Protein AF-0000000067797892 (afdb_homodimer)

Radius of gyration: 30.94 Å; Cα contacts (8 Å, |Δi|>4): 1062; chains: 2; bounding box: 102×95×84 Å

Organism: Yarrowia lipolytica (strain CLIB 122 / E 150) (NCBI:txid284591)

pLDDT: mean 72.85, std 21.04, range [20.36, 97.62]

Solvent-accessible surface area (backbone atoms only — not comparable to full-atom values): 35764 Å² total; per-residue (Å²): 133,80,79,76,77,76,75,74,77,75,68,73,86,68,79,70,79,41,56,22,64,35,58,84,46,66,37,51,70,67,53,47,56,53,53,53,55,90,32,42,40,21,43,31,62,40,91,98,62,40,52,28,34,39,37,41,35,79,54,67,80,80,74,66,60,92,65,61,35,13,25,35,27,39,34,36,62,71,71,55,36,20,41,37,13,65,10,36,40,66,62,88,71,67,87,61,39,60,48,39,44,55,65,52,97,39,34,34,39,41,71,48,31,40,39,28,36,43,99,69,53,19,52,73,43,76,44,76,42,53,70,66,45,48,51,49,50,25,31,64,63,63,68,48,51,71,60,50,76,42,31,50,40,30,24,67,71,58,21,78,62,68,24,35,42,26,27,58,87,64,49,78,46,78,37,45,55,45,56,41,32,24,67,31,58,45,54,33,48,47,54,68,68,46,73,38,62,58,38,64,67,63,36,46,48,80,41,93,37,57,60,72,40,49,49,43,53,50,31,49,72,26,63,43,82,75,86,73,48,73,66,34,31,33,49,37,38,28,50,25,53,73,43,66,31,62,68,56,24,50,50,27,51,52,52,52,62,69,51,53,88,70,62,51,67,70,54,24,51,49,35,26,53,35,19,59,74,47,66,34,62,69,55,27,52,51,21,26,43,52,39,52,68,42,50,83,76,42,90,62,50,67,72,71,52,62,84,52,50,70,72,53,48,52,51,48,52,52,45,26,48,49,43,52,47,55,52,51,56,68,71,98,136,82,82,76,80,78,77,76,75,82,70,78,91,71,83,73,81,61,60,28,65,38,56,82,54,63,33,52,68,68,52,48,55,53,52,53,55,89,31,42,46,18,45,29,63,40,89,98,60,40,52,28,34,40,36,40,36,79,52,66,80,85,72,64,61,92,67,61,33,14,21,36,27,38,31,37,58,56,88,62,35,19,45,38,15,72,14,54,40,66,56,88,69,64,87,65,37,58,47,40,42,55,66,50,98,36,32,35,39,41,74,48,31,40,40,28,35,43,97,78,59,20,50,72,42,78,44,75,41,53,70,66,45,48,50,49,50,24,32,65,63,62,68,49,50,72,62,50,75,42,31,51,41,31,22,67,73,58,22,78,62,70,25,36,41,26,27,57,86,63,51,75,44,78,36,45,54,47,56,40,30,24,66,31,60,48,54,33,49,49,56,68,67,48,74,38,65,57,37,64,69,63,35,46,50,81,41,92,36,56,59,72,42,48,50,44,53,50,31,48,73,27,64,42,84,75,86,72,50,73,67,34,29,36,50,38,37,28,50,26,52,74,41,67,31,63,68,56,24,50,50,30,51,53,52,51,62,70,50,53,88,71,64,51,68,68,54,24,52,50,36,25,53,35,18,58,75,47,67,35,62,68,53,26,51,52,20,26,42,52,38,52,67,42,50,82,75,42,91,62,51,68,71,72,53,64,84,52,50,71,72,54,50,54,52,48,52,53,46,27,48,49,43,51,47,55,52,49,57,67,71,98

Structure (mmCIF, N/CA/C/O backbone):
data_AF-0000000067797892-model_v1
#
loop_
_entity.id
_entity.type
_entity.pdbx_description
1 polymer YALI0C01925p
#
loop_
_atom_site.group_PDB
_atom_site.id
_atom_site.type_symbol
_atom_site.label_atom_id
_atom_site.label_alt_id
_atom_site.label_comp_id
_atom_site.label_asym_id
_atom_site.label_entity_id
_atom_site.label_seq_id
_atom_site.pdbx_PDB_ins_code
_atom_site.Cartn_x
_atom_site.Cartn_y
_atom_site.Cartn_z
_atom_site.occupancy
_atom_site.B_iso_or_equiv
_atom_site.auth_seq_id
_atom_site.auth_comp_id
_atom_site.auth_asym_id
_atom_site.auth_atom_id
_atom_site.pdbx_PDB_model_num
ATOM 1 N N . MET A 1 1 ? 67.125 1.651 -11.297 1 20.36 1 MET A N 1
ATOM 2 C CA . MET A 1 1 ? 66.562 1.267 -9.992 1 20.36 1 MET A CA 1
ATOM 3 C C . MET A 1 1 ? 65.125 1.683 -9.844 1 20.36 1 MET A C 1
ATOM 5 O O . MET A 1 1 ? 64.812 2.83 -9.5 1 20.36 1 MET A O 1
ATOM 9 N N . ALA A 1 2 ? 64.312 1.294 -10.586 1 23.67 2 ALA A N 1
ATOM 10 C CA . ALA A 1 2 ? 63.062 1.932 -11.016 1 23.67 2 ALA A CA 1
ATOM 11 C C . ALA A 1 2 ? 61.969 1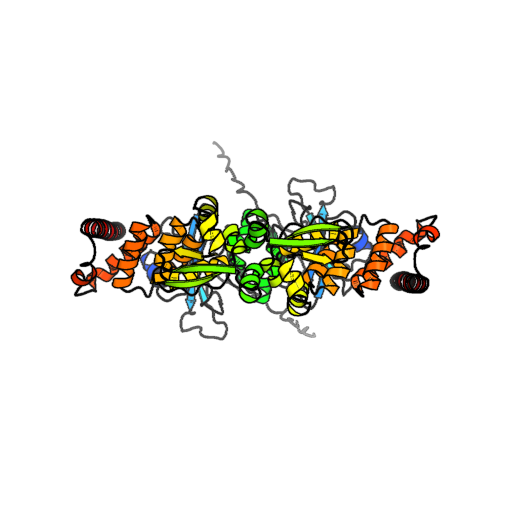.738 -9.977 1 23.67 2 ALA A C 1
ATOM 13 O O . ALA A 1 2 ? 61.625 0.607 -9.609 1 23.67 2 ALA A O 1
ATOM 14 N N . ARG A 1 3 ? 61.656 2.73 -9.086 1 23.3 3 ARG A N 1
ATOM 15 C CA . ARG A 1 3 ? 60.781 2.734 -7.898 1 23.3 3 ARG A CA 1
ATOM 16 C C . ARG A 1 3 ? 59.344 2.496 -8.266 1 23.3 3 ARG A C 1
ATOM 18 O O . ARG A 1 3 ? 58.75 3.289 -9 1 23.3 3 ARG A O 1
ATOM 25 N N . ARG A 1 4 ? 59 1.315 -8.492 1 23.55 4 ARG A N 1
ATOM 26 C CA . ARG A 1 4 ? 57.625 0.991 -8.93 1 23.55 4 ARG A CA 1
ATOM 27 C C . ARG A 1 4 ? 56.594 1.597 -7.992 1 23.55 4 ARG A C 1
ATOM 29 O O . ARG A 1 4 ? 56.625 1.335 -6.789 1 23.55 4 ARG A O 1
ATOM 36 N N . LYS A 1 5 ? 55.906 2.689 -8.453 1 25.81 5 LYS A N 1
ATOM 37 C CA . LYS A 1 5 ? 54.906 3.537 -7.82 1 25.81 5 LYS A CA 1
ATOM 38 C C . LYS A 1 5 ? 53.719 2.721 -7.371 1 25.81 5 LYS A C 1
ATOM 40 O O . LYS A 1 5 ? 53.094 2.035 -8.18 1 25.81 5 LYS A O 1
ATOM 45 N N . SER A 1 6 ? 53.688 2.238 -6.191 1 21.45 6 SER A N 1
ATOM 46 C CA . SER A 1 6 ? 52.719 1.38 -5.516 1 21.45 6 SER A CA 1
ATOM 47 C C . SER A 1 6 ? 51.312 1.971 -5.586 1 21.45 6 SER A C 1
ATOM 49 O O . SER A 1 6 ? 51.062 3.096 -5.137 1 21.45 6 SER A O 1
ATOM 51 N N . THR A 1 7 ? 50.719 1.875 -6.672 1 26.34 7 THR A N 1
ATOM 52 C CA . THR A 1 7 ? 49.469 2.553 -7.004 1 26.34 7 THR A CA 1
ATOM 53 C C . THR A 1 7 ? 48.375 2.182 -6.012 1 26.34 7 THR A C 1
ATOM 55 O O . THR A 1 7 ? 47.938 1.031 -5.965 1 26.34 7 THR A O 1
ATOM 58 N N . ARG A 1 8 ? 48.344 2.783 -4.887 1 24.31 8 ARG A N 1
ATOM 59 C CA . ARG A 1 8 ? 47.406 2.73 -3.762 1 24.31 8 ARG A CA 1
ATOM 60 C C . ARG A 1 8 ? 45.969 2.859 -4.238 1 24.31 8 ARG A C 1
ATOM 62 O O . ARG A 1 8 ? 45.531 3.947 -4.621 1 24.31 8 ARG A O 1
ATOM 69 N N . LYS A 1 9 ? 45.5 1.931 -4.988 1 26.3 9 LYS A N 1
ATOM 70 C CA . LYS A 1 9 ? 44.125 2.096 -5.496 1 26.3 9 LYS A CA 1
ATOM 71 C C . LYS A 1 9 ? 43.156 2.336 -4.355 1 26.3 9 LYS A C 1
ATOM 73 O O . LYS A 1 9 ? 42.969 1.484 -3.479 1 26.3 9 LYS A O 1
ATOM 78 N N . THR A 1 10 ? 42.906 3.574 -3.955 1 23.89 10 THR A N 1
ATOM 79 C CA . THR A 1 10 ? 42 4.176 -2.969 1 23.89 10 THR A CA 1
ATOM 80 C C . THR A 1 10 ? 40.562 3.682 -3.164 1 23.89 10 THR A C 1
ATOM 82 O O . THR A 1 10 ? 39.938 3.967 -4.188 1 23.89 10 THR A O 1
ATOM 85 N N . SER A 1 11 ? 40.375 2.51 -3.043 1 23.23 11 SER A N 1
ATOM 86 C CA . SER A 1 11 ? 39.125 1.837 -3.334 1 23.23 11 SER A CA 1
ATOM 87 C C . SER A 1 11 ? 37.938 2.619 -2.777 1 23.23 11 SER A C 1
ATOM 89 O O . SER A 1 11 ? 38 3.117 -1.649 1 23.23 11 SER A O 1
ATOM 91 N N . PRO A 1 12 ? 36.938 2.998 -3.555 1 22.11 12 PRO A N 1
ATOM 92 C CA . PRO A 1 12 ? 36.125 4.207 -3.377 1 22.11 12 PRO A CA 1
ATOM 93 C C . PRO A 1 12 ? 35.562 4.332 -1.964 1 22.11 12 PRO A C 1
ATOM 95 O O . PRO A 1 12 ? 35.781 3.465 -1.12 1 22.11 12 PRO A O 1
ATOM 98 N N . ASN A 1 13 ? 34.125 4.383 -1.905 1 23.42 13 ASN A N 1
ATOM 99 C CA . ASN A 1 13 ? 33.469 5.477 -1.221 1 23.42 13 ASN A CA 1
ATOM 100 C C . ASN A 1 13 ? 33.312 5.207 0.274 1 23.42 13 ASN A C 1
ATOM 102 O O . ASN A 1 13 ? 32.594 4.309 0.682 1 23.42 13 ASN A O 1
ATOM 106 N N . SER A 1 14 ? 34.25 5.176 0.921 1 20.83 14 SER A N 1
ATOM 107 C CA . SER A 1 14 ? 34.5 5.094 2.359 1 20.83 14 SER A CA 1
ATOM 108 C C . SER A 1 14 ? 33.531 5.988 3.127 1 20.83 14 SER A C 1
ATOM 110 O O . SER A 1 14 ? 33.469 7.195 2.887 1 20.83 14 SER A O 1
ATOM 112 N N . LEU A 1 15 ? 32.406 5.43 3.303 1 23.77 15 LEU A N 1
ATOM 113 C CA . LEU A 1 15 ? 31.422 6.152 4.105 1 23.77 15 LEU A CA 1
ATOM 114 C C . LEU A 1 15 ? 32.062 6.738 5.355 1 23.77 15 LEU A C 1
ATOM 116 O O . LEU A 1 15 ? 32.656 6.012 6.152 1 23.77 15 LEU A O 1
ATOM 120 N N . LYS A 1 16 ? 32.688 7.852 5.262 1 23.72 16 LYS A N 1
ATOM 121 C CA . LYS A 1 16 ? 33.344 8.602 6.332 1 23.72 16 LYS A CA 1
ATOM 122 C C . LYS A 1 16 ? 32.5 8.594 7.598 1 23.72 16 LYS A C 1
ATOM 124 O O . LYS A 1 16 ? 31.266 8.406 7.535 1 23.72 16 LYS A O 1
ATOM 129 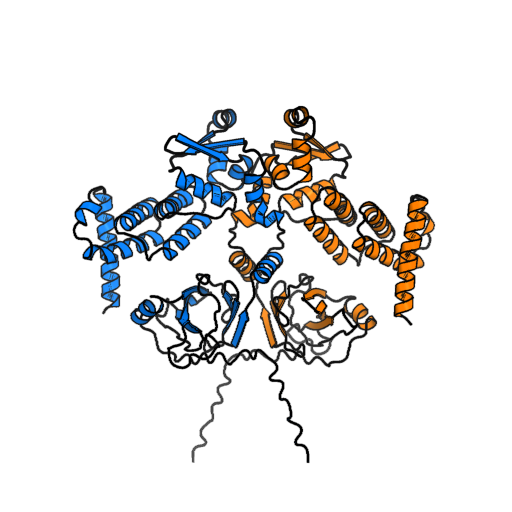N N . SER A 1 17 ? 33.062 8.727 8.734 1 22.33 17 SER A N 1
ATOM 130 C CA . SER A 1 17 ? 32.844 8.688 10.172 1 22.33 17 SER A CA 1
ATOM 131 C C . SER A 1 17 ? 31.766 9.695 10.586 1 22.33 17 SER A C 1
ATOM 133 O O . SER A 1 17 ? 31.859 10.875 10.258 1 22.33 17 SER A O 1
ATOM 135 N N . LEU A 1 18 ? 30.594 9.297 10.516 1 25.92 18 LEU A N 1
ATOM 136 C CA . LEU A 1 18 ? 29.594 10.242 11.008 1 25.92 18 LEU A CA 1
ATOM 137 C C . LEU A 1 18 ? 29.922 10.688 12.43 1 25.92 18 LEU A C 1
ATOM 139 O O . LEU A 1 18 ? 30.047 9.852 13.328 1 25.92 18 LEU A O 1
ATOM 143 N N . SER A 1 19 ? 30.812 11.453 12.75 1 26.66 19 SER A N 1
ATOM 144 C CA . SER A 1 19 ? 31.172 11.961 14.07 1 26.66 19 SER A CA 1
ATOM 145 C C . SER A 1 19 ? 29.984 12.633 14.75 1 26.66 19 SER A C 1
ATOM 147 O O . SER A 1 19 ? 29.594 13.742 14.383 1 26.66 19 SER A O 1
ATOM 149 N N . LEU A 1 20 ? 28.953 11.922 15.008 1 30.58 20 LEU A N 1
ATOM 150 C CA . LEU A 1 20 ? 27.828 12.531 15.727 1 30.58 20 LEU A CA 1
ATOM 151 C C . LEU A 1 20 ? 28.25 12.914 17.141 1 30.58 20 LEU A C 1
ATOM 153 O O . LEU A 1 20 ? 28.531 12.047 17.969 1 30.58 20 LEU A O 1
ATOM 157 N N . GLY A 1 21 ? 29.172 13.555 17.594 1 31.16 21 GLY A N 1
ATOM 158 C CA . GLY A 1 21 ? 29.703 14.016 18.859 1 31.16 21 GLY A CA 1
ATOM 159 C C . GLY A 1 21 ? 28.688 14.75 19.703 1 31.16 21 GLY A C 1
ATOM 160 O O . GLY A 1 21 ? 28.594 15.977 19.656 1 31.16 21 GLY A O 1
ATOM 161 N N . GLY A 1 22 ? 27.406 14.203 19.938 1 34.59 22 GLY A N 1
ATOM 162 C CA . GLY A 1 22 ? 26.406 15.086 20.531 1 34.59 22 GLY A CA 1
ATOM 163 C C . GLY A 1 22 ? 26.719 15.453 21.969 1 34.59 22 GLY A C 1
ATOM 164 O O . GLY A 1 22 ? 27.266 14.641 22.719 1 34.59 22 GLY A O 1
ATOM 165 N N . ASP A 1 23 ? 27.203 16.484 22.297 1 37.5 23 ASP A N 1
ATOM 166 C CA . ASP A 1 23 ? 27.203 17.078 23.641 1 37.5 23 ASP A CA 1
ATOM 167 C C . ASP A 1 23 ? 25.766 17.281 24.141 1 37.5 23 ASP A C 1
ATOM 169 O O . ASP A 1 23 ? 24.891 17.672 23.375 1 37.5 23 ASP A O 1
ATOM 173 N N . GLU A 1 24 ? 25.297 16.5 25.125 1 43.59 24 GLU A N 1
ATOM 174 C CA . GLU A 1 24 ? 24.047 16.656 25.859 1 43.59 24 GLU A CA 1
ATOM 175 C C . GLU A 1 24 ? 23.766 18.109 26.188 1 43.59 24 GLU A C 1
ATOM 177 O O . GLU A 1 24 ? 24.344 18.656 27.141 1 43.59 24 GLU A O 1
ATOM 182 N N . THR A 1 25 ? 23.938 18.969 25.391 1 44.66 25 THR A N 1
ATOM 183 C CA . THR A 1 25 ? 23.531 20.297 25.875 1 44.66 25 THR A CA 1
ATOM 184 C C . THR A 1 25 ? 22.047 20.531 25.641 1 44.66 25 THR A C 1
ATOM 186 O O . THR A 1 25 ? 21.547 20.344 24.531 1 44.66 25 THR A O 1
ATOM 189 N N . PRO A 1 26 ? 21.25 20.578 26.672 1 47.97 26 PRO A N 1
ATOM 190 C CA . PRO A 1 26 ? 19.844 20.953 26.594 1 47.97 26 PRO A CA 1
ATOM 191 C C . PRO A 1 26 ? 19.594 22.109 25.609 1 47.97 26 PRO A C 1
ATOM 193 O O . PRO A 1 26 ? 20.344 23.078 25.594 1 47.97 26 PRO A O 1
ATOM 196 N N . ALA A 1 27 ? 19.062 21.812 24.531 1 53.19 27 ALA A N 1
ATOM 197 C CA . ALA A 1 27 ? 18.781 22.953 23.656 1 53.19 27 ALA A CA 1
ATOM 198 C C . ALA A 1 27 ? 17.5 23.672 24.094 1 53.19 27 ALA A C 1
ATOM 200 O O . ALA A 1 27 ? 16.609 23.062 24.672 1 53.19 27 ALA A O 1
ATOM 201 N N . THR A 1 28 ? 17.672 25.016 24.281 1 56.75 28 THR A N 1
ATOM 202 C CA . THR A 1 28 ? 16.516 25.859 24.562 1 56.75 28 THR A CA 1
ATOM 203 C C . THR A 1 28 ? 15.539 25.828 23.391 1 56.75 28 THR A C 1
ATOM 205 O O . THR A 1 28 ? 15.898 25.453 22.266 1 56.75 28 THR A O 1
ATOM 208 N N . ARG A 1 29 ? 14.273 25.953 23.719 1 57.12 29 ARG A N 1
ATOM 209 C CA . ARG A 1 29 ? 13.234 26.078 22.703 1 57.12 29 ARG A CA 1
ATOM 210 C C . ARG A 1 29 ? 13.625 27.109 21.641 1 57.12 29 ARG A C 1
ATOM 212 O O . ARG A 1 29 ? 13.328 26.922 20.453 1 57.12 29 ARG A O 1
ATOM 219 N N . GLU A 1 30 ? 14.25 28.156 22.141 1 61.59 30 GLU A N 1
ATOM 220 C CA . GLU A 1 30 ? 14.688 29.203 21.203 1 61.59 30 GLU A CA 1
ATOM 221 C C . GLU A 1 30 ? 15.672 28.641 20.188 1 61.59 30 GLU A C 1
ATOM 223 O O . GLU A 1 30 ? 15.594 28.969 19 1 61.59 30 GLU A O 1
ATOM 228 N N . GLN A 1 31 ? 16.484 27.781 20.703 1 64.12 31 GLN A N 1
ATOM 229 C CA . GLN A 1 31 ? 17.469 27.188 19.812 1 64.12 31 GLN A CA 1
ATOM 230 C C . GLN A 1 31 ? 16.797 26.281 18.781 1 64.12 31 GLN A C 1
ATOM 232 O O . GLN A 1 31 ? 17.172 26.266 17.609 1 64.12 31 GLN A O 1
ATOM 237 N N . PHE A 1 32 ? 15.836 25.594 19.219 1 64.06 32 PHE A N 1
ATOM 238 C CA . PHE A 1 32 ? 15.086 24.719 18.328 1 64.06 32 PHE A CA 1
ATOM 239 C C . PHE A 1 32 ? 14.406 25.531 17.219 1 64.06 32 PHE A C 1
ATOM 241 O O . PHE A 1 32 ? 14.516 25.203 16.047 1 64.06 32 PHE A O 1
ATOM 248 N N . ASP A 1 33 ? 13.742 26.547 17.703 1 64.38 33 ASP A N 1
ATOM 249 C CA . ASP A 1 33 ? 13.023 27.391 16.766 1 64.38 33 ASP A CA 1
ATOM 250 C C . ASP A 1 33 ? 13.969 28 15.727 1 64.38 33 ASP A C 1
ATOM 252 O O . ASP A 1 33 ? 13.625 28.094 14.547 1 64.38 33 ASP A O 1
ATOM 256 N N . GLN A 1 34 ? 15.062 28.266 16.172 1 68.06 34 GLN A N 1
ATOM 257 C CA . GLN A 1 34 ? 16.062 28.828 15.273 1 68.06 34 GLN A CA 1
ATOM 258 C C . GLN A 1 34 ? 16.562 27.781 14.281 1 68.06 34 GLN A C 1
ATOM 260 O O . GLN A 1 34 ? 16.766 28.078 13.102 1 68.06 34 GLN A O 1
ATOM 265 N N . ASP A 1 35 ? 16.703 26.578 14.758 1 68.31 35 ASP A N 1
ATOM 266 C CA . ASP A 1 35 ? 17.266 25.516 13.922 1 68.31 35 ASP A CA 1
ATOM 267 C C . ASP A 1 35 ? 16.266 25.094 12.852 1 68.31 35 ASP A C 1
ATOM 269 O O . ASP A 1 35 ? 16.656 24.75 11.727 1 68.31 35 ASP A O 1
ATOM 273 N N . ILE A 1 36 ? 15.039 25.094 13.289 1 68.44 36 ILE A N 1
ATOM 274 C CA . ILE A 1 36 ? 14.055 24.609 12.328 1 68.44 36 ILE A CA 1
ATOM 275 C C . ILE A 1 36 ? 13.781 25.688 11.281 1 68.44 36 ILE A C 1
ATOM 277 O O . ILE A 1 36 ? 13.305 25.391 10.188 1 68.44 36 ILE A O 1
ATOM 281 N N . GLU A 1 37 ? 14.172 26.891 11.836 1 63.97 37 GLU A N 1
ATOM 282 C CA . GLU A 1 37 ? 13.984 27.984 10.883 1 63.97 37 GLU A CA 1
ATOM 283 C C . GLU A 1 37 ? 15.039 27.938 9.773 1 63.97 37 GLU A C 1
ATOM 285 O O . GLU A 1 37 ? 16.234 28.031 10.047 1 63.97 37 GLU A O 1
ATOM 290 N N . GLY A 1 38 ? 14.734 27.406 8.719 1 61.66 38 GLY A N 1
ATOM 291 C CA . GLY A 1 38 ? 15.625 27.438 7.57 1 61.66 38 GLY A CA 1
ATOM 292 C C . GLY A 1 38 ? 16.219 26.094 7.242 1 61.66 38 GLY A C 1
ATOM 293 O O . GLY A 1 38 ? 17 25.969 6.285 1 61.66 38 GLY A O 1
ATOM 294 N N . ASN A 1 39 ? 16.109 25.172 8.219 1 67 39 ASN A N 1
ATOM 295 C CA . ASN A 1 39 ? 16.656 23.844 7.965 1 67 39 ASN A CA 1
ATOM 296 C C . ASN A 1 39 ? 15.555 22.812 7.711 1 67 39 ASN A C 1
ATOM 298 O O . ASN A 1 39 ? 14.391 23.078 8.016 1 67 39 ASN A O 1
ATOM 302 N N . VAL A 1 40 ? 16.047 21.703 7.121 1 68.31 40 VAL A N 1
ATOM 303 C CA . VAL A 1 40 ? 15.117 20.594 6.918 1 68.31 40 VAL A CA 1
ATOM 304 C C . VAL A 1 40 ? 14.977 19.797 8.203 1 68.31 40 VAL A C 1
ATOM 306 O O . VAL A 1 40 ? 15.961 19.547 8.898 1 68.31 40 VAL A O 1
ATOM 309 N N . TYR A 1 41 ? 13.766 19.547 8.57 1 70.19 41 TYR A N 1
ATOM 310 C CA . TYR A 1 41 ? 13.594 18.734 9.766 1 70.19 41 TYR A CA 1
ATOM 311 C C . TYR A 1 41 ? 12.508 17.688 9.547 1 70.19 41 TYR A C 1
ATOM 313 O O . TYR A 1 41 ? 11.711 17.781 8.617 1 70.19 41 TYR A O 1
ATOM 321 N N . ALA A 1 42 ? 12.633 16.578 10.242 1 74.38 42 ALA A N 1
ATOM 322 C CA . ALA A 1 42 ? 11.656 15.484 10.234 1 74.38 42 ALA A CA 1
ATOM 323 C C . ALA A 1 42 ? 11.141 15.195 11.648 1 74.38 42 ALA A C 1
ATOM 325 O O . ALA A 1 42 ? 11.898 15.273 12.617 1 74.38 42 ALA A O 1
ATOM 326 N N . GLN A 1 43 ? 9.922 14.977 11.625 1 71 43 GLN A N 1
ATOM 327 C CA . GLN A 1 43 ? 9.297 14.625 12.898 1 71 43 GLN A CA 1
ATOM 328 C C . GLN A 1 43 ? 9.047 13.117 12.992 1 71 43 GLN A C 1
ATOM 330 O O . GLN A 1 43 ? 8.711 12.477 11.992 1 71 43 GLN A O 1
ATOM 335 N N . CYS A 1 44 ? 9.32 12.539 14.227 1 72.81 44 CYS A N 1
ATOM 336 C CA . CYS A 1 44 ? 9.133 11.117 14.469 1 72.81 44 CYS A CA 1
ATOM 337 C C . CYS A 1 44 ? 8.508 10.867 15.836 1 72.81 44 CYS A C 1
ATOM 339 O O . CYS A 1 44 ? 8.695 11.664 16.766 1 72.81 44 CYS A O 1
ATOM 341 N N . GLU A 1 45 ? 7.719 9.914 15.859 1 67.62 45 GLU A N 1
ATOM 342 C CA . GLU A 1 45 ? 7.148 9.508 17.141 1 67.62 45 GLU A CA 1
ATOM 343 C C . GLU A 1 45 ? 7.734 8.18 17.609 1 67.62 45 GLU A C 1
ATOM 345 O O . GLU A 1 45 ? 7.828 7.227 16.828 1 67.62 45 GLU A O 1
ATOM 350 N N . LEU A 1 46 ? 8.289 8.18 18.719 1 63.66 46 LEU A N 1
ATOM 351 C CA . LEU A 1 46 ? 8.836 6.969 19.312 1 63.66 46 LEU A CA 1
ATOM 352 C C . LEU A 1 46 ? 8.047 6.574 20.562 1 63.66 46 LEU A C 1
ATOM 354 O O . LEU A 1 46 ? 7.684 7.434 21.375 1 63.66 46 LEU A O 1
ATOM 358 N N . GLN A 1 47 ? 7.867 5.316 20.594 1 62.53 47 GLN A N 1
ATOM 359 C CA . GLN A 1 47 ? 7.164 4.82 21.766 1 62.53 47 GLN A CA 1
ATOM 360 C C . GLN A 1 47 ? 7.918 5.168 23.047 1 62.53 47 GLN A C 1
ATOM 362 O O . GLN A 1 47 ? 9.141 5.016 23.125 1 62.53 47 GLN A O 1
ATOM 367 N N . ASN A 1 48 ? 7.242 5.754 24.047 1 54 48 ASN A N 1
ATOM 368 C CA . ASN A 1 48 ? 7.738 6.094 25.375 1 54 48 ASN A CA 1
ATOM 369 C C . ASN A 1 48 ? 8.594 7.355 25.344 1 54 48 ASN A C 1
ATOM 371 O O . ASN A 1 48 ? 9.102 7.785 26.391 1 54 48 ASN A O 1
ATOM 375 N N . VAL A 1 49 ? 8.938 7.859 24.219 1 59.28 49 VAL A N 1
ATOM 376 C CA . VAL A 1 49 ? 9.711 9.094 24.125 1 59.28 49 VAL A CA 1
ATOM 377 C C . VAL A 1 49 ? 8.797 10.242 23.688 1 59.28 49 VAL A C 1
ATOM 379 O O . VAL A 1 49 ? 8.883 11.352 24.219 1 59.28 49 VAL A O 1
ATOM 382 N N . GLY A 1 50 ? 7.902 9.898 22.844 1 60.06 50 GLY A N 1
ATOM 383 C CA . GLY A 1 50 ? 7.023 10.922 22.297 1 60.06 50 GLY A CA 1
ATOM 384 C C . GLY A 1 50 ? 7.469 11.43 20.953 1 60.06 50 GLY A C 1
ATOM 385 O O . GLY A 1 50 ? 8.062 10.688 20.156 1 60.06 50 GLY A O 1
ATOM 386 N N . ILE A 1 51 ? 7.082 12.703 20.641 1 65.94 51 ILE A N 1
ATOM 387 C CA . ILE A 1 51 ? 7.383 13.297 19.344 1 65.94 51 ILE A CA 1
ATOM 388 C C . ILE A 1 51 ? 8.758 13.953 19.375 1 65.94 51 ILE A C 1
ATOM 390 O O . ILE A 1 51 ? 9.094 14.656 20.344 1 65.94 51 ILE A O 1
ATOM 394 N N . PHE A 1 52 ? 9.609 13.602 18.469 1 68.88 52 PHE A N 1
ATOM 395 C CA . PHE A 1 52 ? 10.93 14.211 18.391 1 68.88 52 PHE A CA 1
ATOM 396 C C . PHE A 1 52 ? 11.242 14.672 16.969 1 68.88 52 PHE A C 1
ATOM 398 O O . PHE A 1 52 ? 10.555 14.281 16.016 1 68.88 52 PHE A O 1
ATOM 405 N N . TYR A 1 53 ? 12.266 15.562 16.922 1 71.25 53 TYR A N 1
ATOM 406 C CA . TYR A 1 53 ? 12.578 16.203 15.648 1 71.25 53 TYR A CA 1
ATOM 407 C C . TYR A 1 53 ? 14.023 15.938 15.25 1 71.25 53 TYR A C 1
ATOM 409 O O . TYR A 1 53 ? 14.922 15.977 16.094 1 71.25 53 TYR A O 1
ATOM 417 N N . PHE A 1 54 ? 14.125 15.539 14.031 1 76.94 54 PHE A N 1
ATOM 418 C CA . PHE A 1 54 ? 15.438 15.492 13.406 1 76.94 54 PHE A CA 1
ATOM 419 C C . PHE A 1 54 ? 15.68 16.75 12.562 1 76.94 54 PHE A C 1
ATOM 421 O O . PHE A 1 54 ? 14.891 17.062 11.672 1 76.94 54 PHE A O 1
ATOM 428 N N . VAL A 1 55 ? 16.688 17.484 12.945 1 73.44 55 VAL A N 1
ATOM 429 C CA . VAL A 1 55 ? 17 18.688 12.172 1 73.44 55 VAL A CA 1
ATOM 430 C C . VAL A 1 55 ? 18.297 18.469 11.391 1 73.44 55 VAL A C 1
ATOM 432 O O . VAL A 1 55 ? 19.312 18.062 11.961 1 73.44 55 VAL A O 1
ATOM 435 N N . PHE A 1 56 ? 18.094 18.641 10.047 1 70.5 56 PHE A N 1
ATOM 436 C CA . PHE A 1 56 ? 19.234 18.484 9.148 1 70.5 56 PHE A CA 1
ATOM 437 C C . PHE A 1 56 ? 19.734 19.828 8.664 1 70.5 56 PHE A C 1
ATOM 439 O O . PHE A 1 56 ? 18.969 20.641 8.156 1 70.5 56 PHE A O 1
ATOM 446 N N . GLY A 1 57 ? 21.016 20.172 8.914 1 63.28 57 GLY A N 1
ATOM 447 C CA . GLY A 1 57 ? 21.547 21.453 8.469 1 63.28 57 GLY A CA 1
ATOM 448 C C . GLY A 1 57 ? 22.859 21.328 7.711 1 63.28 57 GLY A C 1
ATOM 449 O O . GLY A 1 57 ? 23.5 20.266 7.75 1 63.28 57 GLY A O 1
ATOM 450 N N . ASP A 1 58 ? 23.062 22.328 6.664 1 60.16 58 ASP A N 1
ATOM 451 C CA . ASP A 1 58 ? 24.297 22.406 5.891 1 60.16 58 ASP A CA 1
ATOM 452 C C . ASP A 1 58 ? 25.516 22.531 6.809 1 60.16 58 ASP A C 1
ATOM 454 O O . ASP A 1 58 ? 25.422 23.109 7.902 1 60.16 58 ASP A O 1
ATOM 458 N N . PRO A 1 59 ? 26.641 21.703 6.336 1 52.66 59 PRO A N 1
ATOM 459 C CA . PRO A 1 59 ? 27.859 21.859 7.145 1 52.66 59 PRO A CA 1
ATOM 460 C C . PRO A 1 59 ? 28.234 23.328 7.359 1 52.66 59 PRO A C 1
ATOM 462 O O . PRO A 1 59 ? 27.969 24.172 6.508 1 52.66 59 PRO A O 1
ATOM 465 N N . VAL A 1 60 ? 28.562 23.766 8.469 1 46.28 60 VAL A N 1
ATOM 466 C CA . VAL A 1 60 ? 29.125 25.094 8.703 1 46.28 60 VAL A CA 1
ATOM 467 C C . VAL A 1 60 ? 30.219 25.375 7.676 1 46.28 60 VAL A C 1
ATOM 469 O O . VAL A 1 60 ? 30.859 24.453 7.164 1 46.28 60 VAL A O 1
ATOM 472 N N . GLU A 1 61 ? 30.422 26.672 7.078 1 46 61 GLU A N 1
ATOM 473 C CA . GLU A 1 61 ? 31.281 27.266 6.055 1 46 61 GLU A CA 1
ATOM 474 C C . GLU A 1 61 ? 32.594 26.516 5.957 1 46 61 GLU A C 1
ATOM 476 O O . GLU A 1 61 ? 33.188 26.422 4.879 1 46 61 GLU A O 1
ATOM 481 N N . GLY A 1 62 ? 33.438 26.328 7.078 1 40.09 62 GLY A N 1
ATOM 482 C CA . GLY A 1 62 ? 34.844 26.078 6.855 1 40.09 62 GLY A CA 1
ATOM 483 C C . GLY A 1 62 ? 35.125 24.766 6.117 1 40.09 62 GLY A C 1
ATOM 484 O O . GLY A 1 62 ? 36.219 24.562 5.598 1 40.09 62 GLY A O 1
ATOM 485 N N . ASP A 1 63 ? 34.75 23.703 6.539 1 39.88 63 ASP A N 1
ATOM 486 C CA . ASP A 1 63 ? 35.25 22.469 5.938 1 39.88 63 ASP A CA 1
ATOM 487 C C . ASP A 1 63 ? 34.406 22.078 4.723 1 39.88 63 ASP A C 1
ATOM 489 O O . ASP A 1 63 ? 33.406 21.375 4.855 1 39.88 63 ASP A O 1
ATOM 493 N N . ARG A 1 64 ? 34.312 22.922 3.713 1 36.94 64 ARG A N 1
ATOM 494 C CA . ARG A 1 64 ? 33.656 22.844 2.416 1 36.94 64 ARG A CA 1
ATOM 495 C C . ARG A 1 64 ? 33.969 21.531 1.715 1 36.94 64 ARG A C 1
ATOM 497 O O . ARG A 1 64 ? 33.656 21.344 0.539 1 36.94 64 ARG A O 1
ATOM 504 N N . GLU A 1 65 ? 34.875 20.75 2.068 1 36.72 65 GLU A N 1
ATOM 505 C CA . GLU A 1 65 ? 35.188 19.703 1.102 1 36.72 65 GLU A CA 1
ATOM 506 C C . GLU A 1 65 ? 33.938 18.938 0.687 1 36.72 65 GLU A C 1
ATOM 508 O O . GLU A 1 65 ? 32.938 18.938 1.405 1 36.72 65 GLU A O 1
ATOM 513 N N . GLU A 1 66 ? 33.938 18.094 -0.496 1 38.31 66 GLU A N 1
ATOM 514 C CA . GLU A 1 66 ? 33.031 17.438 -1.42 1 38.31 66 GLU A CA 1
ATOM 515 C C . GLU A 1 66 ? 31.891 16.75 -0.671 1 38.31 66 GLU A C 1
ATOM 517 O O . GLU A 1 66 ? 30.938 16.266 -1.287 1 38.31 66 GLU A O 1
ATOM 522 N N . ARG A 1 67 ? 32.25 16.234 0.442 1 41.25 67 ARG A N 1
ATOM 523 C CA . ARG A 1 67 ? 31.266 15.406 1.118 1 41.25 67 ARG A CA 1
ATOM 524 C C . ARG A 1 67 ? 30.25 16.25 1.873 1 41.25 67 ARG A C 1
ATOM 526 O O . ARG A 1 67 ? 30.625 17.109 2.682 1 41.25 67 ARG A O 1
ATOM 533 N N . SER A 1 68 ? 29.203 16.797 1.291 1 43.62 68 SER A N 1
ATOM 534 C CA . SER A 1 68 ? 28.172 17.656 1.853 1 43.62 68 SER A CA 1
ATOM 535 C C . SER A 1 68 ? 27.688 17.125 3.193 1 43.62 68 SER A C 1
ATOM 537 O O . SER A 1 68 ? 26.875 16.203 3.24 1 43.62 68 SER A O 1
ATOM 539 N N . ASP A 1 69 ? 28.516 17.234 4.156 1 51.19 69 ASP A N 1
ATOM 540 C CA . ASP A 1 69 ? 28.25 16.828 5.535 1 51.19 69 ASP A CA 1
ATOM 541 C C . ASP A 1 69 ? 27.078 17.625 6.121 1 51.19 69 ASP A C 1
ATOM 543 O O . ASP A 1 69 ? 26.984 18.828 5.93 1 51.19 69 ASP A O 1
ATOM 547 N N . ILE A 1 70 ? 25.938 16.938 6.32 1 59.66 70 ILE A N 1
ATOM 548 C CA . ILE A 1 70 ? 24.812 17.547 7.008 1 59.66 70 ILE A CA 1
ATOM 549 C C . ILE A 1 70 ? 24.875 17.219 8.5 1 59.66 70 ILE A C 1
ATOM 551 O O . ILE A 1 70 ? 25.406 16.172 8.891 1 59.66 70 ILE A O 1
ATOM 555 N N . TRP A 1 71 ? 24.906 18.297 9.242 1 64 71 TRP A N 1
ATOM 556 C CA . TRP A 1 71 ? 24.75 17.984 10.664 1 64 71 TRP A CA 1
ATOM 557 C C . TRP A 1 71 ? 23.328 17.578 10.984 1 64 71 TRP A C 1
ATOM 559 O O . TRP A 1 71 ? 22.391 17.984 10.297 1 64 71 TRP A O 1
ATOM 569 N N . LEU A 1 72 ? 23.203 16.609 11.93 1 69.19 72 LEU A N 1
ATOM 570 C CA . LEU A 1 72 ? 21.922 16.125 12.398 1 69.19 72 LEU A CA 1
ATOM 571 C C . LEU A 1 72 ? 21.719 16.438 13.883 1 69.19 72 LEU A C 1
ATOM 573 O O . LEU A 1 72 ? 22.609 16.172 14.695 1 69.19 72 LEU A O 1
ATOM 577 N N . LYS A 1 73 ? 20.703 17.156 14.18 1 69.5 73 LYS A N 1
ATOM 578 C CA . LYS A 1 73 ? 20.312 17.406 15.562 1 69.5 73 LYS A CA 1
ATOM 579 C C . LYS A 1 73 ? 18.984 16.703 15.891 1 69.5 73 LYS A C 1
ATOM 581 O O . LYS A 1 73 ? 18.094 16.641 15.055 1 69.5 73 LYS A O 1
ATOM 586 N N . PHE A 1 74 ? 18.938 16.172 17.141 1 69 74 PHE A N 1
ATOM 587 C CA . PHE A 1 74 ? 17.766 15.477 17.641 1 69 74 PHE A CA 1
ATOM 588 C C . PHE A 1 74 ? 17.125 16.266 18.781 1 69 74 PHE A C 1
ATOM 590 O O . PHE A 1 74 ? 17.797 16.656 19.734 1 69 74 PHE A O 1
ATOM 597 N N . TYR A 1 75 ? 15.836 16.641 18.484 1 63.25 75 TYR A N 1
ATOM 598 C CA . TYR A 1 75 ? 15.086 17.359 19.5 1 63.25 75 TYR A CA 1
ATOM 599 C C . TYR A 1 75 ? 13.906 16.547 20 1 63.25 75 TYR A C 1
ATOM 601 O O . TYR A 1 75 ? 13.203 15.914 19.203 1 63.25 75 TYR A O 1
ATOM 609 N N . ASN A 1 76 ? 13.844 16.234 21.328 1 58.5 76 ASN A N 1
ATOM 610 C CA . ASN A 1 76 ? 12.672 15.609 21.922 1 58.5 76 ASN A CA 1
ATOM 611 C C . ASN A 1 76 ? 11.805 16.625 22.656 1 58.5 76 ASN A C 1
ATOM 613 O O . ASN A 1 76 ? 12.312 17.469 23.391 1 58.5 76 ASN A O 1
ATOM 617 N N . ASN A 1 77 ? 10.523 16.766 22.203 1 50.5 77 ASN A N 1
ATOM 618 C CA . ASN A 1 77 ? 9.602 17.75 22.781 1 50.5 77 ASN A CA 1
ATOM 619 C C . ASN A 1 77 ? 9.32 17.469 24.25 1 50.5 77 ASN A C 1
ATOM 621 O O . ASN A 1 77 ? 8.992 18.391 25 1 50.5 77 ASN A O 1
ATOM 625 N N . LYS A 1 78 ? 9.18 16.25 24.625 1 46.81 78 LYS A N 1
ATOM 626 C CA . LYS A 1 78 ? 8.734 16.094 26 1 46.81 78 LYS A CA 1
ATOM 627 C C . LYS A 1 78 ? 9.711 16.75 26.984 1 46.81 78 LYS A C 1
ATOM 629 O O . LYS A 1 78 ? 9.289 17.406 27.938 1 46.81 78 LYS A O 1
ATOM 634 N N . GLU A 1 79 ? 10.992 16.266 26.875 1 44.06 79 GLU A N 1
ATOM 635 C CA . GLU A 1 79 ? 11.828 16.734 27.969 1 44.06 79 GLU A CA 1
ATOM 636 C C . GLU A 1 79 ? 12.641 17.953 27.562 1 44.06 79 GLU A C 1
ATOM 638 O O . GLU A 1 79 ? 13.625 18.297 28.234 1 44.06 79 GLU A O 1
ATOM 643 N N . ASN A 1 80 ? 12.133 18.766 26.797 1 40.41 80 ASN A N 1
ATOM 644 C CA . ASN A 1 80 ? 12.859 19.984 26.453 1 40.41 80 ASN A CA 1
ATOM 645 C C . ASN A 1 80 ? 14.328 19.688 26.141 1 40.41 80 ASN A C 1
ATOM 647 O O . ASN A 1 80 ? 15.203 20.484 26.469 1 40.41 80 ASN A O 1
ATOM 651 N N . VAL A 1 81 ? 14.594 18.484 26.172 1 42.81 81 VAL A N 1
ATOM 652 C CA . VAL A 1 81 ? 16 18.141 26.016 1 42.81 81 VAL A CA 1
ATOM 653 C C . VAL A 1 81 ? 16.328 17.922 24.531 1 42.81 81 VAL A C 1
ATOM 655 O O . VAL A 1 81 ? 15.562 17.266 23.828 1 42.81 81 VAL A O 1
ATOM 658 N N . VAL A 1 82 ? 17.078 18.875 23.938 1 46.66 82 VAL A N 1
ATOM 659 C CA . VAL A 1 82 ? 17.547 18.859 22.547 1 46.66 82 VAL A CA 1
ATOM 660 C C . VAL A 1 82 ? 18.859 18.094 22.469 1 46.66 82 VAL A C 1
ATOM 662 O O . VAL A 1 82 ? 19.797 18.359 23.234 1 46.66 82 VAL A O 1
ATOM 665 N N . HIS A 1 83 ? 18.797 16.859 22.016 1 46.62 83 HIS A N 1
ATOM 666 C CA . HIS A 1 83 ? 20.094 16.234 21.75 1 46.62 83 HIS A CA 1
ATOM 667 C C . HIS A 1 83 ? 20.625 16.625 20.391 1 46.62 83 HIS A C 1
ATOM 669 O O . HIS A 1 83 ? 19.891 16.672 19.406 1 46.62 83 HIS A O 1
ATOM 675 N N . SER A 1 84 ? 21.531 17.625 20.281 1 43.88 84 SER A N 1
ATOM 676 C CA . SER A 1 84 ? 22.125 18.031 19.016 1 43.88 84 SER A CA 1
ATOM 677 C C . SER A 1 84 ? 23.344 17.172 18.688 1 43.88 84 SER A C 1
ATOM 679 O O . SER A 1 84 ? 24.172 16.906 19.562 1 43.88 84 SER A O 1
ATOM 681 N N . SER A 1 85 ? 23.172 16.203 17.922 1 41.09 85 SER A N 1
ATOM 682 C CA . SER A 1 85 ? 24.422 15.555 17.484 1 41.09 85 SER A CA 1
ATOM 683 C C . SER A 1 85 ? 25.094 16.344 16.375 1 41.09 85 SER A C 1
ATOM 685 O O . SER A 1 85 ? 24.422 16.891 15.5 1 41.09 85 SER A O 1
ATOM 687 N N . ALA A 1 86 ? 26.094 16.984 16.719 1 39.59 86 ALA A N 1
ATOM 688 C CA . ALA A 1 86 ? 26.906 17.75 15.766 1 39.59 86 ALA A CA 1
ATOM 689 C C . ALA A 1 86 ? 27.328 16.875 14.578 1 39.59 86 ALA A C 1
ATOM 691 O O . ALA A 1 86 ? 28.094 17.312 13.719 1 39.59 86 ALA A O 1
ATOM 692 N N . HIS A 1 87 ? 26.891 15.75 14.57 1 37.91 87 HIS A N 1
ATOM 693 C CA . HIS A 1 87 ? 27.5 14.992 13.484 1 37.91 87 HIS A CA 1
ATOM 694 C C . HIS A 1 87 ? 26.75 15.188 12.18 1 37.91 87 HIS A C 1
ATOM 696 O O . HIS A 1 87 ? 25.516 15.281 12.172 1 37.91 87 HIS A O 1
ATOM 702 N N . SER A 1 88 ? 27.562 15.523 11.117 1 38.66 88 SER A N 1
ATOM 703 C CA . SER A 1 88 ? 27.156 15.781 9.742 1 38.66 88 SER A CA 1
ATOM 704 C C . SER A 1 88 ? 26.625 14.523 9.07 1 38.66 88 SER A C 1
ATOM 706 O O . SER A 1 88 ? 27.219 13.445 9.211 1 38.66 88 SER A O 1
ATOM 708 N N . ILE A 1 89 ? 25.328 14.484 8.938 1 43.22 89 ILE A N 1
ATOM 709 C CA . ILE A 1 89 ? 24.797 13.422 8.086 1 43.22 89 ILE A CA 1
ATOM 710 C C . ILE A 1 89 ? 24.719 13.914 6.645 1 43.22 89 ILE A C 1
ATOM 712 O O . ILE A 1 89 ? 24.391 15.078 6.395 1 43.22 89 ILE A O 1
ATOM 716 N N . MET A 1 90 ? 25.344 13.242 5.805 1 37.19 90 MET A N 1
ATOM 717 C CA . MET A 1 90 ? 25.25 13.594 4.391 1 37.19 90 MET A CA 1
ATOM 718 C C . MET A 1 90 ? 23.875 13.234 3.842 1 37.19 90 MET A C 1
ATOM 720 O O . MET A 1 90 ? 23.438 12.078 3.922 1 37.19 90 MET A O 1
ATOM 724 N N . MET A 1 91 ? 23.016 14.203 3.926 1 43.22 91 MET A N 1
ATOM 725 C CA . MET A 1 91 ? 21.75 13.961 3.25 1 43.22 91 MET A CA 1
ATOM 726 C C . MET A 1 91 ? 21.75 14.578 1.855 1 43.22 91 MET A C 1
ATOM 728 O O . MET A 1 91 ? 22.266 15.68 1.659 1 43.22 91 MET A O 1
ATOM 732 N N . ALA A 1 92 ? 21.688 13.781 0.89 1 35.66 92 ALA A N 1
ATOM 733 C CA . ALA A 1 92 ? 21.703 14.312 -0.469 1 35.66 92 ALA A CA 1
ATOM 734 C C . ALA A 1 92 ? 20.562 15.312 -0.683 1 35.66 92 ALA A C 1
ATOM 736 O O . ALA A 1 92 ? 20.734 16.312 -1.393 1 35.66 92 ALA A O 1
ATOM 737 N N . SER A 1 93 ? 19.297 14.93 -0.652 1 37.78 93 SER A N 1
ATOM 738 C CA . SER A 1 93 ? 18.266 15.906 -0.99 1 37.78 93 SER A CA 1
ATOM 739 C C . SER A 1 93 ? 17.359 16.188 0.204 1 37.78 93 SER A C 1
ATOM 741 O O . SER A 1 93 ? 16.953 15.273 0.922 1 37.78 93 SER A O 1
ATOM 743 N N . ARG A 1 94 ? 17.328 17.469 0.586 1 43.12 94 ARG A N 1
ATOM 744 C CA . ARG A 1 94 ? 16.594 18.062 1.698 1 43.12 94 ARG A CA 1
ATOM 745 C C . ARG A 1 94 ? 15.094 18.016 1.444 1 43.12 94 ARG A C 1
ATOM 747 O O . ARG A 1 94 ? 14.297 18.141 2.377 1 43.12 94 ARG A O 1
ATOM 754 N N . ASP A 1 95 ? 14.734 17.922 0.217 1 41.97 95 ASP A N 1
ATOM 755 C CA . ASP A 1 95 ? 13.383 18.328 -0.147 1 41.97 95 ASP A CA 1
ATOM 756 C C . ASP A 1 95 ? 12.352 17.344 0.387 1 41.97 95 ASP A C 1
ATOM 758 O O . ASP A 1 95 ? 11.156 17.641 0.416 1 41.97 95 ASP A O 1
ATOM 762 N N . SER A 1 96 ? 12.805 16.141 0.853 1 45.59 96 SER A N 1
ATOM 763 C CA . SER A 1 96 ? 11.703 15.188 0.987 1 45.59 96 SER A CA 1
ATOM 764 C C . SER A 1 96 ? 11.586 14.68 2.418 1 45.59 96 SER A C 1
ATOM 766 O O . SER A 1 96 ? 11 13.625 2.66 1 45.59 96 SER A O 1
ATOM 768 N N . THR A 1 97 ? 12.203 15.438 3.492 1 50.88 97 THR A N 1
ATOM 769 C CA . THR A 1 97 ? 12.352 14.742 4.77 1 50.88 97 THR A CA 1
ATOM 770 C C . THR A 1 97 ? 11.391 15.312 5.805 1 50.88 97 THR A C 1
ATOM 772 O O . THR A 1 97 ? 11.805 16.062 6.699 1 50.88 97 THR A O 1
ATOM 775 N N . ASP A 1 98 ? 10.117 15.297 5.57 1 60.19 98 ASP A N 1
ATOM 776 C CA . ASP A 1 98 ? 9.266 15.891 6.598 1 60.19 98 ASP A CA 1
ATOM 777 C C . ASP A 1 98 ? 8.805 14.836 7.602 1 60.19 98 ASP A C 1
ATOM 779 O O . ASP A 1 98 ? 8.375 15.172 8.711 1 60.19 98 ASP A O 1
ATOM 783 N N . THR A 1 99 ? 9.016 13.609 7.203 1 69.06 99 THR A N 1
ATOM 784 C CA . THR A 1 99 ? 8.547 12.602 8.148 1 69.06 99 THR A CA 1
ATOM 785 C C . THR A 1 99 ? 9.523 11.43 8.219 1 69.06 99 THR A C 1
ATOM 787 O O . THR A 1 99 ? 10.352 11.25 7.32 1 69.06 99 THR A O 1
ATOM 790 N N . CYS A 1 100 ? 9.656 10.969 9.367 1 80.56 100 CYS A N 1
ATOM 791 C CA . CYS A 1 100 ? 10.469 9.773 9.586 1 80.56 100 CYS A CA 1
ATOM 792 C C . CYS A 1 100 ? 9.703 8.727 10.375 1 80.56 100 CYS A C 1
ATOM 794 O O . CYS A 1 100 ? 8.719 9.047 11.047 1 80.56 100 CYS A O 1
ATOM 796 N N . PHE A 1 101 ? 10.102 7.492 10.156 1 85.25 101 PHE A N 1
ATOM 797 C CA . PHE A 1 101 ? 9.492 6.367 10.867 1 85.25 101 PHE A CA 1
ATOM 798 C C . PHE A 1 101 ? 10.523 5.641 11.719 1 85.25 101 PHE A C 1
ATOM 800 O O . PHE A 1 101 ? 11.562 5.215 11.203 1 85.25 101 PHE A O 1
ATOM 807 N N . ALA A 1 102 ? 10.188 5.578 12.984 1 82.69 102 ALA A N 1
ATOM 808 C CA . ALA A 1 102 ? 11.102 4.891 13.891 1 82.69 102 ALA A CA 1
ATOM 809 C C . ALA A 1 102 ? 10.891 3.381 13.844 1 82.69 102 ALA A C 1
ATOM 811 O O . ALA A 1 102 ? 9.844 2.883 14.25 1 82.69 102 ALA A O 1
ATOM 812 N N . ILE A 1 103 ? 11.852 2.66 13.359 1 84.69 103 ILE A N 1
ATOM 813 C CA . ILE A 1 103 ? 11.789 1.202 13.336 1 84.69 103 ILE A CA 1
ATOM 814 C C . ILE A 1 103 ? 12.008 0.657 14.75 1 84.69 103 ILE A C 1
ATOM 816 O O . ILE A 1 103 ? 11.328 -0.282 15.172 1 84.69 103 ILE A O 1
ATOM 820 N N . ASP A 1 104 ? 13 1.193 15.359 1 79.31 104 ASP A N 1
ATOM 821 C CA . ASP A 1 104 ? 13.234 0.954 16.781 1 79.31 104 ASP A CA 1
ATOM 822 C C . ASP A 1 104 ? 13.852 2.182 17.453 1 79.31 104 ASP A C 1
ATOM 824 O O . ASP A 1 104 ? 13.703 3.301 16.953 1 79.31 104 ASP A O 1
ATOM 828 N N . GLN A 1 105 ? 14.43 2.006 18.625 1 72.81 105 GLN A N 1
ATOM 829 C CA . GLN A 1 105 ? 14.906 3.145 19.406 1 72.81 105 GLN A CA 1
ATOM 830 C C . GLN A 1 105 ? 16.125 3.793 18.734 1 72.81 105 GLN A C 1
ATOM 832 O O . GLN A 1 105 ? 16.438 4.957 19 1 72.81 105 GLN A O 1
ATOM 837 N N . ASP A 1 106 ? 16.75 3.006 17.859 1 78.25 106 ASP A N 1
ATOM 838 C CA . ASP A 1 106 ? 18 3.551 17.328 1 78.25 106 ASP A CA 1
ATOM 839 C C . ASP A 1 106 ? 18 3.562 15.797 1 78.25 106 ASP A C 1
ATOM 841 O O . ASP A 1 106 ? 18.969 4 15.172 1 78.25 106 ASP A O 1
ATOM 845 N N . THR A 1 107 ? 17.016 3.068 15.219 1 83.38 107 THR A N 1
ATOM 846 C CA . THR A 1 107 ? 16.969 2.963 13.766 1 83.38 107 THR A CA 1
ATOM 847 C C . THR A 1 107 ? 15.75 3.703 13.211 1 83.38 107 THR A C 1
ATOM 849 O O . THR A 1 107 ? 14.617 3.426 13.602 1 83.38 107 THR A O 1
ATOM 852 N N . PHE A 1 108 ? 16.062 4.629 12.234 1 83.56 108 PHE A N 1
ATOM 853 C CA . PHE A 1 108 ? 15.023 5.508 11.703 1 83.56 108 PHE A CA 1
ATOM 854 C C . PHE A 1 108 ? 14.984 5.441 10.188 1 83.56 108 PHE A C 1
ATOM 856 O O . PHE A 1 108 ? 16.031 5.496 9.531 1 83.56 108 PHE A O 1
ATOM 863 N N . LEU A 1 109 ? 13.789 5.277 9.703 1 87.75 109 LEU A N 1
ATOM 864 C CA . LEU A 1 109 ? 13.547 5.254 8.258 1 87.75 109 LEU A CA 1
ATOM 865 C C . LEU A 1 109 ? 13.055 6.609 7.77 1 87.75 109 LEU A C 1
ATOM 867 O O . LEU A 1 109 ? 12.062 7.133 8.281 1 87.75 109 LEU A O 1
ATOM 871 N N . PHE A 1 110 ? 13.82 7.188 6.852 1 82.25 110 PHE A N 1
ATOM 872 C CA . PHE A 1 110 ? 13.438 8.414 6.164 1 82.25 110 PHE A CA 1
ATOM 873 C C . PHE A 1 110 ? 13.133 8.141 4.695 1 82.25 110 PHE A C 1
ATOM 875 O O . PHE A 1 110 ? 13.352 7.031 4.207 1 82.25 110 PHE A O 1
ATOM 882 N N . SER A 1 111 ? 12.477 9.148 4.086 1 78.94 111 SER A N 1
ATOM 883 C CA . SER A 1 111 ? 12.352 9.031 2.637 1 78.94 111 SER A CA 1
ATOM 884 C C . SER A 1 111 ? 13.719 9.016 1.963 1 78.94 111 SER A C 1
ATOM 886 O O . SER A 1 111 ? 14.43 10.023 1.983 1 78.94 111 SER A O 1
ATOM 888 N N . GLY A 1 112 ? 14.102 7.793 1.599 1 76.94 112 GLY A N 1
ATOM 889 C CA . GLY A 1 112 ? 15.32 7.691 0.818 1 76.94 112 GLY A CA 1
ATOM 890 C C . GLY A 1 112 ? 16.5 7.188 1.624 1 76.94 112 GLY A C 1
ATOM 891 O O . GLY A 1 112 ? 17.594 6.996 1.081 1 76.94 112 GLY A O 1
ATOM 892 N N . PHE A 1 113 ? 16.328 7.133 2.914 1 80.81 113 PHE A N 1
ATOM 893 C CA . PHE A 1 113 ? 17.5 6.621 3.611 1 80.81 113 PHE A CA 1
ATOM 894 C C . PHE A 1 113 ? 17.109 6.02 4.957 1 80.81 113 PHE A C 1
ATOM 896 O O . PHE A 1 113 ? 16.031 6.305 5.48 1 80.81 113 PHE A O 1
ATOM 903 N N . LEU A 1 114 ? 18.016 5.148 5.445 1 84.12 114 LEU A N 1
ATOM 904 C CA . LEU A 1 114 ? 17.969 4.547 6.773 1 84.12 114 LEU A CA 1
ATOM 905 C C . LEU A 1 114 ? 19.094 5.102 7.66 1 84.12 114 LEU A C 1
ATOM 907 O O . LEU A 1 114 ? 20.234 5.203 7.227 1 84.12 114 LEU A O 1
ATOM 911 N N . LEU A 1 115 ? 18.625 5.484 8.891 1 80.81 115 LEU A N 1
ATOM 912 C CA . LEU A 1 115 ? 19.562 6.055 9.844 1 80.81 115 LEU A CA 1
ATOM 913 C C . LEU A 1 115 ? 19.609 5.238 11.125 1 80.81 115 LEU A C 1
ATOM 915 O O . LEU A 1 115 ? 18.562 4.926 11.703 1 80.81 115 LEU A O 1
ATOM 919 N N . THR A 1 116 ? 20.75 4.777 11.492 1 80.38 116 THR A N 1
ATOM 920 C CA . THR A 1 116 ? 20.938 4.094 12.766 1 80.38 116 THR A CA 1
ATOM 921 C C . THR A 1 116 ? 21.828 4.906 13.688 1 80.38 116 THR A C 1
ATOM 923 O O . THR A 1 116 ? 22.906 5.344 13.281 1 80.38 116 THR A O 1
ATOM 926 N N . LEU A 1 117 ? 21.266 5.051 14.875 1 75 117 LEU A N 1
ATOM 927 C CA . LEU A 1 117 ? 22 5.809 15.883 1 75 117 LEU A CA 1
ATOM 928 C C . LEU A 1 117 ? 22.422 4.91 17.047 1 75 117 LEU A C 1
ATOM 930 O O . LEU A 1 117 ? 21.875 3.814 17.219 1 75 117 LEU A O 1
ATOM 934 N N . ASP A 1 118 ? 23.438 5.332 17.734 1 71.62 118 ASP A N 1
ATOM 935 C CA . ASP A 1 118 ? 23.812 4.629 18.953 1 71.62 118 ASP A CA 1
ATOM 936 C C . ASP A 1 118 ? 23.156 5.27 20.172 1 71.62 118 ASP A C 1
ATOM 938 O O . ASP A 1 118 ? 22.312 6.156 20.031 1 71.62 118 ASP A O 1
ATOM 942 N N . ASN A 1 119 ? 23.531 4.73 21.375 1 63.91 119 ASN A N 1
ATOM 943 C CA . ASN A 1 119 ? 22.906 5.195 22.609 1 63.91 119 ASN A CA 1
ATOM 944 C C . ASN A 1 119 ? 23.219 6.664 22.875 1 63.91 119 ASN A C 1
ATOM 946 O O . ASN A 1 119 ? 22.516 7.324 23.641 1 63.91 119 ASN A O 1
ATOM 950 N N . ALA A 1 120 ? 24.281 7.117 22.266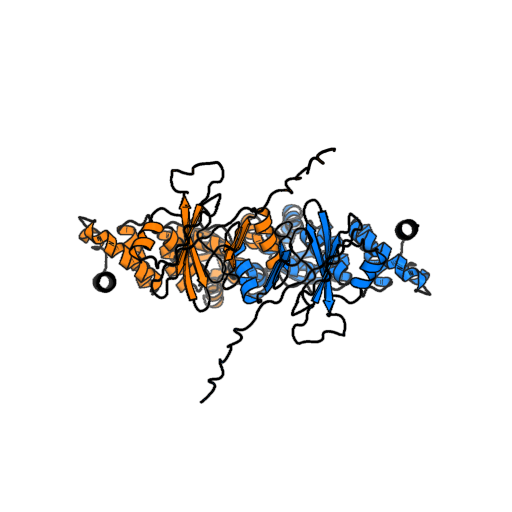 1 59.31 120 ALA A N 1
ATOM 951 C CA . ALA A 1 120 ? 24.672 8.516 22.438 1 59.31 120 ALA A CA 1
ATOM 952 C C . ALA A 1 120 ? 24.141 9.383 21.297 1 59.31 120 ALA A C 1
ATOM 954 O O . ALA A 1 120 ? 24.547 10.539 21.156 1 59.31 120 ALA A O 1
ATOM 955 N N . TRP A 1 121 ? 23.312 8.719 20.5 1 62 121 TRP A N 1
ATOM 956 C CA . TRP A 1 121 ? 22.641 9.391 19.391 1 62 121 TRP A CA 1
ATOM 957 C C . TRP A 1 121 ? 23.641 9.805 18.328 1 62 121 TRP A C 1
ATOM 959 O O . TRP A 1 121 ? 23.469 10.836 17.672 1 62 121 TRP A O 1
ATOM 969 N N . SER A 1 122 ? 24.641 9.016 18.281 1 65.44 122 SER A N 1
ATOM 970 C CA . SER A 1 122 ? 25.594 9.164 17.188 1 65.44 122 SER A CA 1
ATOM 971 C C . SER A 1 122 ? 25.25 8.234 16.031 1 65.44 122 SER A C 1
ATOM 973 O O . SER A 1 122 ? 24.781 7.113 16.234 1 65.44 122 SER A O 1
ATOM 975 N N . THR A 1 123 ? 25.578 8.797 14.828 1 69.25 123 THR A N 1
ATOM 976 C CA . THR A 1 123 ? 25.266 7.992 13.648 1 69.25 123 THR A CA 1
ATOM 977 C C . THR A 1 123 ? 26.156 6.75 13.594 1 69.25 123 THR A C 1
ATOM 979 O O . THR A 1 123 ? 27.375 6.852 13.641 1 69.25 123 THR A O 1
ATOM 982 N N . VAL A 1 124 ? 25.562 5.605 13.625 1 69.75 124 VAL A N 1
ATOM 983 C CA . VAL A 1 124 ? 26.25 4.324 13.508 1 69.75 124 VAL A CA 1
ATOM 984 C C . VAL A 1 124 ? 26.234 3.861 12.055 1 69.75 124 VAL A C 1
ATOM 986 O O . VAL A 1 124 ? 27.25 3.352 11.555 1 69.75 124 VAL A O 1
ATOM 989 N N . ASP A 1 125 ? 25.125 4.102 11.438 1 74.19 125 ASP A N 1
ATOM 990 C CA . ASP A 1 125 ? 24.969 3.641 10.062 1 74.19 125 ASP A CA 1
ATOM 991 C C . ASP A 1 125 ? 23.984 4.531 9.297 1 74.19 125 ASP A C 1
ATOM 993 O O . ASP A 1 125 ? 23.016 5.027 9.875 1 74.19 125 ASP A O 1
ATOM 997 N N . PHE A 1 126 ? 24.406 4.789 8.078 1 75.69 126 PHE A N 1
ATOM 998 C CA . PHE A 1 126 ? 23.594 5.59 7.164 1 75.69 126 PHE A CA 1
ATOM 999 C C . PHE A 1 126 ? 23.531 4.938 5.789 1 75.69 126 PHE A C 1
ATOM 1001 O O . PHE A 1 126 ? 24.547 4.781 5.117 1 75.69 126 PHE A O 1
ATOM 1008 N N . ARG A 1 127 ? 22.297 4.586 5.43 1 76.62 127 ARG A N 1
ATOM 1009 C CA . ARG A 1 127 ? 22.125 3.906 4.152 1 76.62 127 ARG A CA 1
ATOM 1010 C C . ARG A 1 127 ? 21.156 4.668 3.25 1 76.62 127 ARG A C 1
ATOM 1012 O O . ARG A 1 127 ? 20 4.871 3.607 1 76.62 127 ARG A O 1
ATOM 1019 N N . LYS A 1 128 ? 21.688 4.98 2.15 1 75.88 128 LYS A N 1
ATOM 1020 C CA . LYS A 1 128 ? 20.859 5.688 1.178 1 75.88 128 LYS A CA 1
ATOM 1021 C C . LYS A 1 128 ? 20.266 4.719 0.157 1 75.88 128 LYS A C 1
ATOM 1023 O O . LYS A 1 128 ? 20.906 3.73 -0.213 1 75.88 128 LYS A O 1
ATOM 1028 N N . PHE A 1 129 ? 19.094 4.98 -0.251 1 79.81 129 PHE A N 1
ATOM 1029 C CA . PHE A 1 129 ? 18.5 4.195 -1.326 1 79.81 129 PHE A CA 1
ATOM 1030 C C . PHE A 1 129 ? 17.625 5.074 -2.219 1 79.81 129 PHE A C 1
ATOM 1032 O O . PHE A 1 129 ? 17.156 6.129 -1.792 1 79.81 129 PHE A O 1
ATOM 1039 N N . ASP A 1 130 ? 17.531 4.656 -3.494 1 80.44 130 ASP A N 1
ATOM 1040 C CA . ASP A 1 130 ? 16.766 5.449 -4.461 1 80.44 130 ASP A CA 1
ATOM 1041 C C . ASP A 1 130 ? 15.281 5.105 -4.406 1 80.44 130 ASP A C 1
ATOM 1043 O O . ASP A 1 130 ? 14.859 4.293 -3.584 1 80.44 130 ASP A O 1
ATOM 1047 N N . SER A 1 131 ? 14.625 5.77 -5.273 1 83.88 131 SER A N 1
ATOM 1048 C CA . SER A 1 131 ? 13.172 5.645 -5.289 1 83.88 131 SER A CA 1
ATOM 1049 C C . SER A 1 131 ? 12.75 4.234 -5.676 1 83.88 131 SER A C 1
ATOM 1051 O O . SER A 1 131 ? 11.703 3.752 -5.23 1 83.88 131 SER A O 1
ATOM 1053 N N . HIS A 1 132 ? 13.57 3.596 -6.453 1 84 132 HIS A N 1
ATOM 1054 C CA . HIS A 1 132 ? 13.266 2.232 -6.871 1 84 132 HIS A CA 1
ATOM 1055 C C . HIS A 1 132 ? 13.328 1.269 -5.691 1 84 132 HIS A C 1
ATOM 1057 O O . HIS A 1 132 ? 12.445 0.421 -5.527 1 84 132 HIS A O 1
ATOM 1063 N N . ILE A 1 133 ? 14.305 1.517 -4.91 1 85.62 133 ILE A N 1
ATOM 1064 C CA . ILE A 1 133 ? 14.469 0.669 -3.732 1 85.62 133 ILE A CA 1
ATOM 1065 C C . ILE A 1 133 ? 13.352 0.958 -2.729 1 85.62 133 ILE A C 1
ATOM 1067 O O . ILE A 1 133 ? 12.812 0.039 -2.107 1 85.62 133 ILE A O 1
ATOM 1071 N N . GLU A 1 134 ? 13.117 2.193 -2.654 1 87.19 134 GLU A N 1
ATOM 1072 C CA . GLU A 1 134 ? 12.039 2.582 -1.748 1 87.19 134 GLU A CA 1
ATOM 1073 C C . GLU A 1 134 ? 10.727 1.916 -2.139 1 87.19 134 GLU A C 1
ATOM 1075 O O . GLU A 1 134 ? 10.031 1.358 -1.288 1 87.19 134 GLU A O 1
ATOM 1080 N N . SER A 1 135 ? 10.461 1.965 -3.348 1 86.19 135 SER A N 1
ATOM 1081 C CA . SER A 1 135 ? 9.242 1.348 -3.852 1 86.19 135 SER A CA 1
ATOM 1082 C C . SER A 1 135 ? 9.273 -0.168 -3.682 1 86.19 135 SER A C 1
ATOM 1084 O O . SER A 1 135 ? 8.266 -0.784 -3.348 1 86.19 135 SER A O 1
ATOM 1086 N N . GLY A 1 136 ? 10.406 -0.697 -3.943 1 85.12 136 GLY A N 1
ATOM 1087 C CA . GLY A 1 136 ? 10.57 -2.131 -3.76 1 85.12 136 GLY A CA 1
ATOM 1088 C C . GLY A 1 136 ? 10.352 -2.578 -2.326 1 85.12 136 GLY A C 1
ATOM 1089 O O . GLY A 1 136 ? 9.734 -3.613 -2.08 1 85.12 136 GLY A O 1
ATOM 1090 N N . MET A 1 137 ? 10.859 -1.786 -1.456 1 87.5 137 MET A N 1
ATOM 1091 C CA . MET A 1 137 ? 10.656 -2.066 -0.036 1 87.5 137 MET A CA 1
ATOM 1092 C C . MET A 1 137 ? 9.18 -2.047 0.322 1 87.5 137 MET A C 1
ATOM 1094 O O . MET A 1 137 ? 8.695 -2.93 1.034 1 87.5 137 MET A O 1
ATOM 1098 N N . ALA A 1 138 ? 8.578 -1.07 -0.181 1 87.81 138 ALA A N 1
ATOM 1099 C CA . ALA A 1 138 ? 7.148 -0.936 0.077 1 87.81 138 ALA A CA 1
ATOM 1100 C C . ALA A 1 138 ? 6.379 -2.139 -0.462 1 87.81 138 ALA A C 1
ATOM 1102 O O . ALA A 1 138 ? 5.52 -2.693 0.227 1 87.81 138 ALA A O 1
ATOM 1103 N N . ASP A 1 139 ? 6.719 -2.486 -1.627 1 84.19 139 ASP A N 1
ATOM 1104 C CA . ASP A 1 139 ? 6.047 -3.627 -2.246 1 84.19 139 ASP A CA 1
ATOM 1105 C C . ASP A 1 139 ? 6.277 -4.902 -1.438 1 84.19 139 ASP A C 1
ATOM 1107 O O . ASP A 1 139 ? 5.359 -5.703 -1.255 1 84.19 139 ASP A O 1
ATOM 1111 N N . PHE A 1 140 ? 7.426 -5.051 -1.061 1 84.81 140 PHE A N 1
ATOM 1112 C CA . PHE A 1 140 ? 7.797 -6.234 -0.292 1 84.81 140 PHE A CA 1
ATOM 1113 C C . PHE A 1 140 ? 7.027 -6.285 1.022 1 84.81 140 PHE A C 1
ATOM 1115 O O . PHE A 1 140 ? 6.512 -7.34 1.404 1 84.81 140 PHE A O 1
ATOM 1122 N N . LEU A 1 141 ? 6.969 -5.215 1.64 1 85.81 141 LEU A N 1
ATOM 1123 C CA . LEU A 1 141 ? 6.359 -5.16 2.965 1 85.81 141 LEU A CA 1
ATOM 1124 C C . LEU A 1 141 ? 4.848 -5.309 2.875 1 85.81 141 LEU A C 1
ATOM 1126 O O . LEU A 1 141 ? 4.223 -5.91 3.756 1 85.81 141 LEU A O 1
ATOM 1130 N N . THR A 1 142 ? 4.281 -4.758 1.839 1 84.88 142 THR A N 1
ATOM 1131 C CA . THR A 1 142 ? 2.828 -4.777 1.734 1 84.88 142 THR A CA 1
ATOM 1132 C C . THR A 1 142 ? 2.354 -6.035 1.012 1 84.88 142 THR A C 1
ATOM 1134 O O . THR A 1 142 ? 1.207 -6.457 1.178 1 84.88 142 THR A O 1
ATOM 1137 N N . GLY A 1 143 ? 3.215 -6.574 0.206 1 81 143 GLY A N 1
ATOM 1138 C CA . GLY A 1 143 ? 2.801 -7.664 -0.66 1 81 143 GLY A CA 1
ATOM 1139 C C . GLY A 1 143 ? 1.866 -7.223 -1.771 1 81 143 GLY A C 1
ATOM 1140 O O . GLY A 1 143 ? 1.261 -8.055 -2.449 1 81 143 GLY A O 1
ATOM 1141 N N . GLN A 1 144 ? 1.714 -5.906 -1.976 1 85.31 144 GLN A N 1
ATOM 1142 C CA . GLN A 1 144 ? 0.799 -5.371 -2.98 1 85.31 144 GLN A CA 1
ATOM 1143 C C . GLN A 1 144 ? 1.473 -5.281 -4.344 1 85.31 144 GLN A C 1
ATOM 1145 O O . GLN A 1 144 ? 2.666 -4.988 -4.438 1 85.31 144 GLN A O 1
ATOM 1150 N N . THR A 1 145 ? 0.686 -5.594 -5.344 1 88.25 145 THR A N 1
ATOM 1151 C CA . THR A 1 145 ? 1.127 -5.402 -6.719 1 88.25 145 THR A CA 1
ATOM 1152 C C . THR A 1 145 ? 0.72 -4.02 -7.227 1 88.25 145 THR A C 1
ATOM 1154 O O . THR A 1 145 ? 0.111 -3.238 -6.496 1 88.25 145 THR A O 1
ATOM 1157 N N . SER A 1 146 ? 1.107 -3.764 -8.453 1 86.38 146 SER A N 1
ATOM 1158 C CA . SER A 1 146 ? 0.776 -2.471 -9.039 1 86.38 146 SER A CA 1
ATOM 1159 C C . SER A 1 146 ? -0.733 -2.268 -9.117 1 86.38 146 SER A C 1
ATOM 1161 O O . SER A 1 146 ? -1.225 -1.154 -8.914 1 86.38 146 SER A O 1
ATOM 1163 N N . ILE A 1 147 ? -1.417 -3.336 -9.305 1 90.19 147 ILE A N 1
ATOM 1164 C CA . ILE A 1 147 ? -2.871 -3.279 -9.414 1 90.19 147 ILE A CA 1
ATOM 1165 C C . ILE A 1 147 ? -3.473 -2.869 -8.07 1 90.19 147 ILE A C 1
ATOM 1167 O O . ILE A 1 147 ? -4.422 -2.082 -8.023 1 90.19 147 ILE A O 1
ATOM 1171 N N . HIS A 1 148 ? -2.906 -3.346 -7.043 1 90.81 148 HIS A N 1
ATOM 1172 C CA . HIS A 1 148 ? -3.445 -3.047 -5.723 1 90.81 148 HIS A CA 1
ATOM 1173 C C . HIS A 1 148 ? -3.1 -1.624 -5.297 1 90.81 148 HIS A C 1
ATOM 1175 O O . HIS A 1 148 ? -3.938 -0.924 -4.719 1 90.81 148 HIS A O 1
ATOM 1181 N N . LYS A 1 149 ? -1.947 -1.221 -5.648 1 88.44 149 LYS A N 1
ATOM 1182 C CA . LYS A 1 149 ? -1.462 0.091 -5.23 1 88.44 149 LYS A CA 1
ATOM 1183 C C . LYS A 1 149 ? -2.193 1.208 -5.969 1 88.44 149 LYS A C 1
ATOM 1185 O O . LYS A 1 149 ? -2.459 2.268 -5.398 1 88.44 149 LYS A O 1
ATOM 1190 N N . THR A 1 150 ? -2.512 0.932 -7.18 1 92.25 150 THR A N 1
ATOM 1191 C CA . THR A 1 150 ? -3.098 1.984 -8.008 1 92.25 150 THR A CA 1
ATOM 1192 C C . THR A 1 150 ? -4.527 1.624 -8.406 1 92.25 150 THR A C 1
ATOM 1194 O O . THR A 1 150 ? -5.109 2.268 -9.281 1 92.25 150 THR A O 1
ATOM 1197 N N . GLY A 1 151 ? -5.043 0.653 -7.789 1 95.38 151 GLY A N 1
ATOM 1198 C CA . GLY A 1 151 ? -6.32 0.109 -8.227 1 95.38 151 GLY A CA 1
ATOM 1199 C C . GLY A 1 151 ? -7.449 1.12 -8.172 1 95.38 151 GLY A C 1
ATOM 1200 O O . GLY A 1 151 ? -8.211 1.257 -9.133 1 95.38 151 GLY A O 1
ATOM 1201 N N . LEU A 1 152 ? -7.539 1.818 -7.137 1 96.88 152 LEU A N 1
ATOM 1202 C CA . LEU A 1 152 ? -8.625 2.775 -6.961 1 96.88 152 LEU A CA 1
ATOM 1203 C C . LEU A 1 152 ? -8.531 3.9 -7.988 1 96.88 152 LEU A C 1
ATOM 1205 O O . LEU A 1 152 ? -9.539 4.301 -8.57 1 96.88 152 LEU A O 1
ATOM 1209 N N . SER A 1 153 ? -7.34 4.367 -8.18 1 96.31 153 SER A N 1
ATOM 1210 C CA . SER A 1 153 ? -7.148 5.422 -9.164 1 96.31 153 SER A CA 1
ATOM 1211 C C . SER A 1 153 ? -7.43 4.918 -10.578 1 96.31 153 SER A C 1
ATOM 1213 O O . SER A 1 153 ? -7.93 5.664 -11.422 1 96.31 153 SER A O 1
ATOM 1215 N N . ARG A 1 154 ? -7.121 3.68 -10.844 1 96 154 ARG A N 1
ATOM 1216 C CA . ARG A 1 154 ? -7.406 3.086 -12.148 1 96 154 ARG A CA 1
ATOM 1217 C C . ARG A 1 154 ? -8.906 3.012 -12.398 1 96 154 ARG A C 1
ATOM 1219 O O . ARG A 1 154 ? -9.367 3.234 -13.516 1 96 154 ARG A O 1
ATOM 1226 N N . ILE A 1 155 ? -9.609 2.66 -11.367 1 97.31 155 ILE A N 1
ATOM 1227 C CA . ILE A 1 155 ? -11.062 2.627 -11.5 1 97.31 155 ILE A CA 1
ATOM 1228 C C . ILE A 1 155 ? -11.57 4 -11.914 1 97.31 155 ILE A C 1
ATOM 1230 O O . ILE A 1 155 ? -12.406 4.113 -12.82 1 97.31 155 ILE A O 1
ATOM 1234 N N . ARG A 1 156 ? -11.062 5.02 -11.281 1 97.31 156 ARG A N 1
ATOM 1235 C CA . ARG A 1 156 ? -11.492 6.383 -11.555 1 97.31 156 ARG A CA 1
ATOM 1236 C C . ARG A 1 156 ? -11.164 6.781 -12.992 1 97.31 156 ARG A C 1
ATOM 1238 O O . ARG A 1 156 ? -11.953 7.457 -13.648 1 97.31 156 ARG A O 1
ATOM 1245 N N . GLN A 1 157 ? -10.086 6.344 -13.5 1 95.06 157 GLN A N 1
ATOM 1246 C CA . GLN A 1 157 ? -9.578 6.781 -14.797 1 95.06 157 GLN A CA 1
ATOM 1247 C C . GLN A 1 157 ? -10.125 5.918 -15.93 1 95.06 157 GLN A C 1
ATOM 1249 O O . GLN A 1 157 ? -10.398 6.418 -17.016 1 95.06 157 GLN A O 1
ATOM 1254 N N . ASP A 1 158 ? -10.352 4.633 -15.633 1 93.44 158 ASP A N 1
ATOM 1255 C CA . ASP A 1 158 ? -10.523 3.697 -16.75 1 93.44 158 ASP A CA 1
ATOM 1256 C C . ASP A 1 158 ? -11.953 3.164 -16.797 1 93.44 158 ASP A C 1
ATOM 1258 O O . ASP A 1 158 ? -12.32 2.461 -17.75 1 93.44 158 ASP A O 1
ATOM 1262 N N . SER A 1 159 ? -12.711 3.447 -15.82 1 94.19 159 SER A N 1
ATOM 1263 C CA . SER A 1 159 ? -14.086 2.967 -15.82 1 94.19 159 SER A CA 1
ATOM 1264 C C . SER A 1 159 ? -15.078 4.125 -15.875 1 94.19 159 SER A C 1
ATOM 1266 O O . SER A 1 159 ? -14.797 5.211 -15.359 1 94.19 159 SER A O 1
ATOM 1268 N N . GLU A 1 160 ? -16.234 3.879 -16.422 1 91.62 160 GLU A N 1
ATOM 1269 C CA . GLU A 1 160 ? -17.266 4.906 -16.531 1 91.62 160 GLU A CA 1
ATOM 1270 C C . GLU A 1 160 ? -17.984 5.125 -15.203 1 91.62 160 GLU A C 1
ATOM 1272 O O . GLU A 1 160 ? -18.484 4.176 -14.594 1 91.62 160 GLU A O 1
ATOM 1277 N N . PRO A 1 161 ? -18 6.336 -14.773 1 95.38 161 PRO A N 1
ATOM 1278 C CA . PRO A 1 161 ? -18.734 6.621 -13.531 1 95.38 161 PRO A CA 1
ATOM 1279 C C . PRO A 1 161 ? -20.234 6.336 -13.656 1 95.38 161 PRO A C 1
ATOM 1281 O O . PRO A 1 161 ? -20.781 6.387 -14.758 1 95.38 161 PRO A O 1
ATOM 1284 N N . ASP A 1 162 ? -20.891 6.039 -12.531 1 93.31 162 ASP A N 1
ATOM 1285 C CA . ASP A 1 162 ? -22.297 5.699 -12.562 1 93.31 162 ASP A CA 1
ATOM 1286 C C . ASP A 1 162 ? -23.078 6.449 -11.477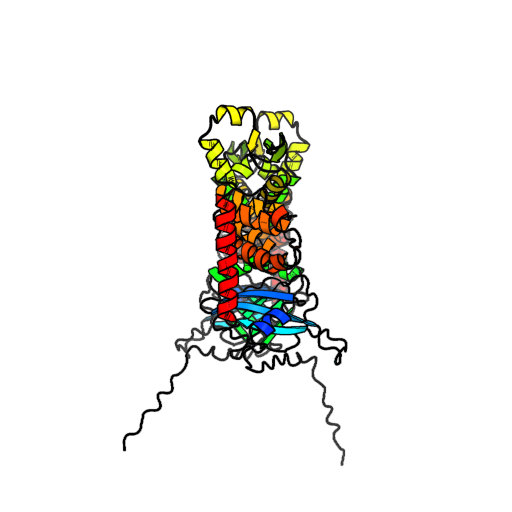 1 93.31 162 ASP A C 1
ATOM 1288 O O . ASP A 1 162 ? -24.219 6.102 -11.172 1 93.31 162 ASP A O 1
ATOM 1292 N N . PHE A 1 163 ? -22.438 7.414 -10.844 1 94.5 163 PHE A N 1
ATOM 1293 C CA . PHE A 1 163 ? -23.078 8.188 -9.781 1 94.5 163 PHE A CA 1
ATOM 1294 C C . PHE A 1 163 ? -22.562 9.625 -9.781 1 94.5 163 PHE A C 1
ATOM 1296 O O . PHE A 1 163 ? -21.438 9.891 -10.234 1 94.5 163 PHE A O 1
ATOM 1303 N N . THR A 1 164 ? -23.422 10.539 -9.273 1 96.06 164 THR A N 1
ATOM 1304 C CA . THR A 1 164 ? -23.062 11.953 -9.297 1 96.06 164 THR A CA 1
ATOM 1305 C C . THR A 1 164 ? -23.203 12.578 -7.914 1 96.06 164 THR A C 1
ATOM 1307 O O . THR A 1 164 ? -24.25 12.43 -7.27 1 96.06 164 THR A O 1
ATOM 1310 N N . LEU A 1 165 ? -22.156 13.188 -7.434 1 95.31 165 LEU A N 1
ATOM 1311 C CA . LEU A 1 165 ? -22.203 14.023 -6.242 1 95.31 165 LEU A CA 1
ATOM 1312 C C . LEU A 1 165 ? -22.422 15.492 -6.613 1 95.31 165 LEU A C 1
ATOM 1314 O O . LEU A 1 165 ? -21.719 16.031 -7.469 1 95.31 165 LEU A O 1
ATOM 1318 N N . ILE A 1 166 ? -23.391 16.141 -5.977 1 94.94 166 ILE A N 1
ATOM 1319 C CA . ILE A 1 166 ? -23.688 17.531 -6.262 1 94.94 166 ILE A CA 1
ATOM 1320 C C . ILE A 1 166 ? -23.172 18.406 -5.125 1 94.94 166 ILE A C 1
ATOM 1322 O O . ILE A 1 166 ? -23.531 18.203 -3.963 1 94.94 166 ILE A O 1
ATOM 1326 N N . CYS A 1 167 ? -22.359 19.359 -5.426 1 94.56 167 CYS A N 1
ATOM 1327 C CA . CYS A 1 167 ? -21.75 20.25 -4.453 1 94.56 167 CYS A CA 1
ATOM 1328 C C . CYS A 1 167 ? -22.719 21.344 -4.016 1 94.56 167 CYS A C 1
ATOM 1330 O O . CYS A 1 167 ? -23.844 21.406 -4.512 1 94.56 167 CYS A O 1
ATOM 1332 N N . GLU A 1 168 ? -22.234 22.172 -3.076 1 90.81 168 GLU A N 1
ATOM 1333 C CA . GLU A 1 168 ? -23.047 23.25 -2.523 1 90.81 168 GLU A CA 1
ATOM 1334 C C . GLU A 1 168 ? -23.469 24.234 -3.611 1 90.81 168 GLU A C 1
ATOM 1336 O O . GLU A 1 168 ? -24.594 24.734 -3.607 1 90.81 168 GLU A O 1
ATOM 1341 N N . ASP A 1 169 ? -22.672 24.531 -4.59 1 91.44 169 ASP A N 1
ATOM 1342 C CA . ASP A 1 169 ? -22.938 25.531 -5.629 1 91.44 169 ASP A CA 1
ATOM 1343 C C . ASP A 1 169 ? -23.641 24.891 -6.82 1 91.44 169 ASP A C 1
ATOM 1345 O O . ASP A 1 169 ? -23.953 25.578 -7.805 1 91.44 169 ASP A O 1
ATOM 1349 N N . GLY A 1 170 ? -23.859 23.641 -6.82 1 92 170 GLY A N 1
ATOM 1350 C CA . GLY A 1 170 ? -24.562 22.969 -7.898 1 92 170 GLY A CA 1
ATOM 1351 C C . GLY A 1 170 ? -23.656 22.234 -8.859 1 92 170 GLY A C 1
ATOM 1352 O O . GLY A 1 170 ? -24.109 21.516 -9.742 1 92 170 GLY A O 1
ATOM 1353 N N . ASP A 1 171 ? -22.391 22.406 -8.656 1 95.31 171 ASP A N 1
ATOM 1354 C CA . ASP A 1 171 ? -21.422 21.688 -9.5 1 95.31 171 ASP A CA 1
ATOM 1355 C C . ASP A 1 171 ? -21.516 20.188 -9.273 1 95.31 171 ASP A C 1
ATOM 1357 O O . ASP A 1 171 ? -21.938 19.734 -8.211 1 95.31 171 ASP A O 1
ATOM 1361 N N . LYS A 1 172 ? -21.109 19.516 -10.32 1 96.31 172 LYS A N 1
ATOM 1362 C CA . LYS A 1 172 ? -21.25 18.062 -10.273 1 96.31 172 LYS A CA 1
ATOM 1363 C C . LYS A 1 172 ? -19.891 17.375 -10.312 1 96.31 172 LYS A C 1
ATOM 1365 O O . LYS A 1 172 ? -18.984 17.812 -11.008 1 96.31 172 LYS A O 1
ATOM 1370 N N . ILE A 1 173 ? -19.75 16.25 -9.508 1 97.31 173 ILE A N 1
ATOM 1371 C CA . ILE A 1 173 ? -18.578 15.367 -9.523 1 97.31 173 ILE A CA 1
ATOM 1372 C C . ILE A 1 173 ? -19.031 13.93 -9.781 1 97.31 173 ILE A C 1
ATOM 1374 O O . ILE A 1 173 ? -19.812 13.367 -9.016 1 97.31 173 ILE A O 1
ATOM 1378 N N . GLU A 1 174 ? -18.516 13.406 -10.875 1 97.44 174 GLU A N 1
ATOM 1379 C CA . GLU A 1 174 ? -18.875 12.039 -11.227 1 97.44 174 GLU A CA 1
ATOM 1380 C C . GLU A 1 174 ? -18.016 11.023 -10.484 1 97.44 174 GLU A C 1
ATOM 1382 O O . GLU A 1 174 ? -16.781 11.172 -10.422 1 97.44 174 GLU A O 1
ATOM 1387 N N . VAL A 1 175 ? -18.656 10 -9.883 1 97.62 175 VAL A N 1
ATOM 1388 C CA . VAL A 1 175 ? -17.969 8.992 -9.094 1 97.62 175 VAL A CA 1
ATOM 1389 C C . VAL A 1 175 ? -18.578 7.617 -9.352 1 97.62 175 VAL A C 1
ATOM 1391 O O . VAL A 1 175 ? -19.5 7.488 -10.164 1 97.62 175 VAL A O 1
ATOM 1394 N N . HIS A 1 176 ? -18.062 6.598 -8.844 1 97.06 176 HIS A N 1
ATOM 1395 C CA . HIS A 1 176 ? -18.609 5.25 -8.875 1 97.06 176 HIS A CA 1
ATOM 1396 C C . HIS A 1 176 ? -19.328 4.914 -7.57 1 97.06 176 HIS A C 1
ATOM 1398 O O . HIS A 1 176 ? -18.734 5.051 -6.492 1 97.06 176 HIS A O 1
ATOM 1404 N N . ARG A 1 177 ? -20.5 4.469 -7.707 1 94.69 177 ARG A N 1
ATOM 1405 C CA . ARG A 1 177 ? -21.312 4.168 -6.531 1 94.69 177 ARG A CA 1
ATOM 1406 C C . ARG A 1 177 ? -20.625 3.127 -5.648 1 94.69 177 ARG A C 1
ATOM 1408 O O . ARG A 1 177 ? -20.594 3.27 -4.426 1 94.69 177 ARG A O 1
ATOM 1415 N N . SER A 1 178 ? -20.109 2.078 -6.273 1 95.19 178 SER A N 1
ATOM 1416 C CA . SER A 1 178 ? -19.484 0.987 -5.527 1 95.19 178 SER A CA 1
ATOM 1417 C C . SER A 1 178 ? -18.297 1.481 -4.719 1 95.19 178 SER A C 1
ATOM 1419 O O . SER A 1 178 ? -18.078 1.039 -3.588 1 95.19 178 SER A O 1
ATOM 1421 N N . VAL A 1 179 ? -17.516 2.422 -5.27 1 97.31 179 VAL A N 1
ATOM 1422 C CA . VAL A 1 179 ? -16.359 2.984 -4.582 1 97.31 179 VAL A CA 1
ATOM 1423 C C . VAL A 1 179 ? -16.812 3.816 -3.387 1 97.31 179 VAL A C 1
ATOM 1425 O O . VAL A 1 179 ? -16.281 3.689 -2.285 1 97.31 179 VAL A O 1
ATOM 1428 N N . MET A 1 180 ? -17.891 4.625 -3.578 1 96.12 180 MET A N 1
ATOM 1429 C CA . MET A 1 180 ? -18.406 5.461 -2.498 1 96.12 180 MET A CA 1
ATOM 1430 C C . MET A 1 180 ? -18.984 4.605 -1.373 1 96.12 180 MET A C 1
ATOM 1432 O O . MET A 1 180 ? -18.703 4.852 -0.198 1 96.12 180 MET A O 1
ATOM 1436 N N . GLU A 1 181 ? -19.719 3.627 -1.728 1 94 181 GLU A N 1
ATOM 1437 C CA . GLU A 1 181 ? -20.328 2.752 -0.729 1 94 181 GLU A CA 1
ATOM 1438 C C . GLU A 1 181 ? -19.266 1.956 0.028 1 94 181 GLU A C 1
ATOM 1440 O O . GLU A 1 181 ? -19.422 1.689 1.222 1 94 181 GLU A O 1
ATOM 1445 N N . GLY A 1 182 ? -18.281 1.588 -0.669 1 95.12 182 GLY A N 1
ATOM 1446 C CA . GLY A 1 182 ? -17.266 0.746 -0.076 1 95.12 182 GLY A CA 1
ATOM 1447 C C . GLY A 1 182 ? -16.297 1.516 0.798 1 95.12 182 GLY A C 1
ATOM 1448 O O . GLY A 1 182 ? -15.773 0.98 1.781 1 95.12 182 GLY A O 1
ATOM 1449 N N . LEU A 1 183 ? -16 2.752 0.461 1 96.31 183 LEU A N 1
ATOM 1450 C CA . LEU A 1 183 ? -14.867 3.436 1.078 1 96.31 183 LEU A CA 1
ATOM 1451 C C . LEU A 1 183 ? -15.336 4.605 1.936 1 96.31 183 LEU A C 1
ATOM 1453 O O . LEU A 1 183 ? -14.578 5.121 2.762 1 96.31 183 LEU A O 1
ATOM 1457 N N . TRP A 1 184 ? -16.547 5.035 1.765 1 95.5 184 TRP A N 1
ATOM 1458 C CA . TRP A 1 184 ? -17.062 6.211 2.469 1 95.5 184 TRP A CA 1
ATOM 1459 C C . TRP A 1 184 ? -18.234 5.84 3.375 1 95.5 184 TRP A C 1
ATOM 1461 O O . TRP A 1 184 ? -19.375 5.852 2.943 1 95.5 184 TRP A O 1
ATOM 1471 N N . PRO A 1 185 ? -17.922 5.656 4.648 1 92.69 185 PRO A N 1
ATOM 1472 C CA . PRO A 1 185 ? -18.953 5.191 5.582 1 92.69 185 PRO A CA 1
ATOM 1473 C C . PRO A 1 185 ? -20.188 6.09 5.598 1 92.69 185 PRO A C 1
ATOM 1475 O O . PRO A 1 185 ? -21.312 5.598 5.688 1 92.69 185 PRO A O 1
ATOM 1478 N N . PHE A 1 186 ? -20.016 7.32 5.586 1 91.06 186 PHE A N 1
ATOM 1479 C CA . PHE A 1 186 ? -21.141 8.25 5.574 1 91.06 186 PHE A CA 1
ATOM 1480 C C . PHE A 1 186 ? -22.031 8.008 4.367 1 91.06 186 PHE A C 1
ATOM 1482 O O . PHE A 1 186 ? -23.266 7.992 4.492 1 91.06 186 PHE A O 1
ATOM 1489 N N . PHE A 1 187 ? -21.438 7.879 3.182 1 92 187 PHE A N 1
ATOM 1490 C CA . PHE A 1 187 ? -22.188 7.609 1.958 1 92 187 PHE A CA 1
ATOM 1491 C C . PHE A 1 187 ? -22.953 6.305 2.076 1 92 187 PHE A C 1
ATOM 1493 O O . PHE A 1 187 ? -24.125 6.234 1.696 1 92 187 PHE A O 1
ATOM 1500 N N . LYS A 1 188 ? -22.297 5.301 2.568 1 90.25 188 LYS A N 1
ATOM 1501 C CA . LYS A 1 188 ? -22.953 4.008 2.76 1 90.25 188 LYS A CA 1
ATOM 1502 C C . LYS A 1 188 ? -24.188 4.141 3.648 1 90.25 188 LYS A C 1
ATOM 1504 O O . LYS A 1 188 ? -25.234 3.566 3.352 1 90.25 188 LYS A O 1
ATOM 1509 N N . GLY A 1 189 ? -24 4.859 4.742 1 87.88 189 GLY A N 1
ATOM 1510 C CA . GLY A 1 189 ? -25.109 5.09 5.645 1 87.88 189 GLY A CA 1
ATOM 1511 C C . GLY A 1 189 ? -26.266 5.836 4.992 1 87.88 189 GLY A C 1
ATOM 1512 O O . GLY A 1 189 ? -27.438 5.523 5.23 1 87.88 189 GLY A O 1
ATOM 1513 N N . MET A 1 190 ? -25.922 6.82 4.219 1 83.94 190 MET A N 1
ATOM 1514 C CA . MET A 1 190 ? -26.922 7.609 3.514 1 83.94 190 MET A CA 1
ATOM 1515 C C . MET A 1 190 ? -27.734 6.738 2.551 1 83.94 190 MET A C 1
ATOM 1517 O O . MET A 1 190 ? -28.938 6.926 2.4 1 83.94 190 MET A O 1
ATOM 1521 N N . MET A 1 191 ? -27.031 5.812 1.889 1 82.94 191 MET A N 1
ATOM 1522 C CA . MET A 1 191 ? -27.688 4.938 0.914 1 82.94 191 MET A CA 1
ATOM 1523 C C . MET A 1 191 ? -28.625 3.963 1.603 1 82.94 191 MET A C 1
ATOM 1525 O O . MET A 1 191 ? -29.656 3.582 1.034 1 82.94 191 MET A O 1
ATOM 1529 N N . VAL A 1 192 ? -28.219 3.607 2.768 1 78.62 192 VAL A N 1
ATOM 1530 C CA . VAL A 1 192 ? -29.047 2.666 3.516 1 78.62 192 VAL A CA 1
ATOM 1531 C C . VAL A 1 192 ? -30.266 3.389 4.074 1 78.62 192 VAL A C 1
ATOM 1533 O O . VAL A 1 192 ? -31.375 2.834 4.09 1 78.62 192 VAL A O 1
ATOM 1536 N N . SER A 1 193 ? -30.156 4.535 4.812 1 68.12 193 SER A N 1
ATOM 1537 C CA . SER A 1 193 ? -31.219 5.262 5.48 1 68.12 193 SER A CA 1
ATOM 1538 C C . SER A 1 193 ? -32.219 5.84 4.473 1 68.12 193 SER A C 1
ATOM 1540 O O . SER A 1 193 ? -33.438 5.82 4.699 1 68.12 193 SER A O 1
ATOM 1542 N N . LYS A 1 194 ? -31.766 6.984 3.791 1 57.41 194 LYS A N 1
ATOM 1543 C CA . LYS A 1 194 ? -32.656 7.828 3.002 1 57.41 194 LYS A CA 1
ATOM 1544 C C . LYS A 1 194 ? -33.5 6.992 2.021 1 57.41 194 LYS A C 1
ATOM 1546 O O . LYS A 1 194 ? -33.125 5.848 1.726 1 57.41 194 LYS A O 1
ATOM 1551 N N . ASN A 1 195 ? -34.625 7.641 1.727 1 54.31 195 ASN A N 1
ATOM 1552 C CA . ASN A 1 195 ? -35.531 7.199 0.663 1 54.31 195 ASN A CA 1
ATOM 1553 C C . ASN A 1 195 ? -34.75 6.742 -0.57 1 54.31 195 ASN A C 1
ATOM 1555 O O . ASN A 1 195 ? -34.562 7.516 -1.512 1 54.31 195 ASN A O 1
ATOM 1559 N N . MET A 1 196 ? -33.906 5.641 -0.42 1 56 196 MET A N 1
ATOM 1560 C CA . MET A 1 196 ? -33.094 4.848 -1.309 1 56 196 MET A CA 1
ATOM 1561 C C . MET A 1 196 ? -33.625 4.848 -2.729 1 56 196 MET A C 1
ATOM 1563 O O . MET A 1 196 ? -32.875 4.906 -3.697 1 56 196 MET A O 1
ATOM 1567 N N . ARG A 1 197 ? -34.844 4.941 -2.59 1 57.69 197 ARG A N 1
ATOM 1568 C CA . ARG A 1 197 ? -35.5 4.82 -3.891 1 57.69 197 ARG A CA 1
ATOM 1569 C C . ARG A 1 197 ? -35.188 6.027 -4.77 1 57.69 197 ARG A C 1
ATOM 1571 O O . ARG A 1 197 ? -34.938 5.883 -5.965 1 57.69 197 ARG A O 1
ATOM 1578 N N . GLU A 1 198 ? -35.25 7.199 -4.086 1 60.16 198 GLU A N 1
ATOM 1579 C CA . GLU A 1 198 ? -35 8.391 -4.902 1 60.16 198 GLU A CA 1
ATOM 1580 C C . GLU A 1 198 ? -33.562 8.492 -5.328 1 60.16 198 GLU A C 1
ATOM 1582 O O . GLU A 1 198 ? -33.25 8.844 -6.473 1 60.16 198 GLU A O 1
ATOM 1587 N N . ILE A 1 199 ? -32.625 8.141 -4.418 1 62.03 199 ILE A N 1
ATOM 1588 C CA . ILE A 1 199 ? -31.203 8.195 -4.75 1 62.03 199 ILE A CA 1
ATOM 1589 C C . ILE A 1 199 ? -30.875 7.137 -5.797 1 62.03 199 ILE A C 1
ATOM 1591 O O . ILE A 1 199 ? -30.094 7.387 -6.723 1 62.03 199 ILE A O 1
ATOM 1595 N N . GLU A 1 200 ? -31.562 6.074 -5.562 1 61.75 200 GLU A N 1
ATOM 1596 C CA . GLU A 1 200 ? -31.328 4.965 -6.484 1 61.75 200 GLU A CA 1
ATOM 1597 C C . GLU A 1 200 ? -31.812 5.301 -7.891 1 61.75 200 GLU A C 1
ATOM 1599 O O . GLU A 1 200 ? -31.188 4.914 -8.875 1 61.75 200 GLU A O 1
ATOM 1604 N N . GLN A 1 201 ? -32.844 6.027 -7.797 1 62.91 201 GLN A N 1
ATOM 1605 C CA . GLN A 1 201 ? -33.438 6.355 -9.094 1 62.91 201 GLN A CA 1
ATOM 1606 C C . GLN A 1 201 ? -32.625 7.453 -9.789 1 62.91 201 GLN A C 1
ATOM 1608 O O . GLN A 1 201 ? -32.375 7.383 -11 1 62.91 201 GLN A O 1
ATOM 1613 N N . LYS A 1 202 ? -32.156 8.312 -9.094 1 70.25 202 LYS A N 1
ATOM 1614 C CA . LYS A 1 202 ? -31.516 9.469 -9.719 1 70.25 202 LYS A CA 1
ATOM 1615 C C . LYS A 1 202 ? -30 9.297 -9.805 1 70.25 202 LYS A C 1
ATOM 1617 O O . LYS A 1 202 ? -29.328 9.977 -10.586 1 70.25 202 LYS A O 1
ATOM 1622 N N . ARG A 1 203 ? -29.516 8.445 -9.094 1 85.5 203 ARG A N 1
ATOM 1623 C CA . ARG A 1 203 ? -28.078 8.156 -9.055 1 85.5 203 ARG A CA 1
ATOM 1624 C C . ARG A 1 203 ? -27.281 9.422 -8.75 1 85.5 203 ARG A C 1
ATOM 1626 O O . ARG A 1 203 ? -26.281 9.711 -9.414 1 85.5 203 ARG A O 1
ATOM 1633 N N . ARG A 1 204 ? -27.875 10.297 -7.812 1 90.56 204 ARG A N 1
ATOM 1634 C CA . ARG A 1 204 ? -27.188 11.516 -7.406 1 90.56 204 ARG A CA 1
ATOM 1635 C C . ARG A 1 204 ? -27.5 11.867 -5.957 1 90.56 204 ARG A C 1
ATOM 1637 O O . ARG A 1 204 ? -28.547 11.492 -5.438 1 90.56 204 ARG A O 1
ATOM 1644 N N . VAL A 1 205 ? -26.609 12.547 -5.27 1 90.19 205 VAL A N 1
ATOM 1645 C CA . VAL A 1 205 ? -26.812 13.047 -3.912 1 90.19 205 VAL A CA 1
ATOM 1646 C C . VAL A 1 205 ? -26.203 14.445 -3.779 1 90.19 205 VAL A C 1
ATOM 1648 O O . VAL A 1 205 ? -25.125 14.719 -4.324 1 90.19 205 VAL A O 1
ATOM 1651 N N . LYS A 1 206 ? -26.922 15.305 -3.111 1 89.38 206 LYS A N 1
ATOM 1652 C CA . LYS A 1 206 ? -26.438 16.656 -2.855 1 89.38 206 LYS A CA 1
ATOM 1653 C C . LYS A 1 206 ? -25.703 16.75 -1.521 1 89.38 206 LYS A C 1
ATOM 1655 O O . LYS A 1 206 ? -26.203 16.266 -0.501 1 89.38 206 LYS A O 1
ATOM 1660 N N . LEU A 1 207 ? -24.531 17.344 -1.591 1 90.06 207 LEU A N 1
ATOM 1661 C CA . LEU A 1 207 ? -23.719 17.547 -0.39 1 90.06 207 LEU A CA 1
ATOM 1662 C C . LEU A 1 207 ? -23.438 19.031 -0.171 1 90.06 207 LEU A C 1
ATOM 1664 O O . LEU A 1 207 ? -23.266 19.781 -1.134 1 90.06 207 LEU A O 1
ATOM 1668 N N . SER A 1 208 ? -23.469 19.516 1.041 1 87.44 208 SER A N 1
ATOM 1669 C CA . SER A 1 208 ? -23.219 20.906 1.403 1 87.44 208 SER A CA 1
ATOM 1670 C C . SER A 1 208 ? -21.719 21.172 1.572 1 87.44 208 SER A C 1
ATOM 1672 O O . SER A 1 208 ? -21.281 21.578 2.646 1 87.44 208 SER A O 1
ATOM 1674 N N . MET A 1 209 ? -20.938 20.875 0.572 1 90.81 209 MET A N 1
ATOM 1675 C CA . MET A 1 209 ? -19.484 21.094 0.569 1 90.81 209 MET A CA 1
ATOM 1676 C C . MET A 1 209 ? -19.062 21.875 -0.674 1 90.81 209 MET A C 1
ATOM 1678 O O . MET A 1 209 ? -19.578 21.625 -1.769 1 90.81 209 MET A O 1
ATOM 1682 N N . PRO A 1 210 ? -18.094 22.812 -0.45 1 92.5 210 PRO A N 1
ATOM 1683 C CA . PRO A 1 210 ? -17.531 23.453 -1.647 1 92.5 210 PRO A CA 1
ATOM 1684 C C . PRO A 1 210 ? -16.953 22.438 -2.635 1 92.5 210 PRO A C 1
ATOM 1686 O O . PRO A 1 210 ? -16.438 21.391 -2.225 1 92.5 210 PRO A O 1
ATOM 1689 N N . LYS A 1 211 ? -16.984 22.781 -3.904 1 95.12 211 LYS A N 1
ATOM 1690 C CA . LYS A 1 211 ? -16.578 21.875 -4.977 1 95.12 211 LYS A CA 1
ATOM 1691 C C . LYS A 1 211 ? -15.133 21.406 -4.789 1 95.12 211 LYS A C 1
ATOM 1693 O O . LYS A 1 211 ? -14.844 20.203 -4.891 1 95.12 211 LYS A O 1
ATOM 1698 N N . THR A 1 212 ? -14.227 22.328 -4.523 1 95.25 212 THR A N 1
ATOM 1699 C CA . THR A 1 212 ? -12.812 21.984 -4.434 1 95.25 212 THR A CA 1
ATOM 1700 C C . THR A 1 212 ? -12.555 21.062 -3.244 1 95.25 212 THR A C 1
ATOM 1702 O O . THR A 1 212 ? -11.711 20.172 -3.32 1 95.25 212 THR A O 1
ATOM 1705 N N . THR A 1 213 ? -13.289 21.234 -2.186 1 94.69 213 THR A N 1
ATOM 1706 C CA . THR A 1 213 ? -13.156 20.391 -1.003 1 94.69 213 THR A CA 1
ATOM 1707 C C . THR A 1 213 ? -13.695 18.984 -1.277 1 94.69 213 THR A C 1
ATOM 1709 O O . THR A 1 213 ? -13.07 18 -0.909 1 94.69 213 THR A O 1
ATOM 1712 N N . LEU A 1 214 ? -14.844 18.984 -1.9 1 96.31 214 LEU A N 1
ATOM 1713 C CA . LEU A 1 214 ? -15.43 17.688 -2.232 1 96.31 214 LEU A CA 1
ATOM 1714 C C . LEU A 1 214 ? -14.547 16.922 -3.217 1 96.31 214 LEU A C 1
ATOM 1716 O O . LEU A 1 214 ? -14.391 15.703 -3.105 1 96.31 214 LEU A O 1
ATOM 1720 N N . GLU A 1 215 ? -14.031 17.625 -4.129 1 96.88 215 GLU A N 1
ATOM 1721 C CA . GLU A 1 215 ? -13.109 17.016 -5.078 1 96.88 215 GLU A CA 1
ATOM 1722 C C . GLU A 1 215 ? -11.883 16.438 -4.367 1 96.88 215 GLU A C 1
ATOM 1724 O O . GLU A 1 215 ? -11.406 15.359 -4.715 1 96.88 215 GLU A O 1
ATOM 1729 N N . ALA A 1 216 ? -11.352 17.125 -3.391 1 96.5 216 ALA A N 1
ATOM 1730 C CA . ALA A 1 216 ? -10.219 16.625 -2.615 1 96.5 216 ALA A CA 1
ATOM 1731 C C . ALA A 1 216 ? -10.578 15.352 -1.859 1 96.5 216 ALA A C 1
ATOM 1733 O O . ALA A 1 216 ? -9.781 14.414 -1.805 1 96.5 216 ALA A O 1
ATOM 1734 N N . LEU A 1 217 ? -11.711 15.383 -1.289 1 96.69 217 LEU A N 1
ATOM 1735 C CA . LEU A 1 217 ? -12.195 14.195 -0.581 1 96.69 217 LEU A CA 1
ATOM 1736 C C . LEU A 1 217 ? -12.32 13.008 -1.529 1 96.69 217 LEU A C 1
ATOM 1738 O O . LEU A 1 217 ? -11.883 11.906 -1.205 1 96.69 217 LEU A O 1
ATOM 1742 N N . VAL A 1 218 ? -12.891 13.258 -2.715 1 97.38 218 VAL A N 1
ATOM 1743 C CA . VAL A 1 218 ? -13.07 12.211 -3.721 1 97.38 218 VAL A CA 1
ATOM 1744 C C . VAL A 1 218 ? -11.711 11.711 -4.191 1 97.38 218 VAL A C 1
ATOM 1746 O O . VAL A 1 218 ? -11.492 10.5 -4.309 1 97.38 218 VAL A O 1
ATOM 1749 N N . ARG A 1 219 ? -10.82 12.594 -4.445 1 96.75 219 ARG A N 1
ATOM 1750 C CA . ARG A 1 219 ? -9.469 12.211 -4.836 1 96.75 219 ARG A CA 1
ATOM 1751 C C . ARG A 1 219 ? -8.812 11.336 -3.777 1 96.75 219 ARG A C 1
ATOM 1753 O O . ARG A 1 219 ? -8.141 10.359 -4.105 1 96.75 219 ARG A O 1
ATOM 1760 N N . TYR A 1 220 ? -9.023 11.672 -2.549 1 96.25 220 TYR A N 1
ATOM 1761 C CA . TYR A 1 220 ? -8.5 10.867 -1.45 1 96.25 220 TYR A CA 1
ATOM 1762 C C . TYR A 1 220 ? -9.047 9.445 -1.513 1 96.25 220 TYR A C 1
ATOM 1764 O O . TYR A 1 220 ? -8.289 8.477 -1.387 1 96.25 220 TYR A O 1
ATOM 1772 N N . LEU A 1 221 ? -10.312 9.328 -1.717 1 97.19 221 LEU A N 1
ATOM 1773 C CA . LEU A 1 221 ? -10.945 8.008 -1.727 1 97.19 221 LEU A CA 1
ATOM 1774 C C . LEU A 1 221 ? -10.422 7.164 -2.881 1 97.19 221 LEU A C 1
ATOM 1776 O O . LEU A 1 221 ? -10.281 5.945 -2.748 1 97.19 221 LEU A O 1
ATOM 1780 N N . TYR A 1 222 ? -10.094 7.828 -3.947 1 97.5 222 TYR A N 1
ATOM 1781 C CA . TYR A 1 222 ? -9.602 7.105 -5.117 1 97.5 222 TYR A CA 1
ATOM 1782 C C . TYR A 1 222 ? -8.086 6.938 -5.055 1 97.5 222 TYR A C 1
ATOM 1784 O O . TYR A 1 222 ? -7.469 6.445 -6.008 1 97.5 222 TYR A O 1
ATOM 1792 N N . GLY A 1 223 ? -7.488 7.34 -3.99 1 93.94 223 GLY A N 1
ATOM 1793 C CA . GLY A 1 223 ? -6.055 7.168 -3.818 1 93.94 223 GLY A CA 1
ATOM 1794 C C . GLY A 1 223 ? -5.234 8.102 -4.688 1 93.94 223 GLY A C 1
ATOM 1795 O O . GLY A 1 223 ? -4.102 7.785 -5.051 1 93.94 223 GLY A O 1
ATOM 1796 N N . GLU A 1 224 ? -5.762 9.211 -5.027 1 93.25 224 GLU A N 1
ATOM 1797 C CA . GLU A 1 224 ? -5.059 10.188 -5.855 1 93.25 224 GLU A CA 1
ATOM 1798 C C . GLU A 1 224 ? -4.312 11.211 -5 1 93.25 224 GLU A C 1
ATOM 1800 O O . GLU A 1 224 ? -4.57 11.32 -3.797 1 93.25 224 GLU A O 1
ATOM 1805 N N . VAL A 1 225 ? -3.383 11.859 -5.613 1 87.81 225 VAL A N 1
ATOM 1806 C CA . VAL A 1 225 ? -2.635 12.914 -4.941 1 87.81 225 VAL A CA 1
ATOM 1807 C C . VAL A 1 225 ? -3.566 14.086 -4.617 1 87.81 225 VAL A C 1
ATOM 1809 O O . VAL A 1 225 ? -4.398 14.469 -5.445 1 87.81 225 VAL A O 1
ATOM 1812 N N . LEU A 1 226 ? -3.35 14.516 -3.391 1 88.62 226 LEU A N 1
ATOM 1813 C CA . LEU A 1 226 ? -4.191 15.625 -2.953 1 88.62 226 LEU A CA 1
ATOM 1814 C C . LEU A 1 226 ? -3.537 16.969 -3.277 1 88.62 226 LEU A C 1
ATOM 1816 O O . LEU A 1 226 ? -2.338 17.141 -3.057 1 88.62 226 LEU A O 1
ATOM 1820 N N . ASP A 1 227 ? -4.195 17.766 -4.031 1 87.62 227 ASP A N 1
ATOM 1821 C CA . ASP A 1 227 ? -3.818 19.156 -4.262 1 87.62 227 ASP A CA 1
ATOM 1822 C C . ASP A 1 227 ? -4.684 20.109 -3.436 1 87.62 227 ASP A C 1
ATOM 1824 O O . ASP A 1 227 ? -5.742 20.547 -3.889 1 87.62 227 ASP A O 1
ATOM 1828 N N . LEU A 1 228 ? -4.102 20.438 -2.299 1 90.19 228 LEU A N 1
ATOM 1829 C CA . LEU A 1 228 ? -4.945 21.141 -1.335 1 90.19 228 LEU A CA 1
ATOM 1830 C C . LEU A 1 228 ? -4.555 22.609 -1.242 1 90.19 228 LEU A C 1
ATOM 1832 O O . LEU A 1 228 ? -3.375 22.953 -1.359 1 90.19 228 LEU A O 1
ATOM 1836 N N . THR A 1 229 ? -5.508 23.438 -1.096 1 87 229 THR A N 1
ATOM 1837 C CA . THR A 1 229 ? -5.305 24.781 -0.579 1 87 229 THR A CA 1
ATOM 1838 C C . THR A 1 229 ? -5.492 24.812 0.936 1 87 229 THR A C 1
ATOM 1840 O O . THR A 1 229 ? -5.953 23.844 1.53 1 87 229 THR A O 1
ATOM 1843 N N . LEU A 1 230 ? -5.113 25.906 1.499 1 83.62 230 LEU A N 1
ATOM 1844 C CA . LEU A 1 230 ? -5.316 26.062 2.936 1 83.62 230 LEU A CA 1
ATOM 1845 C C . LEU A 1 230 ? -6.789 25.938 3.297 1 83.62 230 LEU A C 1
ATOM 1847 O O . LEU A 1 230 ? -7.133 25.328 4.312 1 83.62 230 LEU A O 1
ATOM 1851 N N . MET A 1 231 ? -7.582 26.531 2.451 1 84.19 231 MET A N 1
ATOM 1852 C CA . MET A 1 231 ? -9.023 26.484 2.691 1 84.19 231 MET A CA 1
ATOM 1853 C C . MET A 1 231 ? -9.547 25.047 2.592 1 84.19 231 MET A C 1
ATOM 1855 O O . MET A 1 231 ? -10.367 24.625 3.406 1 84.19 231 MET A O 1
ATOM 1859 N N . ASP A 1 232 ? -9.07 24.281 1.626 1 91.31 232 ASP A N 1
ATOM 1860 C CA . ASP A 1 232 ? -9.484 22.891 1.465 1 91.31 232 ASP A CA 1
ATOM 1861 C C . ASP A 1 232 ? -9.086 22.062 2.68 1 91.31 232 ASP A C 1
ATOM 1863 O O . ASP A 1 232 ? -9.875 21.234 3.158 1 91.31 232 ASP A O 1
ATOM 1867 N N . ALA A 1 233 ? -7.867 22.281 3.1 1 89.38 233 ALA A N 1
ATOM 1868 C CA . ALA A 1 233 ? -7.367 21.531 4.246 1 89.38 233 ALA A CA 1
ATOM 1869 C C . ALA A 1 233 ? -8.219 21.797 5.488 1 89.38 233 ALA A C 1
ATOM 1871 O O . ALA A 1 233 ? -8.57 20.859 6.215 1 89.38 233 ALA A O 1
ATOM 1872 N N . ALA A 1 234 ? -8.508 23.031 5.723 1 86 234 ALA A N 1
ATOM 1873 C CA . ALA A 1 234 ? -9.344 23.422 6.863 1 86 234 ALA A CA 1
ATOM 1874 C C . ALA A 1 234 ? -10.727 22.781 6.758 1 86 234 ALA A C 1
ATOM 1876 O O . ALA A 1 234 ? -11.258 22.266 7.746 1 86 234 ALA A O 1
ATOM 1877 N N . ASN A 1 235 ? -11.305 22.906 5.609 1 90 235 ASN A N 1
ATOM 1878 C CA . ASN A 1 235 ? -12.617 22.312 5.375 1 90 235 ASN A CA 1
ATOM 1879 C C . ASN A 1 235 ? -12.602 20.797 5.566 1 90 235 ASN A C 1
ATOM 1881 O O . ASN A 1 235 ? -13.547 20.234 6.113 1 90 235 ASN A O 1
ATOM 1885 N N . LEU A 1 236 ? -11.57 20.156 5.07 1 92.75 236 LEU A N 1
ATOM 1886 C CA . LEU A 1 236 ? -11.469 18.703 5.168 1 92.75 236 LEU A CA 1
ATOM 1887 C C . LEU A 1 236 ? -11.406 18.25 6.625 1 92.75 236 LEU A C 1
ATOM 1889 O O . LEU A 1 236 ? -11.93 17.203 6.98 1 92.75 236 LEU A O 1
ATOM 1893 N N . ILE A 1 237 ? -10.734 18.969 7.398 1 87 237 ILE A N 1
ATOM 1894 C CA . ILE A 1 237 ? -10.68 18.625 8.812 1 87 237 ILE A CA 1
ATOM 1895 C C . ILE A 1 237 ? -12.094 18.578 9.391 1 87 237 ILE A C 1
ATOM 1897 O O . ILE A 1 237 ? -12.445 17.641 10.117 1 87 237 ILE A O 1
ATOM 1901 N N . LEU A 1 238 ? -12.898 19.531 9.047 1 87.12 238 LEU A N 1
ATOM 1902 C CA . LEU A 1 238 ? -14.273 19.609 9.523 1 87.12 238 LEU A CA 1
ATOM 1903 C C . LEU A 1 238 ? -15.117 18.484 8.922 1 87.12 238 LEU A C 1
ATOM 1905 O O . LEU A 1 238 ? -15.727 17.703 9.656 1 87.12 238 LEU A O 1
ATOM 1909 N N . TYR A 1 239 ? -15.133 18.375 7.617 1 90.56 239 TYR A N 1
ATOM 1910 C CA . TYR A 1 239 ? -16.031 17.453 6.922 1 90.56 239 TYR A CA 1
ATOM 1911 C C . TYR A 1 239 ? -15.586 16.016 7.113 1 90.56 239 TYR A C 1
ATOM 1913 O O . TYR A 1 239 ? -16.422 15.109 7.254 1 90.56 239 TYR A O 1
ATOM 1921 N N . ALA A 1 240 ? -14.281 15.781 7.016 1 91.12 240 ALA A N 1
ATOM 1922 C CA . ALA A 1 240 ? -13.773 14.414 7.168 1 91.12 240 ALA A CA 1
ATOM 1923 C C . ALA A 1 240 ? -14.094 13.867 8.555 1 91.12 240 ALA A C 1
ATOM 1925 O O . ALA A 1 240 ? -14.344 12.664 8.711 1 91.12 240 ALA A O 1
ATOM 1926 N N . GLN A 1 241 ? -14.023 14.719 9.5 1 86 241 GLN A N 1
ATOM 1927 C CA . GLN A 1 241 ? -14.414 14.312 10.844 1 86 241 GLN A CA 1
ATOM 1928 C C . GLN A 1 241 ? -15.906 13.992 10.906 1 86 241 GLN A C 1
ATOM 1930 O O . GLN A 1 241 ? -16.297 12.961 11.453 1 86 241 GLN A O 1
ATOM 1935 N N . ARG A 1 242 ? -16.703 14.82 10.344 1 84.69 242 ARG A N 1
ATOM 1936 C CA . ARG A 1 242 ? -18.141 14.648 10.312 1 84.69 242 ARG A CA 1
ATOM 1937 C C . ARG A 1 242 ? -18.531 13.383 9.547 1 84.69 242 ARG A C 1
ATOM 1939 O O . ARG A 1 242 ? -19.469 12.68 9.938 1 84.69 242 ARG A O 1
ATOM 1946 N N . TYR A 1 243 ? -17.797 13.148 8.5 1 87.81 243 TYR A N 1
ATOM 1947 C CA . TYR A 1 243 ? -18.156 12.062 7.598 1 87.81 243 TYR A CA 1
ATOM 1948 C C . TYR A 1 243 ? -17.328 10.812 7.895 1 87.81 243 TYR A C 1
ATOM 1950 O O . TYR A 1 243 ? -17.203 9.922 7.051 1 87.81 243 TYR A O 1
ATOM 1958 N N . GLU A 1 244 ? -16.656 10.719 9 1 89 244 GLU A N 1
ATOM 1959 C CA . GLU A 1 244 ? -16.047 9.516 9.57 1 89 244 GLU A CA 1
ATOM 1960 C C . GLU A 1 244 ? -14.867 9.039 8.727 1 89 244 GLU A C 1
ATOM 1962 O O . GLU A 1 244 ? -14.797 7.863 8.352 1 89 244 GLU A O 1
ATOM 1967 N N . LEU A 1 245 ? -14.023 9.93 8.414 1 93.44 245 LEU A N 1
ATOM 1968 C CA . LEU A 1 245 ? -12.766 9.641 7.734 1 93.44 245 LEU A CA 1
ATOM 1969 C C . LEU A 1 245 ? -11.586 10.156 8.539 1 93.44 245 LEU A C 1
ATOM 1971 O O . LEU A 1 245 ? -10.914 11.109 8.133 1 93.44 245 LEU A O 1
ATOM 1975 N N . PRO A 1 246 ? -11.25 9.43 9.531 1 89.25 246 PRO A N 1
ATOM 1976 C CA . PRO A 1 246 ? -10.25 9.938 10.469 1 89.25 246 PRO A CA 1
ATOM 1977 C C . PRO A 1 246 ? -8.867 10.078 9.844 1 89.25 246 PRO A C 1
ATOM 1979 O O . PRO A 1 246 ? -8.117 11 10.18 1 89.25 246 PRO A O 1
ATOM 1982 N N . GLU A 1 247 ? -8.5 9.172 9.016 1 88.75 247 GLU A N 1
ATOM 1983 C CA . GLU A 1 247 ? -7.168 9.258 8.422 1 88.75 247 GLU A CA 1
ATOM 1984 C C . GLU A 1 247 ? -7.047 10.469 7.508 1 88.75 247 GLU A C 1
ATOM 1986 O O . GLU A 1 247 ? -5.961 11.039 7.363 1 88.75 247 GLU A O 1
ATOM 1991 N N . LEU A 1 248 ? -8.133 10.805 6.91 1 92.44 248 LEU A N 1
ATOM 1992 C CA . LEU A 1 248 ? -8.117 12.008 6.086 1 92.44 248 LEU A CA 1
ATOM 1993 C C . LEU A 1 248 ? -7.957 13.258 6.949 1 92.44 248 LEU A C 1
ATOM 1995 O O . LEU A 1 248 ? -7.301 14.219 6.543 1 92.44 248 LEU A O 1
ATOM 1999 N N . VAL A 1 249 ? -8.562 13.266 8.141 1 87.81 249 VAL A N 1
ATOM 2000 C CA . VAL A 1 249 ? -8.367 14.352 9.102 1 87.81 249 VAL A CA 1
ATOM 2001 C C . VAL A 1 249 ? -6.887 14.492 9.43 1 87.81 249 VAL A C 1
ATOM 2003 O O . VAL A 1 249 ? -6.348 15.602 9.422 1 87.81 249 VAL A O 1
ATOM 2006 N N . GLN A 1 250 ? -6.316 13.398 9.617 1 82.81 250 GLN A N 1
ATOM 2007 C CA . GLN A 1 250 ? -4.902 13.398 9.977 1 82.81 250 GLN A CA 1
ATOM 2008 C C . GLN A 1 250 ? -4.043 13.914 8.828 1 82.81 250 GLN A C 1
ATOM 2010 O O . GLN A 1 250 ? -3.09 14.664 9.047 1 82.81 250 GLN A O 1
ATOM 2015 N N . LEU A 1 251 ? -4.355 13.469 7.688 1 85 251 LEU A N 1
ATOM 2016 C CA . LEU A 1 251 ? -3.605 13.906 6.516 1 85 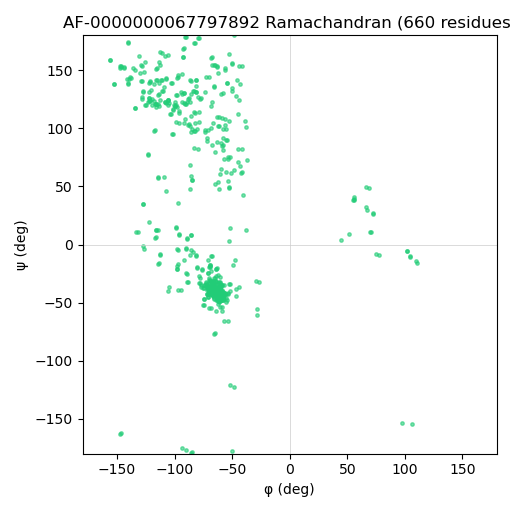251 LEU A CA 1
ATOM 2017 C C . LEU A 1 251 ? -3.734 15.414 6.324 1 85 251 LEU A C 1
ATOM 2019 O O . LEU A 1 251 ? -2.746 16.094 6.039 1 85 251 LEU A O 1
ATOM 2023 N N . ALA A 1 252 ? -4.934 15.914 6.43 1 88 252 ALA A N 1
ATOM 2024 C CA . ALA A 1 252 ? -5.18 17.344 6.277 1 88 252 ALA A CA 1
ATOM 2025 C C . ALA A 1 252 ? -4.461 18.141 7.363 1 88 252 ALA A C 1
ATOM 2027 O O . ALA A 1 252 ? -3.893 19.203 7.09 1 88 252 ALA A O 1
ATOM 2028 N N . THR A 1 253 ? -4.496 17.609 8.555 1 80.56 253 THR A N 1
ATOM 2029 C CA . THR A 1 253 ? -3.83 18.25 9.68 1 80.56 253 THR A CA 1
ATOM 2030 C C . THR A 1 253 ? -2.322 18.312 9.453 1 80.56 253 THR A C 1
ATOM 2032 O O . THR A 1 253 ? -1.694 19.344 9.68 1 80.56 253 THR A O 1
ATOM 2035 N N . THR A 1 254 ? -1.787 17.219 9.023 1 74.5 254 THR A N 1
ATOM 2036 C CA . THR A 1 254 ? -0.357 17.156 8.742 1 74.5 254 THR A CA 1
ATOM 2037 C C . THR A 1 254 ? 0.018 18.125 7.629 1 74.5 254 THR A C 1
ATOM 2039 O O . THR A 1 254 ? 1.059 18.781 7.695 1 74.5 254 THR A O 1
ATOM 2042 N N . TRP A 1 255 ? -0.769 18.141 6.648 1 80.31 255 TRP A N 1
ATOM 2043 C CA . TRP A 1 255 ? -0.545 19.062 5.539 1 80.31 255 TRP A CA 1
ATOM 2044 C C . TRP A 1 255 ? -0.524 20.516 6.027 1 80.31 255 TRP A C 1
ATOM 2046 O O . TRP A 1 255 ? 0.333 21.297 5.617 1 80.31 255 TRP A O 1
ATOM 2056 N N . LEU A 1 256 ? -1.442 20.875 6.852 1 76.81 256 LEU A N 1
ATOM 2057 C CA . LEU A 1 256 ? -1.559 22.234 7.383 1 76.81 256 LEU A CA 1
ATOM 2058 C C . LEU A 1 256 ? -0.317 22.609 8.188 1 76.81 256 LEU A C 1
ATOM 2060 O O . LEU A 1 256 ? 0.149 23.75 8.117 1 76.81 256 LEU A O 1
ATOM 2064 N N . LYS A 1 257 ? 0.123 21.656 8.875 1 67 257 LYS A N 1
ATOM 2065 C CA . LYS A 1 257 ? 1.3 21.891 9.703 1 67 257 LYS A CA 1
ATOM 2066 C C . LYS A 1 257 ? 2.539 22.141 8.844 1 67 257 LYS A C 1
ATOM 2068 O O . LYS A 1 257 ? 3.418 22.922 9.219 1 67 257 LYS A O 1
ATOM 2073 N N . ARG A 1 258 ? 2.533 21.531 7.793 1 66.62 258 ARG A N 1
ATOM 2074 C CA . ARG A 1 258 ? 3.668 21.672 6.887 1 66.62 258 ARG A CA 1
ATOM 2075 C C . ARG A 1 258 ? 3.639 23.031 6.188 1 66.62 258 ARG A C 1
ATOM 2077 O O . ARG A 1 258 ? 4.688 23.641 5.953 1 66.62 258 ARG A O 1
ATOM 2084 N N . GLU A 1 259 ? 2.477 23.5 5.898 1 65.69 259 GLU A N 1
ATOM 2085 C CA . GLU A 1 259 ? 2.311 24.75 5.152 1 65.69 259 GLU A CA 1
ATOM 2086 C C . GLU A 1 259 ? 2.346 25.953 6.082 1 65.69 259 GLU A C 1
ATOM 2088 O O . GLU A 1 259 ? 2.139 27.094 5.645 1 65.69 259 GLU A O 1
ATOM 2093 N N . GLN A 1 260 ? 2.65 25.906 7.305 1 61.03 260 GLN A N 1
ATOM 2094 C CA . GLN A 1 260 ? 2.551 26.891 8.383 1 61.03 260 GLN A CA 1
ATOM 2095 C C . GLN A 1 260 ? 3.221 28.203 7.992 1 61.03 260 GLN A C 1
ATOM 2097 O O . GLN A 1 260 ? 2.758 29.281 8.375 1 61.03 260 GLN A O 1
ATOM 2102 N N . GLY A 1 261 ? 4.23 28.031 7.246 1 58.5 261 GLY A N 1
ATOM 2103 C CA . GLY A 1 261 ? 4.973 29.266 7.02 1 58.5 261 GLY A CA 1
ATOM 2104 C C . GLY A 1 261 ? 4.215 30.281 6.176 1 58.5 261 GLY A C 1
ATOM 2105 O O . GLY A 1 261 ? 4.52 31.469 6.199 1 58.5 261 GLY A O 1
ATOM 2106 N N . HIS A 1 262 ? 3.141 29.812 5.641 1 67.5 262 HIS A N 1
ATOM 2107 C CA . HIS A 1 262 ? 2.586 30.75 4.66 1 67.5 262 HIS A CA 1
ATOM 2108 C C . HIS A 1 262 ? 1.118 31.031 4.945 1 67.5 262 HIS A C 1
ATOM 2110 O O . HIS A 1 262 ? 0.364 31.391 4.039 1 67.5 262 HIS A O 1
ATOM 2116 N N . VAL A 1 263 ? 0.837 31.047 6.203 1 77.69 263 VAL A N 1
ATOM 2117 C CA . VAL A 1 263 ? -0.568 31.266 6.527 1 77.69 263 VAL A CA 1
ATOM 2118 C C . VAL A 1 263 ? -0.787 32.719 6.91 1 77.69 263 VAL A C 1
ATOM 2120 O O . VAL A 1 263 ? -0.087 33.25 7.773 1 77.69 263 VAL A O 1
ATOM 2123 N N . ASP A 1 264 ? -1.641 33.469 6.156 1 81.69 264 ASP A N 1
ATOM 2124 C CA . ASP A 1 264 ? -1.953 34.875 6.527 1 81.69 264 ASP A CA 1
ATOM 2125 C C . ASP A 1 264 ? -3.047 34.906 7.594 1 81.69 264 ASP A C 1
ATOM 2127 O O . ASP A 1 264 ? -3.559 33.875 8.008 1 81.69 264 ASP A O 1
ATOM 2131 N N . ILE A 1 265 ? -3.318 36.094 8.109 1 86.44 265 ILE A N 1
ATOM 2132 C CA . ILE A 1 265 ? -4.191 36.25 9.266 1 86.44 265 ILE A CA 1
ATOM 2133 C C . ILE A 1 265 ? -5.605 35.812 8.914 1 86.44 265 ILE A C 1
ATOM 2135 O O . ILE A 1 265 ? -6.309 35.219 9.742 1 86.44 265 ILE A O 1
ATOM 2139 N N . GLU A 1 266 ? -6.047 36.156 7.703 1 84.5 266 GLU A N 1
ATOM 2140 C CA . GLU A 1 266 ? -7.383 35.75 7.277 1 84.5 266 GLU A CA 1
ATOM 2141 C C . GLU A 1 266 ? -7.516 34.219 7.27 1 84.5 266 GLU A C 1
ATOM 2143 O O . GLU A 1 266 ? -8.531 33.688 7.715 1 84.5 266 GLU A O 1
ATOM 2148 N N . GLN A 1 267 ? -6.488 33.625 6.789 1 85.62 267 GLN A N 1
ATOM 2149 C CA . GLN A 1 267 ? -6.453 32.188 6.719 1 85.62 267 GLN A CA 1
ATOM 2150 C C . GLN A 1 267 ? -6.395 31.547 8.109 1 85.62 267 GLN A C 1
ATOM 2152 O O . GLN A 1 267 ? -7.023 30.531 8.367 1 85.62 267 GLN A O 1
ATOM 2157 N N . ALA A 1 268 ? -5.68 32.188 8.938 1 87.25 268 ALA A N 1
ATOM 2158 C CA . ALA A 1 268 ? -5.559 31.672 10.305 1 87.25 268 ALA A CA 1
ATOM 2159 C C . ALA A 1 268 ? -6.898 31.734 11.031 1 87.25 268 ALA A C 1
ATOM 2161 O O . ALA A 1 268 ? -7.266 30.812 11.75 1 87.25 268 ALA A O 1
ATOM 2162 N N . ILE A 1 269 ? -7.555 32.844 10.805 1 88.38 269 ILE A N 1
ATOM 2163 C CA . ILE A 1 269 ? -8.859 33 11.445 1 88.38 269 ILE A CA 1
ATOM 2164 C C . ILE A 1 269 ? -9.844 31.984 10.875 1 88.38 269 ILE A C 1
ATOM 2166 O O . ILE A 1 269 ? -10.625 31.391 11.609 1 88.38 269 ILE A O 1
ATOM 2170 N N . TYR A 1 270 ? -9.766 31.828 9.609 1 87.25 270 TYR A N 1
ATOM 2171 C CA . TYR A 1 270 ? -10.617 30.844 8.953 1 87.25 270 TYR A CA 1
ATOM 2172 C C . TYR A 1 270 ? -10.359 29.438 9.508 1 87.25 270 TYR A C 1
ATOM 2174 O O . TYR A 1 270 ? -11.297 28.703 9.828 1 87.25 270 TYR A O 1
ATOM 2182 N N . LEU A 1 271 ? -9.172 29.109 9.602 1 87.06 271 LEU A N 1
ATOM 2183 C CA . LEU A 1 271 ? -8.75 27.812 10.141 1 87.06 271 LEU A CA 1
ATOM 2184 C C . LEU A 1 271 ? -9.258 27.641 11.562 1 87.06 271 LEU A C 1
ATOM 2186 O O . LEU A 1 271 ? -9.734 26.562 11.922 1 87.06 271 LEU A O 1
ATOM 2190 N N . TRP A 1 272 ? -9.141 28.656 12.289 1 90.06 272 TRP A N 1
ATOM 2191 C CA . TRP A 1 272 ? -9.609 28.625 13.672 1 90.06 272 TRP A CA 1
ATOM 2192 C C . TRP A 1 272 ? -11.109 28.359 13.734 1 90.06 272 TRP A C 1
ATOM 2194 O O . TRP A 1 272 ? -11.57 27.5 14.492 1 90.06 272 TRP A O 1
ATOM 2204 N N . ARG A 1 273 ? -11.82 29.078 12.969 1 89.56 273 ARG A N 1
ATOM 2205 C CA . ARG A 1 273 ? -13.273 28.938 12.969 1 89.56 273 ARG A CA 1
ATOM 2206 C C . ARG A 1 273 ? -13.688 27.516 12.586 1 89.56 273 ARG A C 1
ATOM 2208 O O . ARG A 1 273 ? -14.578 26.938 13.211 1 89.56 273 ARG A O 1
ATOM 2215 N N . LYS A 1 274 ? -13.055 26.984 11.547 1 86.31 274 LYS A N 1
ATOM 2216 C CA . LYS A 1 274 ? -13.375 25.625 11.094 1 86.31 274 LYS A CA 1
ATOM 2217 C C . LYS A 1 274 ? -13.016 24.594 12.156 1 86.31 274 LYS A C 1
ATOM 2219 O O . LYS A 1 274 ? -13.727 23.609 12.328 1 86.31 274 LYS A O 1
ATOM 2224 N N . SER A 1 275 ? -11.914 24.812 12.844 1 86.69 275 SER A N 1
ATOM 2225 C CA . SER A 1 275 ? -11.5 23.891 13.891 1 86.69 275 SER A CA 1
ATOM 2226 C C . SER A 1 275 ? -12.461 23.922 15.078 1 86.69 275 SER A C 1
ATOM 2228 O O . SER A 1 275 ? -12.703 22.906 15.719 1 86.69 275 SER A O 1
ATOM 2230 N N . LEU A 1 276 ? -12.969 25.156 15.352 1 88.06 276 LEU A N 1
ATOM 2231 C CA . LEU A 1 276 ? -13.969 25.312 16.406 1 88.06 276 LEU A CA 1
ATOM 2232 C C . LEU A 1 276 ? -15.242 24.531 16.062 1 88.06 276 LEU A C 1
ATOM 2234 O O . LEU A 1 276 ? -15.781 23.812 16.906 1 88.06 276 LEU A O 1
ATOM 2238 N N . GLU A 1 277 ? -15.633 24.656 14.844 1 85.12 277 GLU A N 1
ATOM 2239 C CA . GLU A 1 277 ? -16.828 23.953 14.367 1 85.12 277 GLU A CA 1
ATOM 2240 C C . GLU A 1 277 ? -16.625 22.438 14.398 1 85.12 277 GLU A C 1
ATOM 2242 O O . GLU A 1 277 ? -17.547 21.688 14.734 1 85.12 277 GLU A O 1
ATOM 2247 N N . ALA A 1 278 ? -15.445 22.031 14.016 1 79.94 278 ALA A N 1
ATOM 2248 C CA . ALA A 1 278 ? -15.117 20.609 13.93 1 79.94 278 ALA A CA 1
ATOM 2249 C C . ALA A 1 278 ? -14.758 20.047 15.305 1 79.94 278 ALA A C 1
ATOM 2251 O O . ALA A 1 278 ? -14.617 18.828 15.469 1 79.94 278 ALA A O 1
ATOM 2252 N N . GLU A 1 279 ? -14.602 20.891 16.281 1 82 279 GLU A N 1
ATOM 2253 C CA . GLU A 1 279 ? -14.172 20.5 17.609 1 82 279 GLU A CA 1
ATOM 2254 C C . GLU A 1 279 ? -12.844 19.75 17.578 1 82 279 GLU A C 1
ATOM 2256 O O . GLU A 1 279 ? -12.703 18.703 18.203 1 82 279 GLU A O 1
ATOM 2261 N N . ASN A 1 280 ? -12.008 20.203 16.75 1 82.31 280 ASN A N 1
ATOM 2262 C CA . ASN A 1 280 ? -10.656 19.672 16.672 1 82.31 280 ASN A CA 1
ATOM 2263 C C . ASN A 1 280 ? -9.672 20.516 17.469 1 82.31 280 ASN A C 1
ATOM 2265 O O . ASN A 1 280 ? -9.18 21.547 16.984 1 82.31 280 ASN A O 1
ATOM 2269 N N . ASP A 1 281 ? -9.297 20.078 18.516 1 80 281 ASP A N 1
ATOM 2270 C CA . ASP A 1 281 ? -8.508 20.875 19.453 1 80 281 ASP A CA 1
ATOM 2271 C C . ASP A 1 281 ? -7.098 21.109 18.922 1 80 281 ASP A C 1
ATOM 2273 O O . ASP A 1 281 ? -6.52 22.172 19.141 1 80 281 ASP A O 1
ATOM 2277 N N . HIS A 1 282 ? -6.629 20.156 18.312 1 75.31 282 HIS A N 1
ATOM 2278 C CA . HIS A 1 282 ? -5.254 20.266 17.844 1 75.31 282 HIS A CA 1
ATOM 2279 C C . HIS A 1 282 ? -5.117 21.391 16.812 1 75.31 282 HIS A C 1
ATOM 2281 O O . HIS A 1 282 ? -4.215 22.219 16.922 1 75.31 282 HIS A O 1
ATOM 2287 N N . VAL A 1 283 ? -5.953 21.391 15.93 1 79.88 283 VAL A N 1
ATOM 2288 C CA . VAL A 1 283 ? -5.887 22.406 14.875 1 79.88 283 VAL A CA 1
ATOM 2289 C C . VAL A 1 283 ? -6.301 23.766 15.43 1 79.88 283 VAL A C 1
ATOM 2291 O O . VAL A 1 283 ? -5.773 24.797 15.016 1 79.88 283 VAL A O 1
ATOM 2294 N N . ARG A 1 284 ? -7.195 23.641 16.359 1 87 284 ARG A N 1
ATOM 2295 C CA . ARG A 1 284 ? -7.629 24.875 17 1 87 284 ARG A CA 1
ATOM 2296 C C . ARG A 1 284 ? -6.473 25.562 17.719 1 87 284 ARG A C 1
ATOM 2298 O O . ARG A 1 284 ? -6.285 26.766 17.609 1 87 284 ARG A O 1
ATOM 2305 N N . ASP A 1 285 ? -5.754 24.781 18.406 1 80.88 285 ASP A N 1
ATOM 2306 C CA . ASP A 1 285 ? -4.586 25.297 19.109 1 80.88 285 ASP A CA 1
ATOM 2307 C C . ASP A 1 285 ? -3.562 25.875 18.125 1 80.88 285 ASP A C 1
ATOM 2309 O O . ASP A 1 285 ? -2.986 26.938 18.391 1 80.88 285 ASP A O 1
ATOM 2313 N N . PHE A 1 286 ? -3.395 25.203 17.172 1 78.56 286 PHE A N 1
ATOM 2314 C CA . PHE A 1 286 ? -2.465 25.656 16.141 1 78.56 286 PHE A CA 1
ATOM 2315 C C . PHE A 1 286 ? -2.91 26.984 15.562 1 78.56 286 PHE A C 1
ATOM 2317 O O . PHE A 1 286 ? -2.113 27.922 15.453 1 78.56 286 PHE A O 1
ATOM 2324 N N . ALA A 1 287 ? -4.086 27.078 15.117 1 86.81 287 ALA A N 1
ATOM 2325 C CA . ALA A 1 287 ? -4.625 28.281 14.516 1 86.81 287 ALA A CA 1
ATOM 2326 C C . ALA A 1 287 ? -4.574 29.453 15.492 1 86.81 287 ALA A C 1
ATOM 2328 O O . ALA A 1 287 ? -4.238 30.578 15.117 1 86.81 287 ALA A O 1
ATOM 2329 N N . SER A 1 288 ? -4.855 29.172 16.75 1 87.38 288 SER A N 1
ATOM 2330 C CA . SER A 1 288 ? -4.848 30.219 17.766 1 87.38 288 SER A CA 1
ATOM 2331 C C . SER A 1 288 ? -3.443 30.781 17.969 1 87.38 288 SER A C 1
ATOM 2333 O O . SER A 1 288 ? -3.268 31.984 18.141 1 87.38 288 SER A O 1
ATOM 2335 N N . LYS A 1 289 ? -2.527 29.938 17.969 1 80.69 289 LYS A N 1
ATOM 2336 C CA . LYS A 1 289 ? -1.138 30.359 18.109 1 80.69 289 LYS A CA 1
ATOM 2337 C C . LYS A 1 289 ? -0.705 31.234 16.938 1 80.69 289 LYS A C 1
ATOM 2339 O O . LYS A 1 289 ? 0.01 32.219 17.125 1 80.69 289 LYS A O 1
ATOM 2344 N N . LYS A 1 290 ? -1.073 30.859 15.82 1 83.12 290 LYS A N 1
ATOM 2345 C CA . LYS A 1 290 ? -0.736 31.641 14.625 1 83.12 290 LYS A CA 1
ATOM 2346 C C . LYS A 1 290 ? -1.381 33.031 14.672 1 83.12 290 LYS A C 1
ATOM 2348 O O . LYS A 1 290 ? -0.759 34.031 14.289 1 83.12 290 LYS A O 1
ATOM 2353 N N . ILE A 1 291 ? -2.576 33.062 15.078 1 87.62 291 ILE A N 1
ATOM 2354 C CA . ILE A 1 291 ? -3.289 34.312 15.195 1 87.62 291 ILE A CA 1
ATOM 2355 C C . ILE A 1 291 ? -2.596 35.219 16.234 1 87.62 291 ILE A C 1
ATOM 2357 O O . ILE A 1 291 ? -2.385 36.406 15.992 1 87.62 291 ILE A O 1
ATOM 2361 N N . GLU A 1 292 ? -2.289 34.594 17.328 1 84.31 292 GLU A N 1
ATOM 2362 C CA . GLU A 1 292 ? -1.589 35.312 18.375 1 84.31 292 GLU A CA 1
ATOM 2363 C C . GLU A 1 292 ? -0.288 35.906 17.859 1 84.31 292 GLU A C 1
ATOM 2365 O O . GLU A 1 292 ? 0.04 37.062 18.188 1 84.31 292 GLU A O 1
ATOM 2370 N N . GLN A 1 293 ? 0.377 35.188 17.109 1 79.5 293 GLN A N 1
ATOM 2371 C CA . GLN A 1 293 ? 1.666 35.625 16.578 1 79.5 293 GLN A CA 1
ATOM 2372 C C . GLN A 1 293 ? 1.494 36.75 15.57 1 79.5 293 GLN A C 1
ATOM 2374 O O . GLN A 1 293 ? 2.338 37.656 15.477 1 79.5 293 GLN A O 1
ATOM 2379 N N . MET A 1 294 ? 0.455 36.75 14.93 1 82.75 294 MET A N 1
ATOM 2380 C CA . MET A 1 294 ? 0.289 37.688 13.812 1 82.75 294 MET A CA 1
ATOM 2381 C C . MET A 1 294 ? -0.497 38.906 14.25 1 82.75 294 MET A C 1
ATOM 2383 O O . MET A 1 294 ? -0.408 39.969 13.609 1 82.75 294 MET A O 1
ATOM 2387 N N . MET A 1 295 ? -1.211 38.781 15.266 1 83.62 295 MET A N 1
ATOM 2388 C CA . MET A 1 295 ? -2.145 39.781 15.734 1 83.62 295 MET A CA 1
ATOM 2389 C C . MET A 1 295 ? -1.442 41.125 15.906 1 83.62 295 MET A C 1
ATOM 2391 O O . MET A 1 295 ? -1.948 42.156 15.453 1 83.62 295 MET A O 1
ATOM 2395 N N . PRO A 1 296 ? -0.205 41.062 16.484 1 79.44 296 PRO A N 1
ATOM 2396 C CA . PRO A 1 296 ? 0.463 42.344 16.688 1 79.44 296 PRO A CA 1
ATOM 2397 C C . PRO A 1 296 ? 0.886 43 15.375 1 79.44 296 PRO A C 1
ATOM 2399 O O . PRO A 1 296 ? 1.03 44.25 15.32 1 79.44 296 PRO A O 1
ATOM 2402 N N . GLU A 1 297 ? 0.974 42.312 14.352 1 79.56 297 GLU A N 1
ATOM 2403 C CA . GLU A 1 297 ? 1.518 42.844 13.094 1 79.56 297 GLU A CA 1
ATOM 2404 C C . GLU A 1 297 ? 0.403 43.281 12.148 1 79.56 297 GLU A C 1
ATOM 2406 O O . GLU A 1 297 ? 0.666 43.906 11.125 1 79.56 297 GLU A O 1
ATOM 2411 N N . VAL A 1 298 ? -0.758 43.031 12.586 1 81.44 298 VAL A N 1
ATOM 2412 C CA . VAL A 1 298 ? -1.875 43.312 11.695 1 81.44 298 VAL A CA 1
ATOM 2413 C C . VAL A 1 298 ? -2.557 44.625 12.141 1 81.44 298 VAL A C 1
ATOM 2415 O O . VAL A 1 298 ? -3.049 44.719 13.273 1 81.44 298 VAL A O 1
ATOM 2418 N N . GLU A 1 299 ? -2.484 45.719 11.359 1 78.44 299 GLU A N 1
ATOM 2419 C CA . GLU A 1 299 ? -3.016 47.031 11.695 1 78.44 299 GLU A CA 1
ATOM 2420 C C . GLU A 1 299 ? -4.539 47.031 11.789 1 78.44 299 GLU A C 1
ATOM 2422 O O . GLU A 1 299 ? -5.125 47.656 12.664 1 78.44 299 GLU A O 1
ATOM 2427 N N . ASP A 1 300 ? -5.227 46.312 10.953 1 82.19 300 ASP A N 1
ATOM 2428 C CA . ASP A 1 300 ? -6.684 46.281 10.922 1 82.19 300 ASP A CA 1
ATOM 2429 C C . ASP A 1 300 ? -7.219 44.906 11.305 1 82.19 300 ASP A C 1
ATOM 2431 O O . ASP A 1 300 ? -8.023 44.312 10.578 1 82.19 300 ASP A O 1
ATOM 2435 N N . PHE A 1 301 ? -6.832 44.5 12.508 1 83.81 301 PHE A N 1
ATOM 2436 C CA . PHE A 1 301 ? -7.254 43.188 12.969 1 83.81 301 PHE A CA 1
ATOM 2437 C C . PHE A 1 301 ? -8.758 43.125 13.203 1 83.81 301 PHE A C 1
ATOM 2439 O O . PHE A 1 301 ? -9.406 42.125 12.945 1 83.81 301 PHE A O 1
ATOM 2446 N N . ASP A 1 302 ? -9.305 44.312 13.648 1 80.75 302 ASP A N 1
ATOM 2447 C CA . ASP A 1 302 ? -10.734 44.406 13.93 1 80.75 302 ASP A CA 1
ATOM 2448 C C . ASP A 1 302 ? -11.555 44.125 12.68 1 80.75 302 ASP A C 1
ATOM 2450 O O . ASP A 1 302 ? -12.625 43.5 12.766 1 80.75 302 ASP A O 1
ATOM 2454 N N . ASP A 1 303 ? -11.016 44.5 11.57 1 85.25 303 ASP A N 1
ATOM 2455 C CA . ASP A 1 303 ? -11.719 44.281 10.305 1 85.25 303 ASP A CA 1
ATOM 2456 C C . ASP A 1 303 ? -11.734 42.781 9.938 1 85.25 303 ASP A C 1
ATOM 2458 O O . ASP A 1 303 ? -12.664 42.312 9.281 1 85.25 303 ASP A O 1
ATOM 2462 N N . GLN A 1 304 ? -10.734 42.125 10.5 1 84.81 304 GLN A N 1
ATOM 2463 C CA . GLN A 1 304 ? -10.578 40.719 10.133 1 84.81 304 GLN A CA 1
ATOM 2464 C C . GLN A 1 304 ? -11.547 39.844 10.914 1 84.81 304 GLN A C 1
ATOM 2466 O O . GLN A 1 304 ? -11.898 38.75 10.469 1 84.81 304 GLN A O 1
ATOM 2471 N N . ILE A 1 305 ? -12.055 40.344 12.031 1 88.31 305 ILE A N 1
ATOM 2472 C CA . ILE A 1 305 ? -12.844 39.469 12.891 1 88.31 305 ILE A CA 1
ATOM 2473 C C . ILE A 1 305 ? -14.281 40 12.961 1 88.31 305 ILE A C 1
ATOM 2475 O O . ILE A 1 305 ? -15.109 39.438 13.695 1 88.31 305 ILE A O 1
ATOM 2479 N N . GLN A 1 306 ? -14.586 41 12.211 1 85.94 306 GLN A N 1
ATOM 2480 C CA . GLN A 1 306 ? -15.898 41.656 12.273 1 85.94 306 GLN A CA 1
ATOM 2481 C C . GLN A 1 306 ? -17.016 40.688 11.883 1 85.94 306 GLN A C 1
ATOM 2483 O O . GLN A 1 306 ? -18.141 40.812 12.344 1 85.94 306 GLN A O 1
ATOM 2488 N N . HIS A 1 307 ? -16.703 39.719 11.102 1 86 307 HIS A N 1
ATOM 2489 C CA . HIS A 1 307 ? -17.719 38.812 10.578 1 86 307 HIS A CA 1
ATOM 2490 C C . HIS A 1 307 ? -18 37.656 11.555 1 86 307 HIS A C 1
ATOM 2492 O O . HIS A 1 307 ? -18.953 36.906 11.375 1 86 307 HIS A O 1
ATOM 2498 N N . LEU A 1 308 ? -17.25 37.594 12.617 1 89.38 308 LEU A N 1
ATOM 2499 C CA . LEU A 1 308 ? -17.422 36.5 13.594 1 89.38 308 LEU A CA 1
ATOM 2500 C C . LEU A 1 308 ? -18.594 36.812 14.539 1 89.38 308 LEU A C 1
ATOM 2502 O O . LEU A 1 308 ? -18.828 38 14.867 1 89.38 308 LEU A O 1
ATOM 2506 N N . LYS A 1 309 ? -19.328 35.781 14.859 1 90.06 309 LYS A N 1
ATOM 2507 C CA . LYS A 1 309 ? -20.391 35.938 15.852 1 90.06 309 LYS A CA 1
ATOM 2508 C C . LYS A 1 309 ? -19.812 36.219 17.234 1 90.06 309 LYS A C 1
ATOM 2510 O O . LYS A 1 309 ? -18.641 35.938 17.484 1 90.06 309 LYS A O 1
ATOM 2515 N N . LYS A 1 310 ? -20.688 36.75 18.078 1 87.25 310 LYS A N 1
ATOM 2516 C CA . LYS A 1 310 ? -20.266 37.125 19.422 1 87.25 310 LYS A CA 1
ATOM 2517 C C . LYS A 1 310 ? -19.641 35.938 20.156 1 87.25 310 LYS A C 1
ATOM 2519 O O . LYS A 1 310 ? -18.594 36.094 20.781 1 87.25 310 LYS A O 1
ATOM 2524 N N . ASN A 1 311 ? -20.344 34.844 20.109 1 88.56 311 ASN A N 1
ATOM 2525 C CA . ASN A 1 311 ? -19.828 33.656 20.797 1 88.56 311 ASN A CA 1
ATOM 2526 C C . ASN A 1 311 ? -18.5 33.219 20.219 1 88.56 311 ASN A C 1
ATOM 2528 O O . ASN A 1 311 ? -17.625 32.719 20.953 1 88.56 311 ASN A O 1
ATOM 2532 N N . GLU A 1 312 ? -18.266 33.375 18.922 1 90.56 312 GLU A N 1
ATOM 2533 C CA . GLU A 1 312 ? -17 33 18.266 1 90.56 312 GLU A CA 1
ATOM 2534 C C . GLU A 1 312 ? -15.875 33.938 18.719 1 90.56 312 GLU A C 1
ATOM 2536 O O . GLU A 1 312 ? -14.742 33.5 18.922 1 90.56 312 GLU A O 1
ATOM 2541 N N . LEU A 1 313 ? -16.312 35.219 18.859 1 88.12 313 LEU A N 1
ATOM 2542 C CA . LEU A 1 313 ? -15.328 36.219 19.281 1 88.12 313 LEU A CA 1
ATOM 2543 C C . LEU A 1 313 ? -14.812 35.906 20.688 1 88.12 313 LEU A C 1
ATOM 2545 O O . LEU A 1 313 ? -13.609 35.969 20.938 1 88.12 313 LEU A O 1
ATOM 2549 N N . ILE A 1 314 ? -15.688 35.562 21.5 1 87.25 314 ILE A N 1
ATOM 2550 C CA . ILE A 1 314 ? -15.32 35.219 22.875 1 87.25 314 ILE A CA 1
ATOM 2551 C C . ILE A 1 314 ? -14.383 34.031 22.875 1 87.25 314 ILE A C 1
ATOM 2553 O O . ILE A 1 314 ? -13.359 34.031 23.578 1 87.25 314 ILE A O 1
ATOM 2557 N N . SER A 1 315 ? -14.711 33.031 22.172 1 90.12 315 SER A N 1
ATOM 2558 C CA . SER A 1 315 ? -13.898 31.812 22.109 1 90.12 315 SER A CA 1
ATOM 2559 C C . SER A 1 315 ? -12.516 32.094 21.547 1 90.12 315 SER A C 1
ATOM 2561 O O . SER A 1 315 ? -11.516 31.562 22.016 1 90.12 315 SER A O 1
ATOM 2563 N N . LEU A 1 316 ? -12.508 32.906 20.516 1 89.94 316 LEU A N 1
ATOM 2564 C CA . LEU A 1 316 ? -11.242 33.25 19.891 1 89.94 316 LEU A CA 1
ATOM 2565 C C . LEU A 1 316 ? -10.32 33.969 20.875 1 89.94 316 LEU A C 1
ATOM 2567 O O . LEU A 1 316 ? -9.141 33.625 20.969 1 89.94 316 LEU A O 1
ATOM 2571 N N . PHE A 1 317 ? -10.891 34.906 21.562 1 85.56 317 PHE A N 1
ATOM 2572 C CA . PHE A 1 317 ? -10.094 35.688 22.516 1 85.56 317 PHE A CA 1
ATOM 2573 C C . PHE A 1 317 ? -9.609 34.781 23.641 1 85.56 317 PHE A C 1
ATOM 2575 O O . PHE A 1 317 ? -8.484 34.938 24.125 1 85.56 317 PHE A O 1
ATOM 2582 N N . SER A 1 318 ? -10.484 33.938 24.047 1 85.62 318 SER A N 1
ATOM 2583 C CA . SER A 1 318 ? -10.094 33 25.078 1 85.62 318 SER A CA 1
ATOM 2584 C C . SER A 1 318 ? -8.93 32.125 24.609 1 85.62 318 SER A C 1
ATOM 2586 O O . SER A 1 318 ? -7.973 31.906 25.344 1 85.62 318 SER A O 1
ATOM 2588 N N . ASP A 1 319 ? -8.977 31.672 23.375 1 87.5 319 ASP A N 1
ATOM 2589 C CA . ASP A 1 319 ? -7.949 30.781 22.844 1 87.5 319 ASP A CA 1
ATOM 2590 C C . ASP A 1 319 ? -6.629 31.516 22.641 1 87.5 319 ASP A C 1
ATOM 2592 O O . ASP A 1 319 ? -5.559 30.969 22.922 1 87.5 319 ASP A O 1
ATOM 2596 N N . VAL A 1 320 ? -6.695 32.719 22.125 1 83.69 320 VAL A N 1
ATOM 2597 C CA . VAL A 1 320 ? -5.5 33.5 21.875 1 83.69 320 VAL A CA 1
ATOM 2598 C C . VAL A 1 320 ? -4.84 33.875 23.203 1 83.69 320 VAL A C 1
ATOM 2600 O O . VAL A 1 320 ? -3.613 33.906 23.312 1 83.69 320 VAL A O 1
ATOM 2603 N N . SER A 1 321 ? -5.703 34.188 24.172 1 72.62 321 SER A N 1
ATOM 2604 C CA . SER A 1 321 ? -5.195 34.531 25.5 1 72.62 321 SER A CA 1
ATOM 2605 C C . SER A 1 321 ? -4.434 33.375 26.109 1 72.62 321 SER A C 1
ATOM 2607 O O . SER A 1 321 ? -3.391 33.562 26.734 1 72.62 321 SER A O 1
ATOM 2609 N N . VAL A 1 322 ? -4.961 32.281 25.984 1 66.56 322 VAL A N 1
ATOM 2610 C CA . VAL A 1 322 ? -4.32 31.078 26.5 1 66.56 322 VAL A CA 1
ATOM 2611 C C . VAL A 1 322 ? -2.99 30.859 25.781 1 66.56 322 VAL A C 1
ATOM 2613 O O . VAL A 1 322 ? -1.987 30.516 26.406 1 66.56 322 VAL A O 1
ATOM 2616 N N . ALA A 1 323 ? -3.025 31.141 24.562 1 68 323 ALA A N 1
ATOM 2617 C CA . ALA A 1 323 ? -1.802 31.016 23.781 1 68 323 ALA A CA 1
ATOM 2618 C C . ALA A 1 323 ? -0.746 32 24.234 1 68 323 ALA A C 1
ATOM 2620 O O . ALA A 1 323 ? 0.443 31.688 24.297 1 68 323 ALA A O 1
ATOM 2621 N N . MET A 1 324 ? -1.159 33.156 24.562 1 65.44 324 MET A N 1
ATOM 2622 C CA . MET A 1 324 ? -0.269 34.219 25.047 1 65.44 324 MET A CA 1
ATOM 2623 C C . MET A 1 324 ? 0.296 33.844 26.422 1 65.44 324 MET A C 1
ATOM 2625 O O . MET A 1 324 ? 1.471 34.094 26.703 1 65.44 324 MET A O 1
ATOM 2629 N N . SER A 1 325 ? -0.612 33.281 27.203 1 57.19 325 SER A N 1
ATOM 2630 C CA . SER A 1 325 ? -0.193 32.938 28.562 1 57.19 325 SER A CA 1
ATOM 2631 C C . SER A 1 325 ? 0.8 31.766 28.547 1 57.19 325 SER A C 1
ATOM 2633 O O . SER A 1 325 ? 1.759 31.75 29.312 1 57.19 325 SER A O 1
ATOM 2635 N N . ARG A 1 326 ? 0.539 30.844 27.781 1 50.53 326 ARG A N 1
ATOM 2636 C CA . ARG A 1 326 ? 1.459 29.719 27.641 1 50.53 326 ARG A CA 1
ATOM 2637 C C . ARG A 1 326 ? 2.832 30.188 27.172 1 50.53 326 ARG A C 1
ATOM 2639 O O . ARG A 1 326 ? 3.857 29.672 27.609 1 50.53 326 ARG A O 1
ATOM 2646 N N . LYS A 1 327 ? 2.836 31.109 26.406 1 50.19 327 LYS A N 1
ATOM 2647 C CA . LYS A 1 327 ? 4.078 31.734 25.953 1 50.19 327 LYS A CA 1
ATOM 2648 C C . LYS A 1 327 ? 4.773 32.469 27.109 1 50.19 327 LYS A C 1
ATOM 2650 O O . LYS A 1 327 ? 5.996 32.375 27.25 1 50.19 327 LYS A O 1
ATOM 2655 N N . ARG A 1 328 ? 3.99 33.188 27.922 1 44.66 328 ARG A N 1
ATOM 2656 C CA . ARG A 1 328 ? 4.559 33.906 29.047 1 44.66 328 ARG A CA 1
ATOM 2657 C C . ARG A 1 328 ? 5.121 32.969 30.094 1 44.66 328 ARG A C 1
ATOM 2659 O O . ARG A 1 328 ? 6.148 33.219 30.719 1 44.66 328 ARG A O 1
ATOM 2666 N N . ARG A 1 329 ? 4.457 31.953 30.344 1 43.16 329 ARG A N 1
ATOM 2667 C CA . ARG A 1 329 ? 4.977 31 31.312 1 43.16 329 ARG A CA 1
ATOM 2668 C C . ARG A 1 329 ? 6.25 30.328 30.797 1 43.16 329 ARG A C 1
ATOM 2670 O O . ARG A 1 329 ? 7.059 29.828 31.594 1 43.16 329 ARG A O 1
ATOM 2677 N N . LYS A 1 330 ? 6.301 30.156 29.625 1 40.16 330 LYS A N 1
ATOM 2678 C CA . LYS A 1 330 ? 7.5 29.547 29.047 1 40.16 330 LYS A CA 1
ATOM 2679 C C . LYS A 1 330 ? 8.688 30.516 29.125 1 40.16 330 LYS A C 1
ATOM 2681 O O . LYS A 1 330 ? 9.836 30.078 29.078 1 40.16 330 LYS A O 1
ATOM 2686 N N . VAL A 1 331 ? 8.391 31.812 29.109 1 34.19 331 VAL A N 1
ATOM 2687 C CA . VAL A 1 331 ? 9.422 32.844 29.266 1 34.19 331 VAL A CA 1
ATOM 2688 C C . VAL A 1 331 ? 9.797 32.969 30.734 1 34.19 331 VAL A C 1
ATOM 2690 O O . VAL A 1 331 ? 10.938 33.312 31.062 1 34.19 331 VAL A O 1
ATOM 2693 N N . GLU A 1 332 ? 8.992 32.719 31.672 1 30.56 332 GLU A N 1
ATOM 2694 C CA . GLU A 1 332 ? 9.492 32.812 33.031 1 30.56 332 GLU A CA 1
ATOM 2695 C C . GLU A 1 332 ? 10.227 31.531 33.438 1 30.56 332 GLU A C 1
ATOM 2697 O O . GLU A 1 332 ? 9.812 30.438 33.062 1 30.56 332 GLU A O 1
ATOM 2702 N N . MET B 1 1 ? 45.969 1.727 55.219 1 20.67 1 MET B N 1
ATOM 2703 C CA . MET B 1 1 ? 46.281 1.768 53.812 1 20.67 1 MET B CA 1
ATOM 2704 C C . MET B 1 1 ? 45.125 1.275 52.969 1 20.67 1 MET B C 1
ATOM 2706 O O . MET B 1 1 ? 44.844 0.077 52.906 1 20.67 1 MET B O 1
ATOM 2710 N N . ALA B 1 2 ? 44.094 1.89 52.781 1 21.64 2 ALA B N 1
ATOM 2711 C CA . ALA B 1 2 ? 42.719 1.453 52.625 1 21.64 2 ALA B CA 1
ATOM 2712 C C . ALA B 1 2 ? 42.406 1.123 51.156 1 21.64 2 ALA B C 1
ATOM 2714 O O . ALA B 1 2 ? 42.656 1.938 50.25 1 21.64 2 ALA B O 1
ATOM 2715 N N . ARG B 1 3 ? 42.312 -0.133 50.688 1 24.28 3 ARG B N 1
ATOM 2716 C CA . ARG B 1 3 ? 42.156 -0.761 49.375 1 24.28 3 ARG B CA 1
ATOM 2717 C C . ARG B 1 3 ? 40.844 -0.383 48.719 1 24.28 3 ARG B C 1
ATOM 2719 O O . ARG B 1 3 ? 39.75 -0.673 49.281 1 24.28 3 ARG B O 1
ATOM 2726 N N . ARG B 1 4 ? 40.844 0.692 48 1 25.8 4 ARG B N 1
ATOM 2727 C CA . ARG B 1 4 ? 39.719 1.358 47.375 1 25.8 4 ARG B CA 1
ATOM 2728 C C . ARG B 1 4 ? 38.969 0.406 46.469 1 25.8 4 ARG B C 1
ATOM 2730 O O . ARG B 1 4 ? 39.562 -0.198 45.562 1 25.8 4 ARG B O 1
ATOM 2737 N N . LYS B 1 5 ? 37.812 -0.108 46.906 1 26.12 5 LYS B N 1
ATOM 2738 C CA . LYS B 1 5 ? 36.906 -1.101 46.281 1 26.12 5 LYS B CA 1
ATOM 2739 C C . LYS B 1 5 ? 36.469 -0.678 44.906 1 26.12 5 LYS B C 1
ATOM 2741 O O . LYS B 1 5 ? 35.875 0.39 44.719 1 26.12 5 LYS B O 1
ATOM 2746 N N . SER B 1 6 ? 37.156 -1.018 43.812 1 22.48 6 SER B N 1
ATOM 2747 C CA . SER B 1 6 ? 37.031 -0.667 42.406 1 22.48 6 SER B CA 1
ATOM 2748 C C . SER B 1 6 ? 35.656 -1.09 41.844 1 22.48 6 SER B C 1
ATOM 2750 O O . SER B 1 6 ? 35.375 -2.283 41.75 1 22.48 6 SER B O 1
ATOM 2752 N N . THR B 1 7 ? 34.625 -0.559 42.281 1 25.45 7 THR B N 1
ATOM 2753 C CA . THR B 1 7 ? 33.281 -1.036 42 1 25.45 7 THR B CA 1
ATOM 2754 C C . THR B 1 7 ? 33 -1.032 40.5 1 25.45 7 THR B C 1
ATOM 2756 O O . THR B 1 7 ? 32.938 0.031 39.875 1 25.45 7 THR B O 1
ATOM 2759 N N . ARG B 1 8 ? 33.312 -2.07 39.781 1 22.25 8 ARG B N 1
ATOM 2760 C CA . ARG B 1 8 ? 33.219 -2.359 38.344 1 22.25 8 ARG B CA 1
ATOM 2761 C C . ARG B 1 8 ? 31.797 -2.305 37.844 1 22.25 8 ARG B C 1
ATOM 2763 O O . ARG B 1 8 ? 31 -3.211 38.125 1 22.25 8 ARG B O 1
ATOM 2770 N N . LYS B 1 9 ? 31.141 -1.208 37.938 1 26.14 9 LYS B N 1
ATOM 2771 C CA . LYS B 1 9 ? 29.734 -1.197 37.531 1 26.14 9 LYS B CA 1
ATOM 2772 C C . LYS B 1 9 ? 29.578 -1.694 36.094 1 26.14 9 LYS B C 1
ATOM 2774 O O . LYS B 1 9 ? 30.188 -1.144 35.188 1 26.14 9 LYS B O 1
ATOM 2779 N N . THR B 1 10 ? 29.188 -3.006 35.844 1 25.08 10 THR B N 1
ATOM 2780 C CA . THR B 1 10 ? 28.828 -3.826 34.688 1 25.08 10 THR B CA 1
ATOM 2781 C C . THR B 1 10 ? 27.75 -3.145 33.844 1 25.08 10 THR B C 1
ATOM 2783 O O . THR B 1 10 ? 26.641 -2.902 34.344 1 25.08 10 THR B O 1
ATOM 2786 N N . SER B 1 11 ? 28.078 -2.203 33.125 1 23 11 SER B N 1
ATOM 2787 C CA . SER B 1 11 ? 27.391 -1.253 32.25 1 23 11 SER B CA 1
ATOM 2788 C C . SER B 1 11 ? 26.406 -1.961 31.344 1 23 11 SER B C 1
ATOM 2790 O O . SER B 1 11 ? 26.656 -3.074 30.875 1 23 11 SER B O 1
ATOM 2792 N N . PRO B 1 12 ? 25.141 -1.627 31.219 1 23.66 12 PRO B N 1
ATOM 2793 C CA . PRO B 1 12 ? 23.969 -2.355 30.766 1 23.66 12 PRO B CA 1
ATOM 2794 C C . PRO B 1 12 ? 24.188 -3.053 29.422 1 23.66 12 PRO B C 1
ATOM 2796 O O . PRO B 1 12 ? 25.156 -2.75 28.719 1 23.66 12 PRO B O 1
ATOM 2799 N N . ASN B 1 13 ? 23.094 -3.758 28.844 1 23.88 13 ASN B N 1
ATOM 2800 C CA . ASN B 1 13 ? 22.969 -5.004 28.094 1 23.88 13 ASN B CA 1
ATOM 2801 C C . ASN B 1 13 ? 23.531 -4.863 26.688 1 23.88 13 ASN B C 1
ATOM 2803 O O . ASN B 1 13 ? 23.047 -4.039 25.906 1 23.88 13 ASN B O 1
ATOM 2807 N N . SER B 1 14 ? 24.719 -5.09 26.422 1 21.61 14 SER B N 1
ATOM 2808 C CA . SER B 1 14 ? 25.641 -5.363 25.312 1 21.61 14 SER B CA 1
ATOM 2809 C C . SER B 1 14 ? 25 -6.262 24.266 1 21.61 14 SER B C 1
ATOM 2811 O O . SER B 1 14 ? 24.375 -7.273 24.609 1 21.61 14 SER B O 1
ATOM 2813 N N . LEU B 1 15 ? 24.562 -5.656 23.188 1 24.52 15 LEU B N 1
ATOM 2814 C CA . LEU B 1 15 ? 24.188 -6.305 21.953 1 24.52 15 LEU B CA 1
ATOM 2815 C C . LEU B 1 15 ? 25.094 -7.488 21.641 1 24.52 15 LEU B C 1
ATOM 2817 O O . LEU B 1 15 ? 26.281 -7.305 21.391 1 24.52 15 LEU B O 1
ATOM 2821 N N . LYS B 1 16 ? 25.109 -8.586 22.219 1 23.8 16 LYS B N 1
ATOM 2822 C CA . LYS B 1 16 ? 26.031 -9.711 22.062 1 23.8 16 LYS B CA 1
ATOM 2823 C C . LYS B 1 16 ? 26.297 -9.984 20.578 1 23.8 16 LYS B C 1
ATOM 2825 O O . LYS B 1 16 ? 25.5 -9.625 19.719 1 23.8 16 LYS B O 1
ATOM 2830 N N . SER B 1 17 ? 27.5 -10.586 20.188 1 24.23 17 SER B N 1
ATOM 2831 C CA . SER B 1 17 ? 28.344 -10.867 19.016 1 24.23 17 SER B CA 1
ATOM 2832 C C . SER B 1 17 ? 27.578 -11.68 17.984 1 24.23 17 SER B C 1
ATOM 2834 O O . SER B 1 17 ? 27.047 -12.75 18.281 1 24.23 17 SER B O 1
ATOM 2836 N N . LEU B 1 18 ? 26.906 -11.023 17.25 1 28.36 18 LEU B N 1
ATOM 2837 C CA . LEU B 1 18 ? 26.359 -11.719 16.078 1 28.36 18 LEU B CA 1
ATOM 2838 C C . LEU B 1 18 ? 27.469 -12.398 15.297 1 28.36 18 LEU B C 1
ATOM 2840 O O . LEU B 1 18 ? 28.266 -11.734 14.633 1 28.36 18 LEU B O 1
ATOM 2844 N N . SER B 1 19 ? 28.312 -13.242 15.812 1 29.31 19 SER B N 1
ATOM 2845 C CA . SER B 1 19 ? 29.453 -13.805 15.109 1 29.31 19 SER B CA 1
ATOM 2846 C C . SER B 1 19 ? 29.016 -14.531 13.836 1 29.31 19 SER B C 1
ATOM 2848 O O . SER B 1 19 ? 28.328 -15.547 13.906 1 29.31 19 SER B O 1
ATOM 2850 N N . LEU B 1 20 ? 28.672 -13.93 12.914 1 33.06 20 LEU B N 1
ATOM 2851 C CA . LEU B 1 20 ? 28.484 -14.547 11.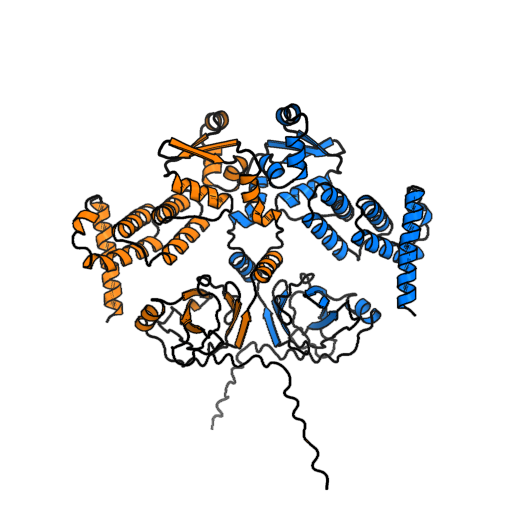602 1 33.06 20 LEU B CA 1
ATOM 2852 C C . LEU B 1 20 ? 29.812 -15.133 11.102 1 33.06 20 LEU B C 1
ATOM 2854 O O . LEU B 1 20 ? 30.719 -14.398 10.711 1 33.06 20 LEU B O 1
ATOM 2858 N N . GLY B 1 21 ? 30.578 -15.836 11.75 1 33.41 21 GLY B N 1
ATOM 2859 C CA . GLY B 1 21 ? 31.891 -16.391 11.492 1 33.41 21 GLY B CA 1
ATOM 2860 C C . GLY B 1 21 ? 31.969 -17.172 10.195 1 33.41 21 GLY B C 1
ATOM 2861 O O . GLY B 1 21 ? 31.781 -18.391 10.18 1 33.41 21 GLY B O 1
ATOM 2862 N N . GLY B 1 22 ? 31.516 -16.703 9.055 1 35.81 22 GLY B N 1
ATOM 2863 C CA . GLY B 1 22 ? 31.469 -17.484 7.82 1 35.81 22 GLY B CA 1
ATOM 2864 C C . GLY B 1 22 ? 32.844 -18.016 7.398 1 35.81 22 GLY B C 1
ATOM 2865 O O . GLY B 1 22 ? 33.844 -17.328 7.527 1 35.81 22 GLY B O 1
ATOM 2866 N N . ASP B 1 23 ? 33.094 -19.141 7.66 1 38.84 23 ASP B N 1
ATOM 2867 C CA . ASP B 1 23 ? 34.156 -19.812 6.941 1 38.84 23 ASP B CA 1
ATOM 2868 C C . ASP B 1 23 ? 33.938 -19.781 5.434 1 38.84 23 ASP B C 1
ATOM 2870 O O . ASP B 1 23 ? 32.781 -19.953 4.977 1 38.84 23 ASP B O 1
ATOM 2874 N N . GLU B 1 24 ? 34.656 -19.031 4.641 1 46.16 24 GLU B N 1
ATOM 2875 C CA . GLU B 1 24 ? 34.75 -18.906 3.189 1 46.16 24 GLU B CA 1
ATOM 2876 C C . GLU B 1 24 ? 34.625 -20.281 2.52 1 46.16 24 GLU B C 1
ATOM 2878 O O . GLU B 1 24 ? 35.062 -20.453 1.381 1 46.16 24 GLU B O 1
ATOM 2883 N N . THR B 1 25 ? 34.25 -21.25 3.141 1 44.91 25 THR B N 1
ATOM 2884 C CA . THR B 1 25 ? 34.312 -22.422 2.291 1 44.91 25 THR B CA 1
ATOM 2885 C C . THR B 1 25 ? 33.125 -22.469 1.333 1 44.91 25 THR B C 1
ATOM 2887 O O . THR B 1 25 ? 31.953 -22.391 1.763 1 44.91 25 THR B O 1
ATOM 2890 N N . PRO B 1 26 ? 33.375 -22.344 0.076 1 49.66 26 PRO B N 1
ATOM 2891 C CA . PRO B 1 26 ? 32.344 -22.5 -0.964 1 49.66 26 PRO B CA 1
ATOM 2892 C C . PRO B 1 26 ? 31.469 -23.719 -0.731 1 49.66 26 PRO B C 1
ATOM 2894 O O . PRO B 1 26 ? 31.953 -24.781 -0.356 1 49.66 26 PRO B O 1
ATOM 2897 N N . ALA B 1 27 ? 30.266 -23.516 -0.44 1 56.25 27 ALA B N 1
ATOM 2898 C CA . ALA B 1 27 ? 29.359 -24.656 -0.309 1 56.25 27 ALA B CA 1
ATOM 2899 C C . ALA B 1 27 ? 29.016 -25.234 -1.676 1 56.25 27 ALA B C 1
ATOM 2901 O O . ALA B 1 27 ? 28.984 -24.516 -2.678 1 56.25 27 ALA B O 1
ATOM 2902 N N . THR B 1 28 ? 29.125 -26.609 -1.819 1 57.66 28 THR B N 1
ATOM 2903 C CA . THR B 1 28 ? 28.719 -27.312 -3.031 1 57.66 28 THR B CA 1
ATOM 2904 C C . THR B 1 28 ? 27.203 -27.25 -3.217 1 57.66 28 THR B C 1
ATOM 2906 O O . THR B 1 28 ? 26.469 -26.938 -2.273 1 57.66 28 THR B O 1
ATOM 2909 N N . ARG B 1 29 ? 26.797 -27.359 -4.445 1 58.34 29 ARG B N 1
ATOM 2910 C CA . ARG B 1 29 ? 25.375 -27.422 -4.777 1 58.34 29 ARG B CA 1
ATOM 2911 C C . ARG B 1 29 ? 24.672 -28.5 -3.961 1 58.34 29 ARG B C 1
ATOM 2913 O O . ARG B 1 29 ? 23.516 -28.328 -3.549 1 58.34 29 ARG B O 1
ATOM 2920 N N . GLU B 1 30 ? 25.375 -29.641 -3.807 1 62.59 30 GLU B N 1
ATOM 2921 C CA . GLU B 1 30 ? 24.812 -30.734 -3.02 1 62.59 30 GLU B CA 1
ATOM 2922 C C . GLU B 1 30 ? 24.516 -30.281 -1.586 1 62.59 30 GLU B C 1
ATOM 2924 O O . GLU B 1 30 ? 23.484 -30.625 -1.022 1 62.59 30 GLU B O 1
ATOM 2929 N N . GLN B 1 31 ? 25.438 -29.547 -1.15 1 64.75 31 GLN B N 1
ATOM 2930 C CA . GLN B 1 31 ? 25.25 -29.047 0.209 1 64.75 31 GLN B CA 1
ATOM 2931 C C . GLN B 1 31 ? 24.062 -28.094 0.297 1 64.75 31 GLN B C 1
ATOM 2933 O O . GLN B 1 31 ? 23.312 -28.125 1.267 1 64.75 31 GLN B O 1
ATOM 2938 N N . PHE B 1 32 ? 23.953 -27.328 -0.707 1 64.06 32 PHE B N 1
ATOM 2939 C CA . PHE B 1 32 ? 22.828 -26.406 -0.766 1 64.06 32 PHE B CA 1
ATOM 2940 C C . PHE B 1 32 ? 21.516 -27.156 -0.781 1 64.06 32 PHE B C 1
ATOM 2942 O O . PHE B 1 32 ? 20.594 -26.844 -0.01 1 64.06 32 PHE B O 1
ATOM 2949 N N . ASP B 1 33 ? 21.469 -28.109 -1.636 1 64.69 33 ASP B N 1
ATOM 2950 C CA . ASP B 1 33 ? 20.25 -28.906 -1.771 1 64.69 33 ASP B CA 1
ATOM 2951 C C . ASP B 1 33 ? 19.891 -29.594 -0.455 1 64.69 33 ASP B C 1
ATOM 2953 O O . ASP B 1 33 ? 18.719 -29.672 -0.094 1 64.69 33 ASP B O 1
ATOM 2957 N N . GLN B 1 34 ? 20.844 -29.953 0.173 1 67.94 34 GLN B N 1
ATOM 2958 C CA . GLN B 1 34 ? 20.625 -30.594 1.463 1 67.94 34 GLN B CA 1
ATOM 2959 C C . GLN B 1 34 ? 20.125 -29.594 2.502 1 67.94 34 GLN B C 1
ATOM 2961 O O . GLN B 1 34 ? 19.25 -29.906 3.309 1 67.94 34 GLN B O 1
ATOM 2966 N N . ASP B 1 35 ? 20.688 -28.422 2.443 1 67.94 35 ASP B N 1
ATOM 2967 C CA . ASP B 1 35 ? 20.344 -27.406 3.443 1 67.94 35 ASP B CA 1
ATOM 2968 C C . ASP B 1 35 ? 18.906 -26.906 3.254 1 67.94 35 ASP B C 1
ATOM 2970 O O . ASP B 1 35 ? 18.219 -26.609 4.23 1 67.94 35 ASP B O 1
ATOM 2974 N N . ILE B 1 36 ? 18.594 -26.828 1.997 1 68.19 36 ILE B N 1
ATOM 2975 C CA . ILE B 1 36 ? 17.266 -26.281 1.751 1 68.19 36 ILE B CA 1
ATOM 2976 C C . ILE B 1 36 ? 16.203 -27.344 2.057 1 68.19 36 ILE B C 1
ATOM 2978 O O . ILE B 1 36 ? 15.047 -27 2.326 1 68.19 36 ILE B O 1
ATOM 2982 N N . GLU B 1 37 ? 16.844 -28.547 1.982 1 63.78 37 GLU B N 1
ATOM 2983 C CA . GLU B 1 37 ? 15.906 -29.625 2.307 1 63.78 37 GLU B CA 1
ATOM 2984 C C . GLU B 1 37 ? 15.609 -29.656 3.803 1 63.78 37 GLU B C 1
ATOM 2986 O O . GLU B 1 37 ? 16.516 -29.859 4.621 1 63.78 37 GLU B O 1
ATOM 2991 N N . GLY B 1 38 ? 14.57 -29.125 4.211 1 60.78 38 GLY B N 1
ATOM 2992 C CA . GLY B 1 38 ? 14.141 -29.219 5.598 1 60.78 38 GLY B CA 1
ATOM 2993 C C . GLY B 1 38 ? 14.258 -27.906 6.355 1 60.78 38 GLY B C 1
ATOM 2994 O O . GLY B 1 38 ? 13.93 -27.844 7.543 1 60.78 38 GLY B O 1
ATOM 2995 N N . ASN B 1 39 ? 15.016 -26.984 5.719 1 65.5 39 ASN B N 1
ATOM 2996 C CA . ASN B 1 39 ? 15.164 -25.703 6.387 1 65.5 39 ASN B CA 1
ATOM 2997 C C . ASN B 1 39 ? 14.383 -24.609 5.668 1 65.5 39 ASN B C 1
ATOM 2999 O O . ASN B 1 39 ? 13.984 -24.766 4.516 1 65.5 39 ASN B O 1
ATOM 3003 N N . VAL B 1 40 ? 14.195 -23.547 6.477 1 67.06 40 VAL B N 1
ATOM 3004 C CA . VAL B 1 40 ? 13.547 -22.375 5.875 1 67.06 40 VAL B CA 1
ATOM 3005 C C . VAL B 1 40 ? 14.57 -21.547 5.109 1 67.06 40 VAL B C 1
ATOM 3007 O O . VAL B 1 40 ? 15.695 -21.359 5.57 1 67.06 40 VAL B O 1
ATOM 3010 N N . TYR B 1 41 ? 14.234 -21.219 3.936 1 69.25 41 TYR B N 1
ATOM 3011 C CA . TYR B 1 41 ? 15.164 -20.391 3.186 1 69.25 41 TYR B CA 1
ATOM 3012 C C . TYR B 1 41 ? 14.43 -19.25 2.486 1 69.25 41 TYR B C 1
ATOM 3014 O O . TYR B 1 41 ? 13.203 -19.297 2.324 1 69.25 41 TYR B O 1
ATOM 3022 N N . ALA B 1 42 ? 15.102 -18.125 2.289 1 72.81 42 ALA B N 1
ATOM 3023 C CA . ALA B 1 42 ? 14.609 -16.969 1.554 1 72.81 42 ALA B CA 1
ATOM 3024 C C . ALA B 1 42 ? 15.477 -16.688 0.333 1 72.81 42 ALA B C 1
ATOM 3026 O O . ALA B 1 42 ? 16.703 -16.844 0.382 1 72.81 42 ALA B O 1
ATOM 3027 N N . GLN B 1 43 ? 14.766 -16.391 -0.637 1 69.12 43 GLN B N 1
ATOM 3028 C CA . GLN B 1 43 ? 15.461 -16.031 -1.87 1 69.12 43 GLN B CA 1
ATOM 3029 C C . GLN B 1 43 ? 15.453 -14.523 -2.098 1 69.12 43 GLN B C 1
ATOM 3031 O O . GLN B 1 43 ? 14.461 -13.852 -1.794 1 69.12 43 GLN B O 1
ATOM 3036 N N . CYS B 1 44 ? 16.609 -13.992 -2.559 1 71.06 44 CYS B N 1
ATOM 3037 C CA . CYS B 1 44 ? 16.75 -12.562 -2.844 1 71.06 44 CYS B CA 1
ATOM 3038 C C . CYS B 1 44 ? 17.516 -12.336 -4.137 1 71.06 44 CYS B C 1
ATOM 3040 O O . CYS B 1 44 ? 18.391 -13.125 -4.488 1 71.06 44 CYS B O 1
ATOM 3042 N N . GLU B 1 45 ? 17.094 -11.367 -4.812 1 66.56 45 GLU B N 1
ATOM 3043 C CA . GLU B 1 45 ? 17.828 -10.984 -6.016 1 66.56 45 GLU B CA 1
ATOM 3044 C C . GLU B 1 45 ? 18.578 -9.68 -5.805 1 66.56 45 GLU B C 1
ATOM 3046 O O . GLU B 1 45 ? 18.016 -8.695 -5.312 1 66.56 45 GLU B O 1
ATOM 3051 N N . LEU B 1 46 ? 19.828 -9.703 -5.977 1 63.41 46 LEU B N 1
ATOM 3052 C CA . LEU B 1 46 ? 20.672 -8.516 -5.879 1 63.41 46 LEU B CA 1
ATOM 3053 C C . LEU B 1 46 ? 21.188 -8.102 -7.254 1 63.41 46 LEU B C 1
ATOM 3055 O O . LEU B 1 46 ? 21.609 -8.945 -8.047 1 63.41 46 LEU B O 1
ATOM 3059 N N . GLN B 1 47 ? 21.078 -6.844 -7.383 1 62.12 47 GLN B N 1
ATOM 3060 C CA . GLN B 1 47 ? 21.578 -6.324 -8.656 1 62.12 47 GLN B CA 1
ATOM 3061 C C . GLN B 1 47 ? 23.047 -6.672 -8.859 1 62.12 47 GLN B C 1
ATOM 3063 O O . GLN B 1 47 ? 23.859 -6.527 -7.941 1 62.12 47 GLN B O 1
ATOM 3068 N N . ASN B 1 48 ? 23.422 -7.215 -10.023 1 54.28 48 ASN B N 1
ATOM 3069 C CA . ASN B 1 48 ? 24.766 -7.543 -10.477 1 54.28 48 ASN B CA 1
ATOM 3070 C C . ASN B 1 48 ? 25.297 -8.789 -9.781 1 54.28 48 ASN B C 1
ATOM 3072 O O . ASN B 1 48 ? 26.453 -9.18 -10 1 54.28 48 ASN B O 1
ATOM 3076 N N . VAL B 1 49 ? 24.625 -9.273 -8.836 1 59.81 49 VAL B N 1
ATOM 3077 C CA . VAL B 1 49 ? 25.062 -10.5 -8.172 1 59.81 49 VAL B CA 1
ATOM 3078 C C . VAL B 1 49 ? 24.172 -11.672 -8.617 1 59.81 49 VAL B C 1
ATOM 3080 O O . VAL B 1 49 ? 24.688 -12.742 -8.945 1 59.81 49 VAL B O 1
ATOM 3083 N N . GLY B 1 50 ? 22.938 -11.438 -8.742 1 60.72 50 GLY B N 1
ATOM 3084 C CA . GLY B 1 50 ? 22 -12.484 -9.109 1 60.72 50 GLY B CA 1
ATOM 3085 C C . GLY B 1 50 ? 21.141 -12.945 -7.949 1 60.72 50 GLY B C 1
ATOM 3086 O O . GLY B 1 50 ? 20.859 -12.172 -7.031 1 60.72 50 GLY B O 1
ATOM 3087 N N . ILE B 1 51 ? 20.641 -14.242 -8.047 1 64.12 51 ILE B N 1
ATOM 3088 C CA . ILE B 1 51 ? 19.734 -14.789 -7.047 1 64.12 51 ILE B CA 1
ATOM 3089 C C . ILE B 1 51 ? 20.531 -15.445 -5.926 1 64.12 51 ILE B C 1
ATOM 3091 O O . ILE B 1 51 ? 21.484 -16.172 -6.184 1 64.12 51 ILE B O 1
ATOM 3095 N N . PHE B 1 52 ? 20.312 -15.062 -4.723 1 68.38 52 PHE B N 1
ATOM 3096 C CA . PHE B 1 52 ? 20.969 -15.688 -3.586 1 68.38 52 PHE B CA 1
ATOM 3097 C C . PHE B 1 52 ? 19.953 -16.172 -2.564 1 68.38 52 PHE B C 1
ATOM 3099 O O . PHE B 1 52 ? 18.797 -15.75 -2.578 1 68.38 52 PHE B O 1
ATOM 3106 N N . TYR B 1 53 ? 20.438 -17.141 -1.792 1 70 53 TYR B N 1
ATOM 3107 C CA . TYR B 1 53 ? 19.547 -17.797 -0.841 1 70 53 TYR B CA 1
ATOM 3108 C C . TYR B 1 53 ? 20.062 -17.625 0.587 1 70 53 TYR B C 1
ATOM 3110 O O . TYR B 1 53 ? 21.266 -17.719 0.84 1 70 53 TYR B O 1
ATOM 3118 N N . PHE B 1 54 ? 19.141 -17.266 1.396 1 75.94 54 PHE B N 1
ATOM 3119 C CA . PHE B 1 54 ? 19.375 -17.297 2.834 1 75.94 54 PHE B CA 1
ATOM 3120 C C . PHE B 1 54 ? 18.734 -18.516 3.461 1 75.94 54 PHE B C 1
ATOM 3122 O O . PHE B 1 54 ? 17.531 -18.734 3.332 1 75.94 54 PHE B O 1
ATOM 3129 N N . VAL B 1 55 ? 19.547 -19.375 3.992 1 72.44 55 VAL B N 1
ATOM 3130 C CA . VAL B 1 55 ? 19.031 -20.594 4.609 1 72.44 55 VAL B CA 1
ATOM 3131 C C . VAL B 1 55 ? 19.109 -20.469 6.129 1 72.44 55 VAL B C 1
ATOM 3133 O O . VAL B 1 55 ? 20.172 -20.156 6.676 1 72.44 55 VAL B O 1
ATOM 3136 N N . PHE B 1 56 ? 17.906 -20.656 6.715 1 69.81 56 PHE B N 1
ATOM 3137 C CA . PHE B 1 56 ? 17.797 -20.594 8.164 1 69.81 56 PHE B CA 1
ATOM 3138 C C . PHE B 1 56 ? 17.625 -21.969 8.766 1 69.81 56 PHE B C 1
ATOM 3140 O O . PHE B 1 56 ? 16.75 -22.734 8.344 1 69.81 56 PHE B O 1
ATOM 3147 N N . GLY B 1 57 ? 18.5 -22.422 9.625 1 62.81 57 GLY B N 1
ATOM 3148 C CA . GLY B 1 57 ? 18.391 -23.734 10.227 1 62.81 57 GLY B CA 1
ATOM 3149 C C . GLY B 1 57 ? 18.453 -23.703 11.742 1 62.81 57 GLY B C 1
ATOM 3150 O O . GLY B 1 57 ? 18.859 -22.703 12.336 1 62.81 57 GLY B O 1
ATOM 3151 N N . ASP B 1 58 ? 17.672 -24.766 12.43 1 59.59 58 ASP B N 1
ATOM 3152 C CA . ASP B 1 58 ? 17.672 -24.938 13.883 1 59.59 58 ASP B CA 1
ATOM 3153 C C . ASP B 1 58 ? 19.094 -25.078 14.422 1 59.59 58 ASP B C 1
ATOM 3155 O O . ASP B 1 58 ? 19.984 -25.594 13.734 1 59.59 58 ASP B O 1
ATOM 3159 N N . PRO B 1 59 ? 19.266 -24.328 15.68 1 51.72 59 PRO B N 1
ATOM 3160 C CA . PRO B 1 59 ? 20.594 -24.5 16.281 1 51.72 59 PRO B CA 1
ATOM 3161 C C . PRO B 1 59 ? 21 -25.969 16.406 1 51.72 59 PRO B C 1
ATOM 3163 O O . PRO B 1 59 ? 20.141 -26.844 16.547 1 51.72 59 PRO B O 1
ATOM 3166 N N . VAL B 1 60 ? 22.109 -26.375 16.047 1 46.31 60 VAL B N 1
ATOM 3167 C CA . VAL B 1 60 ? 22.625 -27.703 16.312 1 46.31 60 VAL B CA 1
ATOM 3168 C C . VAL B 1 60 ? 22.328 -28.109 17.75 1 46.31 60 VAL B C 1
ATOM 3170 O O . VAL B 1 60 ? 22.25 -27.25 18.641 1 46.31 60 VAL B O 1
ATOM 3173 N N . GLU B 1 61 ? 21.875 -29.406 18.156 1 46.12 61 GLU B N 1
ATOM 3174 C CA . GLU B 1 61 ? 21.453 -30.062 19.391 1 46.12 61 GLU B CA 1
ATOM 3175 C C . GLU B 1 61 ? 22.125 -29.422 20.594 1 46.12 61 GLU B C 1
ATOM 3177 O O . GLU B 1 61 ? 21.516 -29.312 21.672 1 46.12 61 GLU B O 1
ATOM 3182 N N . GLY B 1 62 ? 23.531 -29.406 20.734 1 40.69 62 GLY B N 1
ATOM 3183 C CA . GLY B 1 62 ? 24.156 -29.219 22.031 1 40.69 62 GLY B CA 1
ATOM 3184 C C . GLY B 1 62 ? 23.828 -27.875 22.672 1 40.69 62 GLY B C 1
ATOM 3185 O O . GLY B 1 62 ? 24.078 -27.672 23.859 1 40.69 62 GLY B O 1
ATOM 3186 N N . ASP B 1 63 ? 23.969 -26.859 22.094 1 39.75 63 ASP B N 1
ATOM 3187 C CA . ASP B 1 63 ? 23.828 -25.578 22.781 1 39.75 63 ASP B CA 1
ATOM 3188 C C . ASP B 1 63 ? 22.375 -25.109 22.812 1 39.75 63 ASP B C 1
ATOM 3190 O O . ASP B 1 63 ? 21.953 -24.312 21.969 1 39.75 63 ASP B O 1
ATOM 3194 N N . ARG B 1 64 ? 21.453 -25.969 23.188 1 37.34 64 ARG B N 1
ATOM 3195 C CA . ARG B 1 64 ? 20 -25.797 23.344 1 37.34 64 ARG B CA 1
ATOM 3196 C C . ARG B 1 64 ? 19.688 -24.547 24.172 1 37.34 64 ARG B C 1
ATOM 3198 O O . ARG B 1 64 ? 18.531 -24.328 24.547 1 37.34 64 ARG B O 1
ATOM 3205 N N . GLU B 1 65 ? 20.516 -23.984 24.891 1 36.69 65 GLU B N 1
ATOM 3206 C CA . GLU B 1 65 ? 19.969 -23.016 25.844 1 36.69 65 GLU B CA 1
ATOM 3207 C C . GLU B 1 65 ? 19 -22.062 25.172 1 36.69 65 GLU B C 1
ATOM 3209 O O . GLU B 1 65 ? 18.969 -21.969 23.938 1 36.69 65 GLU B O 1
ATOM 3214 N N . GLU B 1 66 ? 18.344 -21.031 25.922 1 38.5 66 GLU B N 1
ATOM 3215 C CA . GLU B 1 66 ? 17.188 -20.156 25.828 1 38.5 66 GLU B CA 1
ATOM 3216 C C . GLU B 1 66 ? 17.094 -19.5 24.453 1 38.5 66 GLU B C 1
ATOM 3218 O O . GLU B 1 66 ? 16.047 -18.969 24.078 1 38.5 66 GLU B O 1
ATOM 3223 N N . ARG B 1 67 ? 18.219 -19.031 23.984 1 41.38 67 ARG B N 1
ATOM 3224 C CA . ARG B 1 67 ? 18.203 -18.125 22.828 1 41.38 67 ARG B CA 1
ATOM 3225 C C . ARG B 1 67 ? 18.125 -18.906 21.516 1 41.38 67 ARG B C 1
ATOM 3227 O O . ARG B 1 67 ? 18.922 -19.812 21.297 1 41.38 67 ARG B O 1
ATOM 3234 N N . SER B 1 68 ? 17.031 -19.359 21 1 44.66 68 SER B N 1
ATOM 3235 C CA . SER B 1 68 ? 16.781 -20.141 19.781 1 44.66 68 SER B CA 1
ATOM 3236 C C . SER B 1 68 ? 17.609 -19.609 18.609 1 44.66 68 SER B C 1
ATOM 3238 O O . SER B 1 68 ? 17.203 -18.656 17.938 1 44.66 68 SER B O 1
ATOM 3240 N N . ASP B 1 69 ? 18.844 -19.766 18.719 1 51.03 69 ASP B N 1
ATOM 3241 C CA . ASP B 1 69 ? 19.828 -19.359 17.719 1 51.03 69 ASP B CA 1
ATOM 3242 C C . ASP B 1 69 ? 19.625 -20.125 16.406 1 51.03 69 ASP B C 1
ATOM 3244 O O . ASP B 1 69 ? 19.375 -21.328 16.422 1 51.03 69 ASP B O 1
ATOM 3248 N N . ILE B 1 70 ? 19.172 -19.453 15.375 1 58.78 70 ILE B N 1
ATOM 3249 C CA . ILE B 1 70 ? 19.094 -20.031 14.039 1 58.78 70 ILE B CA 1
ATOM 3250 C C . ILE B 1 70 ? 20.375 -19.719 13.266 1 58.78 70 ILE B C 1
ATOM 3252 O O . ILE B 1 70 ? 21.016 -18.703 13.508 1 58.78 70 ILE B O 1
ATOM 3256 N N . TRP B 1 71 ? 21 -20.797 12.844 1 63.41 71 TRP B N 1
ATOM 3257 C CA . TRP B 1 71 ? 22.109 -20.5 11.938 1 63.41 71 TRP B CA 1
ATOM 3258 C C . TRP B 1 71 ? 21.594 -19.984 10.602 1 63.41 71 TRP B C 1
ATOM 3260 O O . TRP B 1 71 ? 20.469 -20.297 10.203 1 63.41 71 TRP B O 1
ATOM 3270 N N . LEU B 1 72 ? 22.359 -19.031 10.016 1 67.62 72 LEU B N 1
ATOM 3271 C CA . LEU B 1 72 ? 22.062 -18.453 8.711 1 67.62 72 LEU B CA 1
ATOM 3272 C C . LEU B 1 72 ? 23.172 -18.766 7.715 1 67.62 72 LEU B C 1
ATOM 3274 O O . LEU B 1 72 ? 24.359 -18.562 8.016 1 67.62 72 LEU B O 1
ATOM 3278 N N . LYS B 1 73 ? 22.828 -19.422 6.66 1 69.31 73 LYS B N 1
ATOM 3279 C CA . LYS B 1 73 ? 23.75 -19.641 5.551 1 69.31 73 LYS B CA 1
ATOM 3280 C C . LYS B 1 73 ? 23.328 -18.844 4.316 1 69.31 73 LYS B C 1
ATOM 3282 O O . LYS B 1 73 ? 22.125 -18.688 4.062 1 69.31 73 LYS B O 1
ATOM 3287 N N . PHE B 1 74 ? 24.359 -18.297 3.611 1 68.75 74 PHE B N 1
ATOM 3288 C CA . PHE B 1 74 ? 24.141 -17.531 2.4 1 68.75 74 PHE B CA 1
ATOM 3289 C C . PHE B 1 74 ? 24.688 -18.25 1.179 1 68.75 74 PHE B C 1
ATOM 3291 O O . PHE B 1 74 ? 25.812 -18.75 1.201 1 68.75 74 PHE B O 1
ATOM 3298 N N . TYR B 1 75 ? 23.703 -18.422 0.212 1 63.16 75 TYR B N 1
ATOM 3299 C CA . TYR B 1 75 ? 24.094 -19.078 -1.024 1 63.16 75 TYR B CA 1
ATOM 3300 C C . TYR B 1 75 ? 23.875 -18.172 -2.227 1 63.16 75 TYR B C 1
ATOM 3302 O O . TYR B 1 75 ? 22.859 -17.484 -2.324 1 63.16 75 TYR B O 1
ATOM 3310 N N . ASN B 1 76 ? 24.891 -17.812 -3.018 1 59.5 76 ASN B N 1
ATOM 3311 C CA . ASN B 1 76 ? 24.766 -17.062 -4.262 1 59.5 76 ASN B CA 1
ATOM 3312 C C . ASN B 1 76 ? 24.859 -17.969 -5.48 1 59.5 76 ASN B C 1
ATOM 3314 O O . ASN B 1 76 ? 25.734 -18.828 -5.547 1 59.5 76 ASN B O 1
ATOM 3318 N N . ASN B 1 77 ? 23.75 -18.016 -6.254 1 51.28 77 ASN B N 1
ATOM 3319 C CA . ASN B 1 77 ? 23.672 -18.875 -7.422 1 51.28 77 ASN B CA 1
ATOM 3320 C C . ASN B 1 77 ? 24.688 -18.469 -8.484 1 51.28 77 ASN B C 1
ATOM 3322 O O . ASN B 1 77 ? 24.859 -19.172 -9.492 1 51.28 77 ASN B O 1
ATOM 3326 N N . LYS B 1 78 ? 25.188 -17.297 -8.5 1 45.56 78 LYS B N 1
ATOM 3327 C CA . LYS B 1 78 ? 26.141 -17.266 -9.602 1 45.56 78 LYS B CA 1
ATOM 3328 C C . LYS B 1 78 ? 27.078 -18.469 -9.555 1 45.56 78 LYS B C 1
ATOM 3330 O O . LYS B 1 78 ? 26.781 -19.531 -10.125 1 45.56 78 LYS B O 1
ATOM 3335 N N . GLU B 1 79 ? 28.453 -18.219 -9.492 1 42.25 79 GLU B N 1
ATOM 3336 C CA . GLU B 1 79 ? 29.516 -19.203 -9.664 1 42.25 79 GLU B CA 1
ATOM 3337 C C . GLU B 1 79 ? 29.438 -20.281 -8.586 1 42.25 79 GLU B C 1
ATOM 3339 O O . GLU B 1 79 ? 30.469 -20.688 -8.039 1 42.25 79 GLU B O 1
ATOM 3344 N N . ASN B 1 80 ? 28.281 -20.922 -8.438 1 39.69 80 ASN B N 1
ATOM 3345 C CA . ASN B 1 80 ? 28.172 -22.109 -7.602 1 39.69 80 ASN B CA 1
ATOM 3346 C C . ASN B 1 80 ? 28.75 -21.875 -6.207 1 39.69 80 ASN B C 1
ATOM 3348 O O . ASN B 1 80 ? 29.359 -22.766 -5.625 1 39.69 80 ASN B O 1
ATOM 3352 N N . VAL B 1 81 ? 29.031 -20.672 -6.008 1 40.62 81 VAL B N 1
ATOM 3353 C CA . VAL B 1 81 ? 29.734 -20.469 -4.742 1 40.62 81 VAL B CA 1
ATOM 3354 C C . VAL B 1 81 ? 28.719 -20.172 -3.637 1 40.62 81 VAL B C 1
ATOM 3356 O O . VAL B 1 81 ? 27.812 -19.359 -3.824 1 40.62 81 VAL B O 1
ATOM 3359 N N . VAL B 1 82 ? 28.438 -21.094 -2.781 1 47.03 82 VAL B N 1
ATOM 3360 C CA . VAL B 1 82 ? 27.594 -20.984 -1.598 1 47.03 82 VAL B CA 1
ATOM 3361 C C . VAL B 1 82 ? 28.391 -20.391 -0.444 1 47.03 82 VAL B C 1
ATOM 3363 O O . VAL B 1 82 ? 29.5 -20.844 -0.142 1 47.03 82 VAL B O 1
ATOM 3366 N N . HIS B 1 83 ? 28.125 -19.156 -0.168 1 44.31 83 HIS B N 1
ATOM 3367 C CA . HIS B 1 83 ? 28.766 -18.672 1.053 1 44.31 83 HIS B CA 1
ATOM 3368 C C . HIS B 1 83 ? 27.953 -19.078 2.287 1 44.31 83 HIS B C 1
ATOM 3370 O O . HIS B 1 83 ? 26.719 -19.078 2.252 1 44.31 83 HIS B O 1
ATOM 3376 N N . SER B 1 84 ? 28.266 -20.156 3.021 1 41.66 84 SER B N 1
ATOM 3377 C CA . SER B 1 84 ? 27.562 -20.578 4.23 1 41.66 84 SER B CA 1
ATOM 3378 C C . SER B 1 84 ? 28.094 -19.844 5.457 1 41.66 84 SER B C 1
ATOM 3380 O O . SER B 1 84 ? 29.297 -19.625 5.586 1 41.66 84 SER B O 1
ATOM 3382 N N . SER B 1 85 ? 27.422 -18.875 5.844 1 38.41 85 SER B N 1
ATOM 3383 C CA . SER B 1 85 ? 27.828 -18.453 7.18 1 38.41 85 SER B CA 1
ATOM 3384 C C . SER B 1 85 ? 27.062 -19.203 8.258 1 38.41 85 SER B C 1
ATOM 3386 O O . SER B 1 85 ? 25.859 -19.469 8.102 1 38.41 85 SER B O 1
ATOM 3388 N N . ALA B 1 86 ? 27.609 -20.172 8.914 1 36.53 86 ALA B N 1
ATOM 3389 C CA . ALA B 1 86 ? 27.062 -20.969 10 1 36.53 86 ALA B CA 1
ATOM 3390 C C . ALA B 1 86 ? 26.516 -20.078 11.117 1 36.53 86 ALA B C 1
ATOM 3392 O O . ALA B 1 86 ? 26.312 -20.547 12.242 1 36.53 86 ALA B O 1
ATOM 3393 N N . HIS B 1 87 ? 26.344 -18.922 10.906 1 36.72 87 HIS B N 1
ATOM 3394 C CA . HIS B 1 87 ? 25.969 -18.219 12.133 1 36.72 87 HIS B CA 1
ATOM 3395 C C . HIS B 1 87 ? 24.484 -18.391 12.438 1 36.72 87 HIS B C 1
ATOM 3397 O O . HIS B 1 87 ? 23.672 -18.531 11.523 1 36.72 87 HIS B O 1
ATOM 3403 N N . SER B 1 88 ? 24.219 -18.656 13.734 1 36.56 88 SER B N 1
ATOM 3404 C CA . SER B 1 88 ? 22.891 -18.812 14.312 1 36.56 88 SER B CA 1
ATOM 3405 C C . SER B 1 88 ? 22.156 -17.469 14.383 1 36.56 88 SER B C 1
ATOM 3407 O O . SER B 1 88 ? 22.75 -16.469 14.773 1 36.56 88 SER B O 1
ATOM 3409 N N . ILE B 1 89 ? 21.344 -17.25 13.445 1 42.38 89 ILE B N 1
ATOM 3410 C CA . ILE B 1 89 ? 20.469 -16.094 13.625 1 42.38 89 ILE B CA 1
ATOM 3411 C C . ILE B 1 89 ? 19.234 -16.5 14.414 1 42.38 89 ILE B C 1
ATOM 3413 O O . ILE B 1 89 ? 18.703 -17.594 14.219 1 42.38 89 ILE B O 1
ATOM 3417 N N . MET B 1 90 ? 19.078 -15.836 15.461 1 36.47 90 MET B N 1
ATOM 3418 C CA . MET B 1 90 ? 17.859 -16.094 16.203 1 36.47 90 MET B CA 1
ATOM 3419 C C . MET B 1 90 ? 16.641 -15.625 15.414 1 36.47 90 MET B C 1
ATOM 3421 O O . MET B 1 90 ? 16.547 -14.453 15.031 1 36.47 90 MET B O 1
ATOM 3425 N N . MET B 1 91 ? 16.25 -16.469 14.625 1 42.59 91 MET B N 1
ATOM 3426 C CA . MET B 1 91 ? 14.977 -16.125 14.008 1 42.59 91 MET B CA 1
ATOM 3427 C C . MET B 1 91 ? 13.82 -16.797 14.742 1 42.59 91 MET B C 1
ATOM 3429 O O . MET B 1 91 ? 13.922 -17.969 15.133 1 42.59 91 MET B O 1
ATOM 3433 N N . ALA B 1 92 ? 13.039 -16.047 15.352 1 36.5 92 ALA B N 1
ATOM 3434 C CA . ALA B 1 92 ? 11.93 -16.609 16.109 1 36.5 92 ALA B CA 1
ATOM 3435 C C . ALA B 1 92 ? 11.086 -17.531 15.227 1 36.5 92 ALA B C 1
ATOM 3437 O O . ALA B 1 92 ? 10.594 -18.562 15.688 1 36.5 92 ALA B O 1
ATOM 3438 N N . SER B 1 93 ? 10.406 -17 14.211 1 38.19 93 SER B N 1
ATOM 3439 C CA . SER B 1 93 ? 9.5 -17.906 13.5 1 38.19 93 SER B CA 1
ATOM 3440 C C . SER B 1 93 ? 9.945 -18.094 12.055 1 38.19 93 SER B C 1
ATOM 3442 O O . SER B 1 93 ? 10.273 -17.125 11.367 1 38.19 93 SER B O 1
ATOM 3444 N N . ARG B 1 94 ? 10.266 -19.312 11.711 1 43.38 94 ARG B N 1
ATOM 3445 C CA . ARG B 1 94 ? 10.688 -19.828 10.414 1 43.38 94 ARG B CA 1
ATOM 3446 C C . ARG B 1 94 ? 9.609 -19.609 9.359 1 43.38 94 ARG B C 1
ATOM 3448 O O . ARG B 1 94 ? 9.906 -19.531 8.164 1 43.38 94 ARG B O 1
ATOM 3455 N N . ASP B 1 95 ? 8.422 -19.578 9.805 1 42.22 95 ASP B N 1
ATOM 3456 C CA . ASP B 1 95 ? 7.316 -19.859 8.883 1 42.22 95 ASP B CA 1
ATOM 3457 C C . ASP B 1 95 ? 7.16 -18.734 7.863 1 42.22 95 ASP B C 1
ATOM 3459 O O . ASP B 1 95 ? 6.523 -18.922 6.824 1 42.22 95 ASP B O 1
ATOM 3463 N N . SER B 1 96 ? 7.758 -17.516 8.141 1 45.41 96 SER B N 1
ATOM 3464 C CA . SER B 1 96 ? 7.266 -16.438 7.293 1 45.41 96 SER B CA 1
ATOM 3465 C C . SER B 1 96 ? 8.359 -15.906 6.375 1 45.41 96 SER B C 1
ATOM 3467 O O . SER B 1 96 ? 8.211 -14.844 5.766 1 45.41 96 SER B O 1
ATOM 3469 N N . THR B 1 97 ? 9.594 -16.641 6.234 1 51.28 97 THR B N 1
ATOM 3470 C CA . THR B 1 97 ? 10.758 -15.969 5.684 1 51.28 97 THR B CA 1
ATOM 3471 C C . THR B 1 97 ? 11.047 -16.453 4.266 1 51.28 97 THR B C 1
ATOM 3473 O O . THR B 1 97 ? 12.211 -16.641 3.891 1 51.28 97 THR B O 1
ATOM 3476 N N . ASP B 1 98 ? 10.07 -16.547 3.459 1 59.81 98 ASP B N 1
ATOM 3477 C CA . ASP B 1 98 ? 10.406 -17.141 2.166 1 59.81 98 ASP B CA 1
ATOM 3478 C C . ASP B 1 98 ? 10.906 -16.078 1.19 1 59.81 98 ASP B C 1
ATOM 3480 O O . ASP B 1 98 ? 11.438 -16.406 0.128 1 59.81 98 ASP B O 1
ATOM 3484 N N . THR B 1 99 ? 10.773 -14.852 1.611 1 67.62 99 THR B N 1
ATOM 3485 C CA . THR B 1 99 ? 11.25 -13.844 0.667 1 67.62 99 THR B CA 1
ATOM 3486 C C . THR B 1 99 ? 11.992 -12.727 1.396 1 67.62 99 THR B C 1
ATOM 3488 O O . THR B 1 99 ? 11.852 -12.57 2.609 1 67.62 99 THR B O 1
ATOM 3491 N N . CYS B 1 100 ? 12.969 -12.305 0.766 1 79.38 100 CYS B N 1
ATOM 3492 C CA . CYS B 1 100 ? 13.734 -11.172 1.277 1 79.38 100 CYS B CA 1
ATOM 3493 C C . CYS B 1 100 ? 13.914 -10.109 0.201 1 79.38 100 CYS B C 1
ATOM 3495 O O . CYS B 1 100 ? 13.789 -10.398 -0.99 1 79.38 100 CYS B O 1
ATOM 3497 N N . PHE B 1 101 ? 14.086 -8.914 0.668 1 84.94 101 PHE B N 1
ATOM 3498 C CA . PHE B 1 101 ? 14.32 -7.785 -0.224 1 84.94 101 PHE B CA 1
ATOM 3499 C C . PHE B 1 101 ? 15.664 -7.137 0.065 1 84.94 101 PHE B C 1
ATOM 3501 O O . PHE B 1 101 ? 15.945 -6.762 1.205 1 84.94 101 PHE B O 1
ATOM 3508 N N . ALA B 1 102 ? 16.438 -7.066 -1 1 82.81 102 ALA B N 1
ATOM 3509 C CA . ALA B 1 102 ? 17.766 -6.453 -0.837 1 82.81 102 ALA B CA 1
ATOM 3510 C C . ALA B 1 102 ? 17.672 -4.934 -0.934 1 82.81 102 ALA B C 1
ATOM 3512 O O . ALA B 1 102 ? 17.344 -4.391 -1.991 1 82.81 102 ALA B O 1
ATOM 3513 N N . ILE B 1 103 ? 17.938 -4.254 0.132 1 84.69 103 ILE B N 1
ATOM 3514 C CA . ILE B 1 103 ? 17.969 -2.795 0.131 1 84.69 103 ILE B CA 1
ATOM 3515 C C . ILE B 1 103 ? 19.234 -2.301 -0.565 1 84.69 103 ILE B C 1
ATOM 3517 O O . ILE B 1 103 ? 19.188 -1.336 -1.333 1 84.69 103 ILE B O 1
ATOM 3521 N N . ASP B 1 104 ? 20.312 -2.889 -0.189 1 79.75 104 ASP B N 1
ATOM 3522 C CA . ASP B 1 104 ? 21.578 -2.691 -0.881 1 79.75 104 ASP B CA 1
ATOM 3523 C C . ASP B 1 104 ? 22.422 -3.967 -0.86 1 79.75 104 ASP B C 1
ATOM 3525 O O . ASP B 1 104 ? 21.891 -5.066 -0.707 1 79.75 104 ASP B O 1
ATOM 3529 N N . GLN B 1 105 ? 23.719 -3.85 -1.123 1 73.81 105 GLN B N 1
ATOM 3530 C CA . GLN B 1 105 ? 24.562 -5.027 -1.272 1 73.81 105 GLN B CA 1
ATOM 3531 C C . GLN B 1 105 ? 24.766 -5.738 0.063 1 73.81 105 GLN B C 1
ATOM 3533 O O . GLN B 1 105 ? 25.094 -6.926 0.097 1 73.81 105 GLN B O 1
ATOM 3538 N N . ASP B 1 106 ? 24.5 -4.969 1.14 1 78.44 106 ASP B N 1
ATOM 3539 C CA . ASP B 1 106 ? 24.828 -5.582 2.424 1 78.44 106 ASP B CA 1
ATOM 3540 C C . ASP B 1 106 ? 23.641 -5.539 3.373 1 78.44 106 ASP B C 1
ATOM 3542 O O . ASP B 1 106 ? 23.719 -6.008 4.508 1 78.44 106 ASP B O 1
ATOM 3546 N N . THR B 1 107 ? 22.594 -4.988 2.965 1 83.31 107 THR B N 1
ATOM 3547 C CA . THR B 1 107 ? 21.438 -4.832 3.842 1 83.31 107 THR B CA 1
ATOM 3548 C C . THR B 1 107 ? 20.203 -5.5 3.234 1 83.31 107 THR B C 1
ATOM 3550 O O . THR B 1 107 ? 19.812 -5.176 2.113 1 83.31 107 THR B O 1
ATOM 3553 N N . PHE B 1 108 ? 19.594 -6.398 4.059 1 83.38 108 PHE B N 1
ATOM 3554 C CA . PHE B 1 108 ? 18.484 -7.211 3.572 1 83.38 108 PHE B CA 1
ATOM 3555 C C . PHE B 1 108 ? 17.281 -7.102 4.5 1 83.38 108 PHE B C 1
ATOM 3557 O O . PHE B 1 108 ? 17.422 -7.203 5.723 1 83.38 108 PHE B O 1
ATOM 3564 N N . LEU B 1 109 ? 16.172 -6.867 3.875 1 87.31 109 LEU B N 1
ATOM 3565 C CA . LEU B 1 109 ? 14.906 -6.785 4.602 1 87.31 109 LEU B CA 1
ATOM 3566 C C . LEU B 1 109 ? 14.125 -8.094 4.488 1 87.31 109 LEU B C 1
ATOM 3568 O O . LEU B 1 109 ? 13.883 -8.586 3.385 1 87.31 109 LEU B O 1
ATOM 3572 N N . PHE B 1 110 ? 13.828 -8.664 5.664 1 81.5 110 PHE B N 1
ATOM 3573 C CA . PHE B 1 110 ? 12.977 -9.844 5.77 1 81.5 110 PHE B CA 1
ATOM 3574 C C . PHE B 1 110 ? 11.664 -9.508 6.461 1 81.5 110 PHE B C 1
ATOM 3576 O O . PHE B 1 110 ? 11.484 -8.391 6.957 1 81.5 110 PHE B O 1
ATOM 3583 N N . SER B 1 111 ? 10.711 -10.484 6.316 1 78.56 111 SER B N 1
ATOM 3584 C CA . SER B 1 111 ? 9.523 -10.312 7.148 1 78.56 111 SER B CA 1
ATOM 3585 C C . SER B 1 111 ? 9.875 -10.359 8.633 1 78.56 111 SER B C 1
ATOM 3587 O O . SER B 1 111 ? 10.289 -11.406 9.141 1 78.56 111 SER B O 1
ATOM 3589 N N . GLY B 1 112 ? 9.914 -9.141 9.195 1 76.62 112 GLY B N 1
ATOM 3590 C CA . GLY B 1 112 ? 10.086 -9.078 10.641 1 76.62 112 GLY B CA 1
ATOM 3591 C C . GLY B 1 112 ? 11.492 -8.68 11.055 1 76.62 112 GLY B C 1
ATOM 3592 O O . GLY B 1 112 ? 11.773 -8.531 12.242 1 76.62 112 GLY B O 1
ATOM 3593 N N . PHE B 1 113 ? 12.367 -8.664 10.086 1 80 113 PHE B N 1
ATOM 3594 C CA . PHE B 1 113 ? 13.688 -8.25 10.57 1 80 113 PHE B CA 1
ATOM 3595 C C . PHE B 1 113 ? 14.516 -7.664 9.43 1 80 113 PHE B C 1
ATOM 3597 O O . PHE B 1 113 ? 14.219 -7.895 8.258 1 80 113 PHE B O 1
ATOM 3604 N N . LEU B 1 114 ? 15.523 -6.871 9.844 1 83.56 114 LEU B N 1
ATOM 3605 C CA . LEU B 1 114 ? 16.547 -6.293 8.984 1 83.56 114 LEU B CA 1
ATOM 3606 C C . LEU B 1 114 ? 17.906 -6.922 9.273 1 83.56 114 LEU B C 1
ATOM 3608 O O . LEU B 1 114 ? 18.297 -7.062 10.438 1 83.56 114 LEU B O 1
ATOM 3612 N N . LEU B 1 115 ? 18.562 -7.305 8.133 1 80.56 115 LEU B N 1
ATOM 3613 C CA . LEU B 1 115 ? 19.859 -7.949 8.242 1 80.56 115 LEU B CA 1
ATOM 3614 C C . LEU B 1 115 ? 20.922 -7.16 7.488 1 80.56 115 LEU B C 1
ATOM 3616 O O . LEU B 1 115 ? 20.719 -6.797 6.328 1 80.56 115 LEU B O 1
ATOM 3620 N N . THR B 1 116 ? 21.969 -6.781 8.156 1 79.56 116 THR B N 1
ATOM 3621 C CA . THR B 1 116 ? 23.109 -6.137 7.512 1 79.56 116 THR B CA 1
ATOM 3622 C C . THR B 1 116 ? 24.359 -7.016 7.605 1 79.56 116 THR B C 1
ATOM 3624 O O . THR B 1 116 ? 24.703 -7.5 8.688 1 79.56 116 THR B O 1
ATOM 3627 N N . LEU B 1 117 ? 24.906 -7.16 6.41 1 75.12 117 LEU B N 1
ATOM 3628 C CA . LEU B 1 117 ? 26.125 -7.969 6.324 1 75.12 117 LEU B CA 1
ATOM 3629 C C . LEU B 1 117 ? 27.328 -7.109 5.957 1 75.12 117 LEU B C 1
ATOM 3631 O O . LEU B 1 117 ? 27.172 -5.988 5.461 1 75.12 117 LEU B O 1
ATOM 3635 N N . ASP B 1 118 ? 28.516 -7.574 6.344 1 71.75 118 ASP B N 1
ATOM 3636 C CA . ASP B 1 118 ? 29.719 -6.906 5.879 1 71.75 118 ASP B CA 1
ATOM 3637 C C . ASP B 1 118 ? 30.219 -7.504 4.562 1 71.75 118 ASP B C 1
ATOM 3639 O O . ASP B 1 118 ? 29.547 -8.344 3.969 1 71.75 118 ASP B O 1
ATOM 3643 N N . ASN B 1 119 ? 31.375 -6.961 4.109 1 64.75 119 ASN B N 1
ATOM 3644 C CA . ASN B 1 119 ? 31.906 -7.391 2.822 1 64.75 119 ASN B CA 1
ATOM 3645 C C . ASN B 1 119 ? 32.281 -8.875 2.838 1 64.75 119 ASN B C 1
ATOM 3647 O O . ASN B 1 119 ? 32.406 -9.5 1.782 1 64.75 119 ASN B O 1
ATOM 3651 N N . ALA B 1 120 ? 32.469 -9.367 4.031 1 60.69 120 ALA B N 1
ATOM 3652 C CA . ALA B 1 120 ? 32.812 -10.781 4.16 1 60.69 120 ALA B CA 1
ATOM 3653 C C . ALA B 1 120 ? 31.578 -11.625 4.441 1 60.69 120 ALA B C 1
ATOM 3655 O O . ALA B 1 120 ? 31.688 -12.805 4.805 1 60.69 120 ALA B O 1
ATOM 3656 N N . TRP B 1 121 ? 30.422 -10.984 4.324 1 63.34 121 TRP B N 1
ATOM 3657 C CA . TRP B 1 121 ? 29.125 -11.633 4.492 1 63.34 121 TRP B CA 1
ATOM 3658 C C . TRP B 1 121 ? 28.938 -12.102 5.93 1 63.34 121 TRP B C 1
ATOM 3660 O O . TRP B 1 121 ? 28.328 -13.141 6.172 1 63.34 121 TRP B O 1
ATOM 3670 N N . SER B 1 122 ? 29.547 -11.305 6.734 1 66.56 122 SER B N 1
ATOM 3671 C CA . SER B 1 122 ? 29.297 -11.5 8.156 1 66.56 122 SER B CA 1
ATOM 3672 C C . SER B 1 122 ? 28.219 -10.539 8.664 1 66.56 122 SER B C 1
ATOM 3674 O O . SER B 1 122 ? 28.141 -9.398 8.203 1 66.56 122 SER B O 1
ATOM 3676 N N . THR B 1 123 ? 27.469 -11.102 9.633 1 68.44 123 THR B N 1
ATOM 3677 C CA . THR B 1 123 ? 26.391 -10.266 10.164 1 68.44 123 THR B CA 1
ATOM 3678 C C . THR B 1 123 ? 26.969 -9.07 10.93 1 68.44 123 THR B C 1
ATOM 3680 O O . THR B 1 123 ? 27.781 -9.242 11.828 1 68.44 123 THR B O 1
ATOM 3683 N N . VAL B 1 124 ? 26.609 -7.898 10.508 1 69.62 124 VAL B N 1
ATOM 3684 C CA . VAL B 1 124 ? 27.016 -6.66 11.164 1 69.62 124 VAL B CA 1
ATOM 3685 C C . VAL B 1 124 ? 25.906 -6.188 12.094 1 69.62 124 VAL B C 1
ATOM 3687 O O . VAL B 1 124 ? 26.172 -5.746 13.219 1 69.62 124 VAL B O 1
ATOM 3690 N N . ASP B 1 125 ? 24.719 -6.355 11.609 1 73.25 125 ASP B N 1
ATOM 3691 C CA . ASP B 1 125 ? 23.578 -5.863 12.367 1 73.25 125 ASP B CA 1
ATOM 3692 C C . ASP B 1 125 ? 22.312 -6.68 12.055 1 73.25 125 ASP B C 1
ATOM 3694 O O . ASP B 1 125 ? 22.125 -7.121 10.922 1 73.25 125 ASP B O 1
ATOM 3698 N N . PHE B 1 126 ? 21.609 -6.93 13.172 1 74.94 126 PHE B N 1
ATOM 3699 C CA . PHE B 1 126 ? 20.344 -7.656 13.086 1 74.94 126 PHE B CA 1
ATOM 3700 C C . PHE B 1 126 ? 19.266 -6.969 13.922 1 74.94 126 PHE B C 1
ATOM 3702 O O . PHE B 1 126 ? 19.406 -6.855 15.141 1 74.94 126 PHE B O 1
ATOM 3709 N N . ARG B 1 127 ? 18.234 -6.535 13.195 1 75.62 127 ARG B N 1
ATOM 3710 C CA . ARG B 1 127 ? 17.172 -5.816 13.891 1 75.62 127 ARG B CA 1
ATOM 3711 C C . ARG B 1 127 ? 15.828 -6.508 13.688 1 75.62 127 ARG B C 1
ATOM 3713 O O . ARG B 1 127 ? 15.375 -6.684 12.555 1 75.62 127 ARG B O 1
ATOM 3720 N N . LYS B 1 128 ? 15.281 -6.809 14.789 1 75.31 128 LYS B N 1
ATOM 3721 C CA . LYS B 1 128 ? 13.969 -7.438 14.742 1 75.31 128 LYS B CA 1
ATOM 3722 C C . LYS B 1 128 ? 12.859 -6.414 14.961 1 75.31 128 LYS B C 1
ATOM 3724 O O . LYS B 1 128 ? 13.023 -5.465 15.727 1 75.31 128 LYS B O 1
ATOM 3729 N N . PHE B 1 129 ? 11.797 -6.605 14.281 1 79.12 129 PHE B N 1
ATOM 3730 C CA . PHE B 1 129 ? 10.633 -5.762 14.523 1 79.12 129 PHE B CA 1
ATOM 3731 C C . PHE B 1 129 ? 9.344 -6.559 14.375 1 79.12 129 PHE B C 1
ATOM 3733 O O . PHE B 1 129 ? 9.32 -7.602 13.719 1 79.12 129 PHE B O 1
ATOM 3740 N N . ASP B 1 130 ? 8.297 -6.086 15.102 1 79.25 130 ASP B N 1
ATOM 3741 C CA . ASP B 1 130 ? 7.031 -6.812 15.094 1 79.25 130 ASP B CA 1
ATOM 3742 C C . ASP B 1 130 ? 6.164 -6.395 13.914 1 79.25 130 ASP B C 1
ATOM 3744 O O . ASP B 1 130 ? 6.578 -5.578 13.086 1 79.25 130 ASP B O 1
ATOM 3748 N N . SER B 1 131 ? 5.055 -7.02 13.922 1 82.88 131 SER B N 1
ATOM 3749 C CA . SER B 1 131 ? 4.137 -6.82 12.805 1 82.88 131 SER B CA 1
ATOM 3750 C C . SER B 1 131 ? 3.637 -5.383 12.75 1 82.88 131 SER B C 1
ATOM 3752 O O . SER B 1 131 ? 3.348 -4.859 11.672 1 82.88 131 SER B O 1
ATOM 3754 N N . HIS B 1 132 ? 3.58 -4.762 13.898 1 83.44 132 HIS B N 1
ATOM 3755 C CA . HIS B 1 132 ? 3.131 -3.377 13.953 1 83.44 132 HIS B CA 1
ATOM 3756 C C . HIS B 1 132 ? 4.137 -2.445 13.281 1 83.44 132 HIS B C 1
ATOM 3758 O O . HIS B 1 132 ? 3.756 -1.558 12.516 1 83.44 132 HIS B O 1
ATOM 3764 N N . ILE B 1 133 ? 5.348 -2.771 13.547 1 85.25 133 ILE B N 1
ATOM 3765 C CA . ILE B 1 133 ? 6.41 -1.964 12.961 1 85.25 133 ILE B CA 1
ATOM 3766 C C . ILE B 1 133 ? 6.473 -2.217 11.453 1 85.25 133 ILE B C 1
ATOM 3768 O O . ILE B 1 133 ? 6.664 -1.284 10.672 1 85.25 133 ILE B O 1
ATOM 3772 N N . GLU B 1 134 ? 6.316 -3.432 11.188 1 86.88 134 GLU B N 1
ATOM 3773 C CA . GLU B 1 134 ? 6.32 -3.783 9.773 1 86.88 134 GLU B CA 1
ATOM 3774 C C . GLU B 1 134 ? 5.227 -3.037 9.016 1 86.88 134 GLU B C 1
ATOM 3776 O O . GLU B 1 134 ? 5.48 -2.467 7.949 1 86.88 134 GLU B O 1
ATOM 3781 N N . SER B 1 135 ? 4.113 -3.053 9.555 1 85.88 135 SER B N 1
ATOM 3782 C CA . SER B 1 135 ? 2.988 -2.355 8.945 1 85.88 135 SER B CA 1
ATOM 3783 C C . SER B 1 135 ? 3.225 -0.849 8.906 1 85.88 135 SER B C 1
ATOM 3785 O O . SER B 1 135 ? 2.883 -0.184 7.926 1 85.88 135 SER B O 1
ATOM 3787 N N . GLY B 1 136 ? 3.754 -0.358 9.969 1 84.62 136 GLY B N 1
ATOM 3788 C CA . GLY B 1 136 ? 4.074 1.06 10.023 1 84.62 136 GLY B CA 1
ATOM 3789 C C . GLY B 1 136 ? 5.074 1.485 8.961 1 84.62 136 GLY B C 1
ATOM 3790 O O . GLY B 1 136 ? 4.926 2.543 8.352 1 84.62 136 GLY B O 1
ATOM 3791 N N . MET B 1 137 ? 6.035 0.635 8.781 1 87.38 137 MET B N 1
ATOM 3792 C CA . MET B 1 137 ? 7.031 0.893 7.742 1 87.38 137 MET B CA 1
ATOM 3793 C C . MET B 1 137 ? 6.379 0.948 6.367 1 87.38 137 MET B C 1
ATOM 3795 O O . MET B 1 137 ? 6.68 1.837 5.566 1 87.38 137 MET B O 1
ATOM 3799 N N . ALA B 1 138 ? 5.562 0.026 6.191 1 87.69 138 ALA B N 1
ATOM 3800 C CA . ALA B 1 138 ? 4.855 -0.036 4.914 1 87.69 138 ALA B CA 1
ATOM 3801 C C . ALA B 1 138 ? 4.02 1.221 4.688 1 87.69 138 ALA B C 1
ATOM 3803 O O . ALA B 1 138 ? 4.047 1.805 3.6 1 87.69 138 ALA B O 1
ATOM 3804 N N . ASP B 1 139 ? 3.328 1.578 5.691 1 84.06 139 ASP B N 1
ATOM 3805 C CA . ASP B 1 139 ? 2.492 2.771 5.594 1 84.06 139 ASP B CA 1
ATOM 3806 C C . ASP B 1 139 ? 3.334 4.012 5.301 1 84.06 139 ASP B C 1
ATOM 3808 O O . ASP B 1 139 ? 2.943 4.852 4.488 1 84.06 139 ASP B O 1
ATOM 3812 N N . PHE B 1 140 ? 4.371 4.086 5.961 1 84.5 140 PHE B N 1
ATOM 3813 C CA . PHE B 1 140 ? 5.266 5.23 5.797 1 84.5 140 PHE B CA 1
ATOM 3814 C C . PHE B 1 140 ? 5.812 5.289 4.375 1 84.5 140 PHE B C 1
ATOM 3816 O O . PHE B 1 140 ? 5.844 6.355 3.76 1 84.5 140 PHE B O 1
ATOM 3823 N N . LEU B 1 141 ? 6.191 4.203 3.898 1 85.75 141 LEU B N 1
ATOM 3824 C CA . LEU B 1 141 ? 6.844 4.145 2.594 1 85.75 141 LEU B CA 1
ATOM 3825 C C . LEU B 1 141 ? 5.836 4.379 1.474 1 85.75 141 LEU B C 1
ATOM 3827 O O . LEU B 1 141 ? 6.168 4.977 0.449 1 85.75 141 LEU B O 1
ATOM 3831 N N . THR B 1 142 ? 4.645 3.902 1.675 1 84.56 142 THR B N 1
ATOM 3832 C CA . THR B 1 142 ? 3.656 4 0.606 1 84.56 142 THR B CA 1
ATOM 3833 C C . THR B 1 142 ? 2.867 5.301 0.715 1 84.56 142 THR B C 1
ATOM 3835 O O . THR B 1 142 ? 2.305 5.777 -0.273 1 84.56 142 THR B O 1
ATOM 3838 N N . GLY B 1 143 ? 2.799 5.836 1.911 1 80.31 143 GLY B N 1
ATOM 3839 C CA . GLY B 1 143 ? 1.924 6.973 2.152 1 80.31 143 GLY B CA 1
ATOM 3840 C C . GLY B 1 143 ? 0.451 6.613 2.092 1 80.31 143 GLY B C 1
ATOM 3841 O O . GLY B 1 143 ? -0.408 7.496 2.066 1 80.31 143 GLY B O 1
ATOM 3842 N N . GLN B 1 144 ? 0.126 5.301 2.047 1 84.62 144 GLN B N 1
ATOM 3843 C CA . GLN B 1 144 ? -1.255 4.848 1.941 1 84.62 144 GLN B CA 1
ATOM 3844 C C . GLN B 1 144 ? -1.91 4.746 3.316 1 84.62 144 GLN B C 1
ATOM 3846 O O . GLN B 1 144 ? -1.249 4.41 4.301 1 84.62 144 GLN B O 1
ATOM 3851 N N . THR B 1 145 ? -3.158 5.141 3.326 1 87.94 145 THR B N 1
ATOM 3852 C CA . THR B 1 145 ? -3.965 4.945 4.527 1 87.94 145 THR B CA 1
ATOM 3853 C C . THR B 1 145 ? -4.68 3.598 4.484 1 87.94 145 THR B C 1
ATOM 3855 O O . THR B 1 145 ? -4.531 2.838 3.525 1 87.94 145 THR B O 1
ATOM 3858 N N . SER B 1 146 ? -5.406 3.332 5.547 1 86.19 146 SER B N 1
ATOM 3859 C CA . SER B 1 146 ? -6.129 2.066 5.625 1 86.19 146 SER B CA 1
ATOM 3860 C C . SER B 1 146 ? -7.141 1.937 4.488 1 86.19 146 SER B C 1
ATOM 3862 O O . SER B 1 146 ? -7.34 0.846 3.949 1 86.19 146 SER B O 1
ATOM 3864 N N . ILE B 1 147 ? -7.664 3.029 4.098 1 90.06 147 ILE B N 1
ATOM 3865 C CA . ILE B 1 147 ? -8.656 3.045 3.033 1 90.06 147 ILE B CA 1
ATOM 3866 C C . ILE B 1 147 ? -8.008 2.633 1.714 1 90.06 147 ILE B C 1
ATOM 3868 O O . ILE B 1 147 ? -8.609 1.892 0.928 1 90.06 147 ILE B O 1
ATOM 3872 N N . HIS B 1 148 ? -6.84 3.07 1.512 1 90.69 148 HIS B N 1
ATOM 3873 C CA . HIS B 1 148 ? -6.16 2.764 0.259 1 90.69 148 HIS B CA 1
ATOM 3874 C C . HIS B 1 148 ? -5.684 1.315 0.23 1 90.69 148 HIS B C 1
ATOM 3876 O O . HIS B 1 148 ? -5.801 0.639 -0.794 1 90.69 148 HIS B O 1
ATOM 3882 N N . LYS B 1 149 ? -5.25 0.873 1.346 1 88.25 149 LYS B N 1
ATOM 3883 C CA . LYS B 1 149 ? -4.676 -0.468 1.433 1 88.25 149 LYS B CA 1
ATOM 3884 C C . LYS B 1 149 ? -5.758 -1.536 1.309 1 88.25 149 LYS B C 1
ATOM 3886 O O . LYS B 1 149 ? -5.527 -2.598 0.724 1 88.25 149 LYS B O 1
ATOM 3891 N N . THR B 1 150 ? -6.887 -1.22 1.825 1 92.31 150 THR B N 1
ATOM 3892 C CA . THR B 1 150 ? -7.941 -2.227 1.859 1 92.31 150 THR B CA 1
ATOM 3893 C C . THR B 1 150 ? -9.133 -1.795 1.006 1 92.31 150 THR B C 1
ATOM 3895 O O . THR B 1 150 ? -10.211 -2.389 1.088 1 92.31 150 THR B O 1
ATOM 3898 N N . GLY B 1 151 ? -8.93 -0.81 0.248 1 95.31 151 GLY B N 1
ATOM 3899 C CA . GLY B 1 151 ? -10.039 -0.198 -0.463 1 95.31 151 GLY B CA 1
ATOM 3900 C C . GLY B 1 151 ? -10.75 -1.159 -1.396 1 95.31 151 GLY B C 1
ATOM 3901 O O . GLY B 1 151 ? -11.984 -1.238 -1.393 1 95.31 151 GLY B O 1
ATOM 3902 N N . LEU B 1 152 ? -10.039 -1.871 -2.135 1 96.94 152 LEU B N 1
ATOM 3903 C CA . LEU B 1 152 ? -10.625 -2.781 -3.111 1 96.94 152 LEU B CA 1
ATOM 3904 C C . LEU B 1 152 ? -11.422 -3.883 -2.418 1 96.94 152 LEU B C 1
ATOM 3906 O O . LEU B 1 152 ? -12.523 -4.219 -2.85 1 96.94 152 LEU B O 1
ATOM 3910 N N . SER B 1 153 ? -10.852 -4.406 -1.382 1 96.38 153 SER B N 1
ATOM 3911 C CA . SER B 1 153 ? -11.555 -5.445 -0.635 1 96.38 153 SER B CA 1
ATOM 3912 C C . SER B 1 153 ? -12.805 -4.891 0.039 1 96.38 153 SER B C 1
ATOM 3914 O O . SER B 1 153 ? -13.805 -5.594 0.166 1 96.38 153 SER B O 1
ATOM 3916 N N . ARG B 1 154 ? -12.75 -3.672 0.474 1 96 154 ARG B N 1
ATOM 3917 C CA . ARG B 1 154 ? -13.914 -3.035 1.08 1 96 154 ARG B CA 1
ATOM 3918 C C . ARG B 1 154 ? -15.047 -2.891 0.07 1 96 154 ARG B C 1
ATOM 3920 O O . ARG B 1 154 ? -16.219 -3.07 0.412 1 96 154 ARG B O 1
ATOM 3927 N N . ILE B 1 155 ? -14.672 -2.525 -1.111 1 97.31 155 ILE B N 1
ATOM 3928 C CA . ILE B 1 155 ? -15.688 -2.424 -2.16 1 97.31 155 ILE B CA 1
ATOM 3929 C C . ILE B 1 155 ? -16.391 -3.766 -2.326 1 97.31 155 ILE B C 1
ATOM 3931 O O . ILE B 1 155 ? -17.625 -3.82 -2.404 1 97.31 155 ILE B O 1
ATOM 3935 N N . ARG B 1 156 ? -15.617 -4.809 -2.359 1 97.38 156 ARG B N 1
ATOM 3936 C CA . ARG B 1 156 ? -16.172 -6.145 -2.549 1 97.38 156 ARG B CA 1
ATOM 3937 C C . ARG B 1 156 ? -17.094 -6.52 -1.401 1 97.38 156 ARG B C 1
ATOM 3939 O O . ARG B 1 156 ? -18.141 -7.148 -1.618 1 97.38 156 ARG B O 1
ATOM 3946 N N . GLN B 1 157 ? -16.797 -6.129 -0.224 1 95.12 157 GLN B N 1
ATOM 3947 C CA . GLN B 1 157 ? -17.516 -6.559 0.975 1 95.12 157 GLN B CA 1
ATOM 3948 C C . GLN B 1 157 ? -18.703 -5.645 1.266 1 95.12 157 GLN B C 1
ATOM 3950 O O . GLN B 1 157 ? -19.75 -6.105 1.733 1 95.12 157 GLN B O 1
ATOM 3955 N N . ASP B 1 158 ? -18.562 -4.355 0.925 1 93.5 158 ASP B N 1
ATOM 3956 C CA . ASP B 1 158 ? -19.484 -3.389 1.506 1 93.5 158 ASP B CA 1
ATOM 3957 C C . ASP B 1 158 ? -20.406 -2.797 0.438 1 93.5 158 ASP B C 1
ATOM 3959 O O . ASP B 1 158 ? -21.344 -2.057 0.754 1 93.5 158 ASP B O 1
ATOM 3963 N N . SER B 1 159 ? -20.125 -3.074 -0.779 1 94.12 159 SER B N 1
ATOM 3964 C CA . SER B 1 159 ? -20.969 -2.541 -1.846 1 94.12 159 SER B CA 1
ATOM 3965 C C . SER B 1 159 ? -21.672 -3.658 -2.609 1 94.12 159 SER B C 1
ATOM 3967 O O . SER B 1 159 ? -21.125 -4.762 -2.74 1 94.12 159 SER B O 1
ATOM 3969 N N . GLU B 1 160 ? -22.828 -3.373 -3.15 1 91.88 160 GLU B N 1
ATOM 3970 C CA . GLU B 1 160 ? -23.594 -4.359 -3.902 1 91.88 160 GLU B CA 1
ATOM 3971 C C . GLU B 1 160 ? -23.016 -4.566 -5.297 1 91.88 160 GLU B C 1
ATOM 3973 O O . GLU B 1 160 ? -22.812 -3.607 -6.043 1 91.88 160 GLU B O 1
ATOM 3978 N N . PRO B 1 161 ? -22.734 -5.789 -5.613 1 95.44 161 PRO B N 1
ATOM 3979 C CA . PRO B 1 161 ? -22.234 -6.062 -6.965 1 95.44 161 PRO B CA 1
ATOM 3980 C C . PRO B 1 161 ? -23.25 -5.711 -8.047 1 95.44 161 PRO B C 1
ATOM 3982 O O . PRO B 1 161 ? -24.469 -5.719 -7.793 1 95.44 161 PRO B O 1
ATOM 3985 N N . ASP B 1 162 ? -22.766 -5.383 -9.242 1 93.38 162 ASP B N 1
ATOM 3986 C CA . ASP B 1 162 ? -23.672 -4.977 -10.32 1 93.38 162 ASP B CA 1
ATOM 3987 C C . ASP B 1 162 ? -23.344 -5.715 -11.617 1 93.38 162 ASP B C 1
ATOM 3989 O O . ASP B 1 162 ? -23.797 -5.324 -12.695 1 93.38 162 ASP B O 1
ATOM 3993 N N . PHE B 1 163 ? -22.5 -6.723 -11.562 1 94.5 163 PHE B N 1
ATOM 3994 C CA . PHE B 1 163 ? -22.094 -7.488 -12.734 1 94.5 163 PHE B CA 1
ATOM 3995 C C . PHE B 1 163 ? -21.844 -8.945 -12.367 1 94.5 163 PHE B C 1
ATOM 3997 O O . PHE B 1 163 ? -21.5 -9.258 -11.227 1 94.5 163 PHE B O 1
ATOM 4004 N N . THR B 1 164 ? -22.031 -9.844 -13.383 1 96.06 164 THR B N 1
ATOM 4005 C CA . THR B 1 164 ? -21.875 -11.266 -13.109 1 96.06 164 THR B CA 1
ATOM 4006 C C . THR B 1 164 ? -20.922 -11.906 -14.109 1 96.06 164 THR B C 1
ATOM 4008 O O . THR B 1 164 ? -21.062 -11.727 -15.32 1 96.06 164 THR B O 1
ATOM 4011 N N . LEU B 1 165 ? -19.922 -12.578 -13.609 1 95.31 165 LEU B N 1
ATOM 4012 C CA . LEU B 1 165 ? -19.062 -13.43 -14.422 1 95.31 165 LEU B CA 1
ATOM 4013 C C . LEU B 1 165 ? -19.562 -14.875 -14.391 1 95.31 165 LEU B C 1
ATOM 4015 O O . LEU B 1 165 ? -19.797 -15.43 -13.32 1 95.31 165 LEU B O 1
ATOM 4019 N N . ILE B 1 166 ? -19.688 -15.484 -15.547 1 95.06 166 ILE B N 1
ATOM 4020 C CA . ILE B 1 166 ? -20.156 -16.859 -15.641 1 95.06 166 ILE B CA 1
ATOM 4021 C C . ILE B 1 166 ? -18.984 -17.781 -15.977 1 95.06 166 ILE B C 1
ATOM 4023 O O . ILE B 1 166 ? -18.297 -17.578 -16.984 1 95.06 166 ILE B O 1
ATOM 4027 N N . CYS B 1 167 ? -18.75 -18.766 -15.18 1 94.62 167 CYS B N 1
ATOM 4028 C CA . CYS B 1 167 ? -17.656 -19.703 -15.336 1 94.62 167 CYS B CA 1
ATOM 4029 C C . CYS B 1 167 ? -17.969 -20.75 -16.391 1 94.62 167 CYS B C 1
ATOM 4031 O O . CYS B 1 167 ? -19.062 -20.75 -16.953 1 94.62 167 CYS B O 1
ATOM 4033 N N . GLU B 1 168 ? -16.969 -21.625 -16.625 1 90.88 168 GLU B N 1
ATOM 4034 C CA . GLU B 1 168 ? -17.094 -22.688 -17.641 1 90.88 168 GLU B CA 1
ATOM 4035 C C . GLU B 1 168 ? -18.25 -23.625 -17.312 1 90.88 168 GLU B C 1
ATOM 4037 O O . GLU B 1 168 ? -18.969 -24.062 -18.203 1 90.88 168 GLU B O 1
ATOM 4042 N N . ASP B 1 169 ? -18.531 -23.938 -16.094 1 91.56 169 ASP B N 1
ATOM 4043 C CA . ASP B 1 169 ? -19.562 -24.891 -15.672 1 91.56 169 ASP B CA 1
ATOM 4044 C C . ASP B 1 169 ? -20.906 -24.203 -15.453 1 91.56 169 ASP B C 1
ATOM 4046 O O . ASP B 1 169 ? -21.891 -24.859 -15.094 1 91.56 169 ASP B O 1
ATOM 4050 N N . GLY B 1 170 ? -20.969 -22.922 -15.586 1 92.19 170 GLY B N 1
ATOM 4051 C CA . GLY B 1 170 ? -22.219 -22.203 -15.438 1 92.19 170 GLY B CA 1
ATOM 4052 C C . GLY B 1 170 ? -22.359 -21.5 -14.102 1 92.19 170 GLY B C 1
ATOM 4053 O O . GLY B 1 170 ? -23.297 -20.734 -13.891 1 92.19 170 GLY B O 1
ATOM 4054 N N . ASP B 1 171 ? -21.406 -21.734 -13.242 1 95.44 171 ASP B N 1
ATOM 4055 C CA . ASP B 1 171 ? -21.438 -21.062 -11.953 1 95.44 171 ASP B CA 1
ATOM 4056 C C . ASP B 1 171 ? -21.25 -19.562 -12.117 1 95.44 171 ASP B C 1
ATOM 4058 O O . ASP B 1 171 ? -20.672 -19.109 -13.102 1 95.44 171 ASP B O 1
ATOM 4062 N N . LYS B 1 172 ? -21.781 -18.875 -11.125 1 96.31 172 LYS B N 1
ATOM 4063 C CA . LYS B 1 172 ? -21.766 -17.422 -11.227 1 96.31 172 LYS B CA 1
ATOM 4064 C C . LYS B 1 172 ? -20.906 -16.797 -10.133 1 96.31 172 LYS B C 1
ATOM 4066 O O . LYS B 1 172 ? -20.906 -17.281 -9 1 96.31 172 LYS B O 1
ATOM 4071 N N . ILE B 1 173 ? -20.156 -15.695 -10.5 1 97.31 173 ILE B N 1
ATOM 4072 C CA . ILE B 1 173 ? -19.406 -14.867 -9.555 1 97.31 173 ILE B CA 1
ATOM 4073 C C . ILE B 1 173 ? -19.812 -13.406 -9.711 1 97.31 173 ILE B C 1
ATOM 4075 O O . ILE B 1 173 ? -19.688 -12.828 -10.789 1 97.31 173 ILE B O 1
ATOM 4079 N N . GLU B 1 174 ? -20.312 -12.883 -8.617 1 97.5 174 GLU B N 1
ATOM 4080 C CA . GLU B 1 174 ? -20.766 -11.492 -8.641 1 97.5 174 GLU B CA 1
ATOM 4081 C C . GLU B 1 174 ? -19.594 -10.531 -8.414 1 97.5 174 GLU B C 1
ATOM 4083 O O . GLU B 1 174 ? -18.781 -10.742 -7.504 1 97.5 174 GLU B O 1
ATOM 4088 N N . VAL B 1 175 ? -19.484 -9.5 -9.266 1 97.62 175 VAL B N 1
ATOM 4089 C CA . VAL B 1 175 ? -18.391 -8.539 -9.195 1 97.62 175 VAL B CA 1
ATOM 4090 C C . VAL B 1 175 ? -18.922 -7.137 -9.484 1 97.62 175 VAL B C 1
ATOM 4092 O O . VAL B 1 175 ? -20.125 -6.945 -9.695 1 97.62 175 VAL B O 1
ATOM 4095 N N . HIS B 1 176 ? -18.156 -6.145 -9.352 1 97.06 176 HIS B N 1
ATOM 4096 C CA . HIS B 1 176 ? -18.469 -4.773 -9.734 1 97.06 176 HIS B CA 1
ATOM 4097 C C . HIS B 1 176 ? -17.891 -4.438 -11.102 1 97.06 176 HIS B C 1
ATOM 4099 O O . HIS B 1 176 ? -16.688 -4.625 -11.328 1 97.06 176 HIS B O 1
ATOM 4105 N N . ARG B 1 177 ? -18.703 -3.943 -11.93 1 94.69 177 ARG B N 1
ATOM 4106 C CA . ARG B 1 177 ? -18.281 -3.631 -13.297 1 94.69 177 ARG B CA 1
ATOM 4107 C C . ARG B 1 177 ? -17.125 -2.637 -13.289 1 94.69 177 ARG B C 1
ATOM 4109 O O . ARG B 1 177 ? -16.156 -2.805 -14.039 1 94.69 177 ARG B O 1
ATOM 4116 N N . SER B 1 178 ? -17.234 -1.597 -12.469 1 95.06 178 SER B N 1
ATOM 4117 C CA . SER B 1 178 ? -16.219 -0.552 -12.422 1 95.06 178 SER B CA 1
ATOM 4118 C C . SER B 1 178 ? -14.867 -1.117 -12.016 1 95.06 178 SER B C 1
ATOM 4120 O O . SER B 1 178 ? -13.828 -0.708 -12.539 1 95.06 178 SER B O 1
ATOM 4122 N N . VAL B 1 179 ? -14.844 -2.082 -11.07 1 97.31 179 VAL B N 1
ATOM 4123 C CA . VAL B 1 179 ? -13.609 -2.713 -10.617 1 97.31 179 VAL B CA 1
ATOM 4124 C C . VAL B 1 179 ? -13.008 -3.545 -11.75 1 97.31 179 VAL B C 1
ATOM 4126 O O . VAL B 1 179 ? -11.805 -3.465 -12.016 1 97.31 179 VAL B O 1
ATOM 4129 N N . MET B 1 180 ? -13.867 -4.289 -12.492 1 96.12 180 MET B N 1
ATOM 4130 C CA . MET B 1 180 ? -13.383 -5.125 -13.586 1 96.12 180 MET B CA 1
ATOM 4131 C C . MET B 1 180 ? -12.828 -4.266 -14.719 1 96.12 180 MET B C 1
ATOM 4133 O O . MET B 1 180 ? -11.75 -4.551 -15.25 1 96.12 180 MET B O 1
ATOM 4137 N N . GLU B 1 181 ? -13.523 -3.244 -15.055 1 93.94 181 GLU B N 1
ATOM 4138 C CA . GLU B 1 181 ? -13.094 -2.363 -16.125 1 93.94 181 GLU B CA 1
ATOM 4139 C C . GLU B 1 181 ? -11.805 -1.631 -15.758 1 93.94 181 GLU B C 1
ATOM 4141 O O . GLU B 1 181 ? -10.953 -1.382 -16.625 1 93.94 181 GLU B O 1
ATOM 4146 N N . GLY B 1 182 ? -11.711 -1.292 -14.547 1 95.06 182 GLY B N 1
ATOM 4147 C CA . GLY B 1 182 ? -10.578 -0.507 -14.094 1 95.06 182 GLY B CA 1
ATOM 4148 C C . GLY B 1 182 ? -9.32 -1.335 -13.906 1 95.06 182 GLY B C 1
ATOM 4149 O O . GLY B 1 182 ? -8.203 -0.84 -14.102 1 95.06 182 GLY B O 1
ATOM 4150 N N . LEU B 1 183 ? -9.461 -2.584 -13.5 1 96.31 183 LEU B N 1
ATOM 4151 C CA . LEU B 1 183 ? -8.297 -3.328 -13.023 1 96.31 183 LEU B CA 1
ATOM 4152 C C . LEU B 1 183 ? -7.973 -4.488 -13.961 1 96.31 183 LEU B C 1
ATOM 4154 O O . LEU B 1 183 ? -6.879 -5.051 -13.898 1 96.31 183 LEU B O 1
ATOM 4158 N N . TRP B 1 184 ? -8.891 -4.863 -14.805 1 95.5 184 TRP B N 1
ATOM 4159 C CA . TRP B 1 184 ? -8.711 -6.023 -15.672 1 95.5 184 TRP B CA 1
ATOM 4160 C C . TRP B 1 184 ? -8.719 -5.621 -17.141 1 95.5 184 TRP B C 1
ATOM 4162 O O . TRP B 1 184 ? -9.773 -5.57 -17.781 1 95.5 184 TRP B O 1
ATOM 4172 N N . PRO B 1 185 ? -7.523 -5.488 -17.703 1 92.69 185 PRO B N 1
ATOM 4173 C CA . PRO B 1 185 ? -7.41 -5 -19.078 1 92.69 185 PRO B CA 1
ATOM 4174 C C . PRO B 1 185 ? -8.211 -5.84 -20.062 1 92.69 185 PRO B C 1
ATOM 4176 O O . PRO B 1 185 ? -8.828 -5.297 -20.984 1 92.69 185 PRO B O 1
ATOM 4179 N N . PHE B 1 186 ? -8.18 -7.09 -19.953 1 90.94 186 PHE B N 1
ATOM 4180 C CA . PHE B 1 186 ? -8.93 -7.969 -20.828 1 90.94 186 PHE B CA 1
ATOM 4181 C C . PHE B 1 186 ? -10.422 -7.656 -20.766 1 90.94 186 PHE B C 1
ATOM 4183 O O . PHE B 1 186 ? -11.094 -7.586 -21.797 1 90.94 186 PHE B O 1
ATOM 4190 N N . PHE B 1 187 ? -10.945 -7.523 -19.578 1 91.94 187 PHE B N 1
ATOM 4191 C CA . PHE B 1 187 ? -12.352 -7.191 -19.375 1 91.94 187 PHE B CA 1
ATOM 4192 C C . PHE B 1 187 ? -12.688 -5.855 -20.031 1 91.94 187 PHE B C 1
ATOM 4194 O O . PHE B 1 187 ? -13.711 -5.727 -20.703 1 91.94 187 PHE B O 1
ATOM 4201 N N . LYS B 1 188 ? -11.852 -4.895 -19.781 1 90.12 188 LYS B N 1
ATOM 4202 C CA . LYS B 1 188 ? -12.047 -3.576 -20.375 1 90.12 188 LYS B CA 1
ATOM 4203 C C . LYS B 1 188 ? -12.133 -3.67 -21.906 1 90.12 188 LYS B C 1
ATOM 4205 O O . LYS B 1 188 ? -12.992 -3.041 -22.516 1 90.12 188 LYS B O 1
ATOM 4210 N N . GLY B 1 189 ? -11.211 -4.426 -22.469 1 87.94 189 GLY B N 1
ATOM 4211 C CA . GLY B 1 189 ? -11.211 -4.625 -23.906 1 87.94 189 GLY B CA 1
ATOM 4212 C C . GLY B 1 189 ? -12.477 -5.301 -24.406 1 87.94 189 GLY B C 1
ATOM 4213 O O . GLY B 1 189 ? -13 -4.93 -25.469 1 87.94 189 GLY B O 1
ATOM 4214 N N . MET B 1 190 ? -12.906 -6.27 -23.672 1 83.94 190 MET B N 1
ATOM 4215 C CA . MET B 1 190 ? -14.117 -6.992 -24.031 1 83.94 190 MET B CA 1
ATOM 4216 C C . MET B 1 190 ? -15.328 -6.062 -24.031 1 83.94 190 MET B C 1
ATOM 4218 O O . MET B 1 190 ? -16.203 -6.184 -24.891 1 83.94 190 MET B O 1
ATOM 4222 N N . MET B 1 191 ? -15.359 -5.16 -23.047 1 82.81 191 MET B N 1
ATOM 4223 C CA . MET B 1 191 ? -16.484 -4.234 -22.922 1 82.81 191 MET B CA 1
ATOM 4224 C C . MET B 1 191 ? -16.5 -3.232 -24.078 1 82.81 191 MET B C 1
ATOM 4226 O O . MET B 1 191 ? -17.562 -2.797 -24.516 1 82.81 191 MET B O 1
ATOM 4230 N N . VAL B 1 192 ? -15.312 -2.91 -24.484 1 78.38 192 VAL B N 1
ATOM 4231 C CA . VAL B 1 192 ? -15.203 -1.948 -25.578 1 78.38 192 VAL B CA 1
ATOM 4232 C C . VAL B 1 192 ? -15.57 -2.623 -26.891 1 78.38 192 VAL B C 1
ATOM 4234 O O . VAL B 1 192 ? -16.219 -2.016 -27.75 1 78.38 192 VAL B O 1
ATOM 4237 N N . SER B 1 193 ? -14.984 -3.793 -27.281 1 68.38 193 SER B N 1
ATOM 4238 C CA . SER B 1 193 ? -15.172 -4.48 -28.562 1 68.38 193 SER B CA 1
ATOM 4239 C C . SER B 1 193 ? -16.609 -4.984 -28.703 1 68.38 193 SER B C 1
ATOM 4241 O O . SER B 1 193 ? -17.188 -4.902 -29.797 1 68.38 193 SER B O 1
ATOM 4243 N N . LYS B 1 194 ? -16.906 -6.129 -27.984 1 57.44 194 LYS B N 1
ATOM 4244 C CA . LYS B 1 194 ? -18.109 -6.914 -28.203 1 57.44 194 LYS B CA 1
ATOM 4245 C C . LYS B 1 194 ? -19.344 -6.023 -28.203 1 57.44 194 LYS B C 1
ATOM 4247 O O . LYS B 1 194 ? -19.312 -4.887 -27.719 1 57.44 194 LYS B O 1
ATOM 4252 N N . ASN B 1 195 ? -20.344 -6.617 -28.906 1 54.47 195 ASN B N 1
ATOM 4253 C CA . ASN B 1 195 ? -21.719 -6.133 -28.938 1 54.47 195 ASN B CA 1
ATOM 4254 C C . ASN B 1 195 ? -22.188 -5.695 -27.547 1 54.47 195 ASN B C 1
ATOM 4256 O O . ASN B 1 195 ? -22.844 -6.461 -26.844 1 54.47 195 ASN B O 1
ATOM 4260 N N . MET B 1 196 ? -21.484 -4.637 -26.938 1 56.06 196 MET B N 1
ATOM 4261 C CA . MET B 1 196 ? -21.609 -3.881 -25.703 1 56.06 196 MET B CA 1
ATOM 4262 C C . MET B 1 196 ? -23.062 -3.807 -25.25 1 56.06 196 MET B C 1
ATOM 4264 O O . MET B 1 196 ? -23.359 -3.891 -24.062 1 56.06 196 MET B O 1
ATOM 4268 N N . ARG B 1 197 ? -23.688 -3.812 -26.312 1 58.09 197 ARG B N 1
ATOM 4269 C CA . ARG B 1 197 ? -25.109 -3.621 -26 1 58.09 197 ARG B CA 1
ATOM 4270 C C . ARG B 1 197 ? -25.672 -4.82 -25.25 1 58.09 197 ARG B C 1
ATOM 4272 O O . ARG B 1 197 ? -26.438 -4.656 -24.281 1 58.09 197 ARG B O 1
ATOM 4279 N N . GLU B 1 198 ? -25.219 -6.004 -25.734 1 60.59 198 GLU B N 1
ATOM 4280 C CA . GLU B 1 198 ? -25.766 -7.188 -25.078 1 60.59 198 GLU B CA 1
ATOM 4281 C C . GLU B 1 198 ? -25.203 -7.367 -23.672 1 60.59 198 GLU B C 1
ATOM 4283 O O . GLU B 1 198 ? -25.922 -7.703 -22.734 1 60.59 198 GLU B O 1
ATOM 4288 N N . ILE B 1 199 ? -23.906 -7.086 -23.516 1 62.47 199 ILE B N 1
ATOM 4289 C CA . ILE B 1 199 ? -23.266 -7.215 -22.203 1 62.47 199 ILE B CA 1
ATOM 4290 C C . ILE B 1 199 ? -23.828 -6.152 -21.266 1 62.47 199 ILE B C 1
ATOM 4292 O O . ILE B 1 199 ? -24.062 -6.426 -20.078 1 62.47 199 ILE B O 1
ATOM 4296 N N . GLU B 1 200 ? -24.031 -5.074 -21.922 1 61.84 200 GLU B N 1
ATOM 4297 C CA . GLU B 1 200 ? -24.547 -3.961 -21.125 1 61.84 200 GLU B CA 1
ATOM 4298 C C . GLU B 1 200 ? -25.969 -4.242 -20.625 1 61.84 200 GLU B C 1
ATOM 4300 O O . GLU B 1 200 ? -26.328 -3.867 -19.5 1 61.84 200 GLU B O 1
ATOM 4305 N N . GLN B 1 201 ? -26.578 -4.902 -21.516 1 63.44 201 GLN B N 1
ATOM 4306 C CA . GLN B 1 201 ? -27.969 -5.172 -21.156 1 63.44 201 GLN B CA 1
ATOM 4307 C C . GLN B 1 201 ? -28.062 -6.297 -20.125 1 63.44 201 GLN B C 1
ATOM 4309 O O . GLN B 1 201 ? -28.844 -6.215 -19.172 1 63.44 201 GLN B O 1
ATOM 4314 N N . LYS B 1 202 ? -27.234 -7.191 -20.219 1 71.38 202 LYS B N 1
ATOM 4315 C CA . LYS B 1 202 ? -27.391 -8.367 -19.375 1 71.38 202 LYS B CA 1
ATOM 4316 C C . LYS B 1 202 ? -26.5 -8.258 -18.141 1 71.38 202 LYS B C 1
ATOM 4318 O O . LYS B 1 202 ? -26.719 -8.953 -17.141 1 71.38 202 LYS B O 1
ATOM 4323 N N . ARG B 1 203 ? -25.578 -7.457 -18.172 1 85.75 203 ARG B N 1
ATOM 4324 C CA . ARG B 1 203 ? -24.641 -7.242 -17.078 1 85.75 203 ARG B CA 1
ATOM 4325 C C . ARG B 1 203 ? -23.969 -8.547 -16.672 1 85.75 203 ARG B C 1
ATOM 4327 O O . ARG B 1 203 ? -23.891 -8.867 -15.484 1 85.75 203 ARG B O 1
ATOM 4334 N N . ARG B 1 204 ? -23.656 -9.406 -17.75 1 90.69 204 ARG B N 1
ATOM 4335 C CA . ARG B 1 204 ? -22.953 -10.664 -17.484 1 90.69 204 ARG B CA 1
ATOM 4336 C C . ARG B 1 204 ? -22.031 -11.023 -18.656 1 90.69 204 ARG B C 1
ATOM 4338 O O . ARG B 1 204 ? -22.281 -10.617 -19.797 1 90.69 204 ARG B O 1
ATOM 4345 N N . VAL B 1 205 ? -20.969 -11.773 -18.406 1 90.19 205 VAL B N 1
ATOM 4346 C CA . VAL B 1 205 ? -20.062 -12.289 -19.438 1 90.19 205 VAL B CA 1
ATOM 4347 C C . VAL B 1 205 ? -19.656 -13.711 -19.078 1 90.19 205 VAL B C 1
ATOM 4349 O O . VAL B 1 205 ? -19.422 -14.023 -17.906 1 90.19 205 VAL B O 1
ATOM 4352 N N . LYS B 1 206 ? -19.609 -14.555 -20.062 1 89.5 206 LYS B N 1
ATOM 4353 C CA . LYS B 1 206 ? -19.172 -15.938 -19.891 1 89.5 206 LYS B CA 1
ATOM 4354 C C . LYS B 1 206 ? -17.672 -16.078 -20.141 1 89.5 206 LYS B C 1
ATOM 4356 O O . LYS B 1 206 ? -17.172 -15.586 -21.156 1 89.5 206 LYS B O 1
ATOM 4361 N N . LEU B 1 207 ? -17.031 -16.719 -19.203 1 90.06 207 LEU B N 1
ATOM 4362 C CA . LEU B 1 207 ? -15.602 -16.984 -19.328 1 90.06 207 LEU B CA 1
ATOM 4363 C C . LEU B 1 207 ? -15.312 -18.484 -19.281 1 90.06 207 LEU B C 1
ATOM 4365 O O . LEU B 1 207 ? -15.984 -19.219 -18.547 1 90.06 207 LEU B O 1
ATOM 4369 N N . SER B 1 208 ? -14.414 -19 -20.062 1 87.5 208 SER B N 1
ATOM 4370 C CA . SER B 1 208 ? -14.031 -20.406 -20.141 1 87.5 208 SER B CA 1
ATOM 4371 C C . SER B 1 208 ? -12.977 -20.75 -19.094 1 87.5 208 SER B C 1
ATOM 4373 O O . SER B 1 208 ? -11.883 -21.188 -19.438 1 87.5 208 SER B O 1
ATOM 4375 N N . MET B 1 209 ? -13.258 -20.484 -17.844 1 90.88 209 MET B N 1
ATOM 4376 C CA . MET B 1 209 ? -12.367 -20.766 -16.719 1 90.88 209 MET B CA 1
ATOM 4377 C C . MET B 1 209 ? -13.109 -21.531 -15.625 1 90.88 209 MET B C 1
ATOM 4379 O O . MET B 1 209 ? -14.273 -21.234 -15.344 1 90.88 209 MET B O 1
ATOM 4383 N N . PRO B 1 210 ? -12.375 -22.516 -15.031 1 92.62 210 PRO B N 1
ATOM 4384 C CA . PRO B 1 210 ? -12.992 -23.141 -13.859 1 92.62 210 PRO B CA 1
ATOM 4385 C C . PRO B 1 210 ? -13.352 -22.125 -12.773 1 92.62 210 PRO B C 1
ATOM 4387 O O . PRO B 1 210 ? -12.672 -21.109 -12.617 1 92.62 210 PRO B O 1
ATOM 4390 N N . LYS B 1 211 ? -14.367 -22.453 -12 1 95.12 211 LYS B N 1
ATOM 4391 C CA . LYS B 1 211 ? -14.906 -21.531 -11 1 95.12 211 LYS B CA 1
ATOM 4392 C C . LYS B 1 211 ? -13.836 -21.141 -9.984 1 95.12 211 LYS B C 1
ATOM 4394 O O . LYS B 1 211 ? -13.68 -19.953 -9.664 1 95.12 211 LYS B O 1
ATOM 4399 N N . THR B 1 212 ? -13.102 -22.125 -9.453 1 95.31 212 THR B N 1
ATOM 4400 C CA . THR B 1 212 ? -12.133 -21.844 -8.406 1 95.31 212 THR B CA 1
ATOM 4401 C C . THR B 1 212 ? -11 -20.969 -8.93 1 95.31 212 THR B C 1
ATOM 4403 O O . THR B 1 212 ? -10.492 -20.109 -8.211 1 95.31 212 THR B O 1
ATOM 4406 N N . THR B 1 213 ? -10.648 -21.125 -10.164 1 94.69 213 THR B N 1
ATOM 4407 C CA . THR B 1 213 ? -9.609 -20.312 -10.789 1 94.69 213 THR B CA 1
ATOM 4408 C C . THR B 1 213 ? -10.094 -18.875 -11.008 1 94.69 213 THR B C 1
ATOM 4410 O O . THR B 1 213 ? -9.367 -17.922 -10.727 1 94.69 213 THR B O 1
ATOM 4413 N N . LEU B 1 214 ? -11.297 -18.797 -11.516 1 96.31 214 LEU B N 1
ATOM 4414 C CA . LEU B 1 214 ? -11.859 -17.469 -11.734 1 96.31 214 LEU B CA 1
ATOM 4415 C C . LEU B 1 214 ? -12.039 -16.734 -10.406 1 96.31 214 LEU B C 1
ATOM 4417 O O . LEU B 1 214 ? -11.797 -15.531 -10.328 1 96.31 214 LEU B O 1
ATOM 4421 N N . GLU B 1 215 ? -12.453 -17.438 -9.453 1 96.88 215 GLU B N 1
ATOM 4422 C CA . GLU B 1 215 ? -12.586 -16.859 -8.117 1 96.88 215 GLU B CA 1
ATOM 4423 C C . GLU B 1 215 ? -11.242 -16.359 -7.598 1 96.88 215 GLU B C 1
ATOM 4425 O O . GLU B 1 215 ? -11.172 -15.289 -6.98 1 96.88 215 GLU B O 1
ATOM 4430 N N . ALA B 1 216 ? -10.188 -17.062 -7.816 1 96.38 216 ALA B N 1
ATOM 4431 C CA . ALA B 1 216 ? -8.844 -16.641 -7.406 1 96.38 216 ALA B CA 1
ATOM 4432 C C . ALA B 1 216 ? -8.43 -15.375 -8.133 1 96.38 216 ALA B C 1
ATOM 4434 O O . ALA B 1 216 ? -7.844 -14.469 -7.523 1 96.38 216 ALA B O 1
ATOM 4435 N N . LEU B 1 217 ? -8.703 -15.352 -9.367 1 96.62 217 LEU B N 1
ATOM 4436 C CA . LEU B 1 217 ? -8.406 -14.164 -10.156 1 96.62 217 LEU B CA 1
ATOM 4437 C C . LEU B 1 217 ? -9.164 -12.953 -9.625 1 96.62 217 LEU B C 1
ATOM 4439 O O . LEU B 1 217 ? -8.594 -11.875 -9.469 1 96.62 217 LEU B O 1
ATOM 4443 N N . VAL B 1 218 ? -10.445 -13.148 -9.328 1 97.38 218 VAL B N 1
ATOM 4444 C CA . VAL B 1 218 ? -11.297 -12.078 -8.812 1 97.38 218 VAL B CA 1
ATOM 4445 C C . VAL B 1 218 ? -10.789 -11.625 -7.445 1 97.38 218 VAL B C 1
ATOM 4447 O O . VAL B 1 218 ? -10.688 -10.43 -7.172 1 97.38 218 VAL B O 1
ATOM 4450 N N . ARG B 1 219 ? -10.461 -12.547 -6.617 1 96.75 219 ARG B N 1
ATOM 4451 C CA . ARG B 1 219 ? -9.906 -12.227 -5.309 1 96.75 219 ARG B CA 1
ATOM 4452 C C . ARG B 1 219 ? -8.633 -11.398 -5.445 1 96.75 219 ARG B C 1
ATOM 4454 O O . ARG B 1 219 ? -8.422 -10.445 -4.691 1 96.75 219 ARG B O 1
ATOM 4461 N N . TYR B 1 220 ? -7.84 -11.758 -6.395 1 96.38 220 TYR B N 1
ATOM 4462 C CA . TYR B 1 220 ? -6.621 -11 -6.66 1 96.38 220 TYR B CA 1
ATOM 4463 C C . TYR B 1 220 ? -6.945 -9.547 -7.012 1 96.38 220 TYR B C 1
ATOM 4465 O O . TYR B 1 220 ? -6.328 -8.625 -6.477 1 96.38 220 TYR B O 1
ATOM 4473 N N . LEU B 1 221 ? -7.891 -9.367 -7.875 1 97.19 221 LEU B N 1
ATOM 4474 C CA . LEU B 1 221 ? -8.234 -8.023 -8.328 1 97.19 221 LEU B CA 1
ATOM 4475 C C . LEU B 1 221 ? -8.766 -7.176 -7.18 1 97.19 221 LEU B C 1
ATOM 4477 O O . LEU B 1 221 ? -8.523 -5.969 -7.125 1 97.19 221 LEU B O 1
ATOM 4481 N N . TYR B 1 222 ? -9.422 -7.836 -6.254 1 97.5 222 TYR B N 1
ATOM 4482 C CA . TYR B 1 222 ? -9.992 -7.117 -5.121 1 97.5 222 TYR B CA 1
ATOM 4483 C C . TYR B 1 222 ? -8.992 -7.02 -3.977 1 97.5 222 TYR B C 1
ATOM 4485 O O . TYR B 1 222 ? -9.32 -6.543 -2.889 1 97.5 222 TYR B O 1
ATOM 4493 N N . GLY B 1 223 ? -7.797 -7.465 -4.203 1 94 223 GLY B N 1
ATOM 4494 C CA . GLY B 1 223 ? -6.758 -7.363 -3.188 1 94 223 GLY B CA 1
ATOM 4495 C C . GLY B 1 223 ? -6.965 -8.32 -2.027 1 94 223 GLY B C 1
ATOM 4496 O O . GLY B 1 223 ? -6.523 -8.047 -0.908 1 94 223 GLY B O 1
ATOM 4497 N N . GLU B 1 224 ? -7.609 -9.383 -2.229 1 93.25 224 GLU B N 1
ATOM 4498 C CA . GLU B 1 224 ? -7.863 -10.375 -1.189 1 93.25 224 GLU B CA 1
ATOM 4499 C C . GLU B 1 224 ? -6.777 -11.453 -1.176 1 93.25 224 GLU B C 1
ATOM 4501 O O . GLU B 1 224 ? -6.012 -11.578 -2.133 1 93.25 224 GLU B O 1
ATOM 4506 N N . VAL B 1 225 ? -6.699 -12.141 -0.092 1 87.81 225 VAL B N 1
ATOM 4507 C CA . VAL B 1 225 ? -5.762 -13.25 0.041 1 87.81 225 VAL B CA 1
ATOM 4508 C C . VAL B 1 225 ? -6.145 -14.367 -0.918 1 87.81 225 VAL B C 1
ATOM 4510 O O . VAL B 1 225 ? -7.328 -14.695 -1.058 1 87.81 225 VAL B O 1
ATOM 4513 N N . LEU B 1 226 ? -5.059 -14.836 -1.522 1 88.69 226 LEU B N 1
ATOM 4514 C CA . LEU B 1 226 ? -5.293 -15.914 -2.479 1 88.69 226 LEU B CA 1
ATOM 4515 C C . LEU B 1 226 ? -5.199 -17.281 -1.799 1 88.69 226 LEU B C 1
ATOM 4517 O O . LEU B 1 226 ? -4.293 -17.516 -1 1 88.69 226 LEU B O 1
ATOM 4521 N N . ASP B 1 227 ? -6.242 -18.031 -1.856 1 87.38 227 ASP B N 1
ATOM 4522 C CA . ASP B 1 227 ? -6.25 -19.438 -1.447 1 87.38 227 ASP B CA 1
ATOM 4523 C C . ASP B 1 227 ? -6.188 -20.359 -2.658 1 87.38 227 ASP B C 1
ATOM 4525 O O . ASP B 1 227 ? -7.227 -20.75 -3.199 1 87.38 227 ASP B O 1
ATOM 4529 N N . LEU B 1 228 ? -4.953 -20.734 -2.93 1 89.94 228 LEU B N 1
ATOM 4530 C CA . LEU B 1 228 ? -4.77 -21.422 -4.203 1 89.94 228 LEU B CA 1
ATOM 4531 C C . LEU B 1 228 ? -4.52 -22.906 -3.992 1 89.94 228 LEU B C 1
ATOM 4533 O O . LEU B 1 228 ? -3.891 -23.312 -3.008 1 89.94 228 LEU B O 1
ATOM 4537 N N . THR B 1 229 ? -5.039 -23.688 -4.852 1 86.94 229 THR B N 1
ATOM 4538 C CA . THR B 1 229 ? -4.574 -25.062 -5.051 1 86.94 229 THR B CA 1
ATOM 4539 C C . THR B 1 229 ? -3.514 -25.109 -6.145 1 86.94 229 THR B C 1
ATOM 4541 O O . THR B 1 229 ? -3.295 -24.125 -6.855 1 86.94 229 THR B O 1
ATOM 4544 N N . LEU B 1 230 ? -2.877 -26.234 -6.234 1 83.56 230 LEU B N 1
ATOM 4545 C CA . LEU B 1 230 ? -1.892 -26.422 -7.293 1 83.56 230 LEU B CA 1
ATOM 4546 C C . LEU B 1 230 ? -2.527 -26.219 -8.664 1 83.56 230 LEU B C 1
ATOM 4548 O O . LEU B 1 230 ? -1.923 -25.609 -9.555 1 83.56 230 LEU B O 1
ATOM 4552 N N . MET B 1 231 ? -3.711 -26.766 -8.773 1 84.25 231 MET B N 1
ATOM 4553 C CA . MET B 1 231 ? -4.422 -26.656 -10.047 1 84.25 231 MET B CA 1
ATOM 4554 C C . MET B 1 231 ? -4.762 -25.188 -10.352 1 84.25 231 MET B C 1
ATOM 4556 O O . MET B 1 231 ? -4.617 -24.75 -11.492 1 84.25 231 MET B O 1
ATOM 4560 N N . ASP B 1 232 ? -5.184 -24.438 -9.359 1 91.38 232 ASP B N 1
ATOM 4561 C CA . ASP B 1 232 ? -5.504 -23.031 -9.539 1 91.38 232 ASP B CA 1
ATOM 4562 C C . ASP B 1 232 ? -4.27 -22.234 -9.977 1 91.38 232 ASP B C 1
ATOM 4564 O O . ASP B 1 232 ? -4.348 -21.391 -10.867 1 91.38 232 ASP B O 1
ATOM 4568 N N . ALA B 1 233 ? -3.186 -22.516 -9.289 1 89.44 233 ALA B N 1
ATOM 4569 C CA . ALA B 1 233 ? -1.945 -21.812 -9.594 1 89.44 233 ALA B CA 1
ATOM 4570 C C . ALA B 1 233 ? -1.518 -22.062 -11.039 1 89.44 233 ALA B C 1
ATOM 4572 O O . ALA B 1 233 ? -1.13 -21.125 -11.75 1 89.44 233 ALA B O 1
ATOM 4573 N N . ALA B 1 234 ? -1.592 -23.297 -11.445 1 86.06 234 ALA B N 1
ATOM 4574 C CA . ALA B 1 234 ? -1.24 -23.656 -12.82 1 86.06 234 ALA B CA 1
ATOM 4575 C C . ALA B 1 234 ? -2.156 -22.969 -13.82 1 86.06 234 ALA B C 1
ATOM 4577 O O . ALA B 1 234 ? -1.692 -22.438 -14.836 1 86.06 234 ALA B O 1
ATOM 4578 N N . ASN B 1 235 ? -3.422 -23.031 -13.555 1 90 235 ASN B N 1
ATOM 4579 C CA . ASN B 1 235 ? -4.398 -22.375 -14.422 1 90 235 ASN B CA 1
ATOM 4580 C C . ASN B 1 235 ? -4.16 -20.875 -14.5 1 90 235 ASN B C 1
ATOM 4582 O O . ASN B 1 235 ? -4.293 -20.266 -15.562 1 90 235 ASN B O 1
ATOM 4586 N N . LEU B 1 236 ? -3.859 -20.266 -13.367 1 92.75 236 LEU B N 1
ATOM 4587 C CA . LEU B 1 236 ? -3.654 -18.812 -13.32 1 92.75 236 LEU B CA 1
ATOM 4588 C C . LEU B 1 236 ? -2.455 -18.406 -14.172 1 92.75 236 LEU B C 1
ATOM 4590 O O . LEU B 1 236 ? -2.451 -17.328 -14.773 1 92.75 236 LEU B O 1
ATOM 4594 N N . ILE B 1 237 ? -1.473 -19.172 -14.164 1 87.12 237 ILE B N 1
ATOM 4595 C CA . ILE B 1 237 ? -0.317 -18.859 -15 1 87.12 237 ILE B CA 1
ATOM 4596 C C . ILE B 1 237 ? -0.75 -18.75 -16.469 1 87.12 237 ILE B C 1
ATOM 4598 O O . ILE B 1 237 ? -0.35 -17.828 -17.172 1 87.12 237 ILE B O 1
ATOM 4602 N N . LEU B 1 238 ? -1.576 -19.641 -16.891 1 87.25 238 LEU B N 1
ATOM 4603 C CA . LEU B 1 238 ? -2.072 -19.656 -18.266 1 87.25 238 LEU B CA 1
ATOM 4604 C C . LEU B 1 238 ? -3.016 -18.484 -18.5 1 87.25 238 LEU B C 1
ATOM 4606 O O . LEU B 1 238 ? -2.793 -17.688 -19.422 1 87.25 238 LEU B O 1
ATOM 4610 N N . TYR B 1 239 ? -4.043 -18.359 -17.688 1 90.5 239 TYR B N 1
ATOM 4611 C CA . TYR B 1 239 ? -5.102 -17.375 -17.922 1 90.5 239 TYR B CA 1
ATOM 4612 C C . TYR B 1 239 ? -4.605 -15.961 -17.656 1 90.5 239 TYR B C 1
ATOM 4614 O O . TYR B 1 239 ? -4.977 -15.031 -18.375 1 90.5 239 TYR B O 1
ATOM 4622 N N . ALA B 1 240 ? -3.844 -15.797 -16.578 1 91 240 ALA B N 1
ATOM 4623 C CA . ALA B 1 240 ? -3.35 -14.469 -16.234 1 91 240 ALA B CA 1
ATOM 4624 C C . ALA B 1 240 ? -2.443 -13.922 -17.344 1 91 240 ALA B C 1
ATOM 4626 O O . ALA B 1 240 ? -2.428 -12.719 -17.594 1 91 240 ALA B O 1
ATOM 4627 N N . GLN B 1 241 ? -1.717 -14.789 -17.906 1 85.81 241 GLN B N 1
ATOM 4628 C CA . GLN B 1 241 ? -0.903 -14.398 -19.047 1 85.81 241 GLN B CA 1
ATOM 4629 C C . GLN B 1 241 ? -1.777 -14.008 -20.234 1 85.81 241 GLN B C 1
ATOM 4631 O O . GLN B 1 241 ? -1.562 -12.961 -20.859 1 85.81 241 GLN B O 1
ATOM 4636 N N . ARG B 1 242 ? -2.744 -14.789 -20.531 1 84.75 242 ARG B N 1
ATOM 4637 C CA . ARG B 1 242 ? -3.672 -14.547 -21.625 1 84.75 242 ARG B CA 1
ATOM 4638 C C . ARG B 1 242 ? -4.449 -13.258 -21.406 1 84.75 242 ARG B C 1
ATOM 4640 O O . ARG B 1 242 ? -4.711 -12.516 -22.359 1 84.75 242 ARG B O 1
ATOM 4647 N N . TYR B 1 243 ? -4.777 -13.031 -20.172 1 87.94 243 TYR B N 1
ATOM 4648 C CA . TYR B 1 243 ? -5.648 -11.906 -19.844 1 87.94 243 TYR B CA 1
ATOM 4649 C C . TYR B 1 243 ? -4.836 -10.711 -19.359 1 87.94 243 TYR B C 1
ATOM 4651 O O . TYR B 1 243 ? -5.375 -9.812 -18.703 1 87.94 243 TYR B O 1
ATOM 4659 N N . GLU B 1 244 ? -3.545 -10.664 -19.547 1 88.81 244 GLU B N 1
ATOM 4660 C CA . GLU B 1 244 ? -2.656 -9.516 -19.391 1 88.81 244 GLU B CA 1
ATOM 4661 C C . GLU B 1 244 ? -2.559 -9.07 -17.938 1 88.81 244 GLU B C 1
ATOM 4663 O O . GLU B 1 244 ? -2.75 -7.891 -17.641 1 88.81 244 GLU B O 1
ATOM 4668 N N . LEU B 1 245 ? -2.322 -10 -17.109 1 93.62 245 LEU B N 1
ATOM 4669 C CA . LEU B 1 245 ? -2.055 -9.758 -15.695 1 93.62 245 LEU B CA 1
ATOM 4670 C C . LEU B 1 245 ? -0.709 -10.344 -15.281 1 93.62 245 LEU B C 1
ATOM 4672 O O . LEU B 1 245 ? -0.657 -11.32 -14.531 1 93.62 245 LEU B O 1
ATOM 4676 N N . PRO B 1 246 ? 0.306 -9.656 -15.633 1 89.12 246 PRO B N 1
ATOM 4677 C CA . PRO B 1 246 ? 1.642 -10.227 -15.453 1 89.12 246 PRO B CA 1
ATOM 4678 C C . PRO B 1 246 ? 2.006 -10.422 -13.984 1 89.12 246 PRO B C 1
ATOM 4680 O O . PRO B 1 246 ? 2.693 -11.391 -13.633 1 89.12 246 PRO B O 1
ATOM 4683 N N . GLU B 1 247 ? 1.634 -9.539 -13.156 1 88.94 247 GLU B N 1
ATOM 4684 C CA . GLU B 1 247 ? 1.999 -9.68 -11.75 1 88.94 247 GLU B CA 1
ATOM 4685 C C . GLU B 1 247 ? 1.299 -10.875 -11.109 1 88.94 247 GLU B C 1
ATOM 4687 O O . GLU B 1 247 ? 1.833 -11.492 -10.188 1 88.94 247 GLU B O 1
ATOM 4692 N N . LEU B 1 248 ? 0.144 -11.148 -11.586 1 92.5 248 LEU B N 1
ATOM 4693 C CA . LEU B 1 248 ? -0.549 -12.328 -11.094 1 92.5 248 LEU B CA 1
ATOM 4694 C C . LEU B 1 248 ? 0.165 -13.602 -11.531 1 92.5 248 LEU B C 1
ATOM 4696 O O . LEU B 1 248 ? 0.218 -14.586 -10.781 1 92.5 248 LEU B O 1
ATOM 4700 N N . VAL B 1 249 ? 0.712 -13.594 -12.758 1 88 249 VAL B N 1
ATOM 4701 C CA . VAL B 1 249 ? 1.523 -14.711 -13.227 1 88 249 VAL B CA 1
ATOM 4702 C C . VAL B 1 249 ? 2.701 -14.93 -12.281 1 88 249 VAL B C 1
ATOM 4704 O O . VAL B 1 249 ? 2.982 -16.062 -11.883 1 88 249 VAL B O 1
ATOM 4707 N N . GLN B 1 250 ? 3.256 -13.875 -11.93 1 82.88 250 GLN B N 1
ATOM 4708 C CA . GLN B 1 250 ? 4.418 -13.945 -11.055 1 82.88 250 GLN B CA 1
ATOM 4709 C C . GLN B 1 250 ? 4.035 -14.477 -9.68 1 82.88 250 GLN B C 1
ATOM 4711 O O . GLN B 1 250 ? 4.77 -15.273 -9.086 1 82.88 250 GLN B O 1
ATOM 4716 N N . LEU B 1 251 ? 2.971 -14 -9.203 1 85.12 251 LEU B N 1
ATOM 4717 C CA . LEU B 1 251 ? 2.506 -14.445 -7.895 1 85.12 251 LEU B CA 1
ATOM 4718 C C . LEU B 1 251 ? 2.205 -15.945 -7.91 1 85.12 251 LEU B C 1
ATOM 4720 O O . LEU B 1 251 ? 2.57 -16.672 -6.977 1 85.12 251 LEU B O 1
ATOM 4724 N N . ALA B 1 252 ? 1.526 -16.375 -8.922 1 88.19 252 ALA B N 1
ATOM 4725 C CA . ALA B 1 252 ? 1.189 -17.797 -9.047 1 88.19 252 ALA B CA 1
ATOM 4726 C C . ALA B 1 252 ? 2.447 -18.641 -9.188 1 88.19 252 ALA B C 1
ATOM 4728 O O . ALA B 1 252 ? 2.543 -19.719 -8.594 1 88.19 252 ALA B O 1
ATOM 4729 N N . THR B 1 253 ? 3.373 -18.125 -9.961 1 80.69 253 THR B N 1
ATOM 4730 C CA . THR B 1 253 ? 4.637 -18.828 -10.156 1 80.69 253 THR B CA 1
ATOM 4731 C C . THR B 1 253 ? 5.398 -18.953 -8.844 1 80.69 253 THR B C 1
ATOM 4733 O O . THR B 1 253 ? 5.922 -20.016 -8.516 1 80.69 253 THR B O 1
ATOM 4736 N N . THR B 1 254 ? 5.465 -17.875 -8.117 1 74.56 254 THR B N 1
ATOM 4737 C CA . THR B 1 254 ? 6.141 -17.875 -6.828 1 74.56 254 THR B CA 1
ATOM 4738 C C . THR B 1 254 ? 5.461 -18.844 -5.859 1 74.56 254 THR B C 1
ATOM 4740 O O . THR B 1 254 ? 6.133 -19.547 -5.105 1 74.56 254 THR B O 1
ATOM 4743 N N . TRP B 1 255 ? 4.203 -18.797 -5.867 1 80 255 TRP B N 1
ATOM 4744 C CA . TRP B 1 255 ? 3.436 -19.703 -5.02 1 80 255 TRP B CA 1
ATOM 4745 C C . TRP B 1 255 ? 3.762 -21.172 -5.34 1 80 255 TRP B C 1
ATOM 4747 O O . TRP B 1 255 ? 3.941 -21.984 -4.434 1 80 255 TRP B O 1
ATOM 4757 N N . LEU B 1 256 ? 3.811 -21.5 -6.574 1 76.88 256 LEU B N 1
ATOM 4758 C CA . LEU B 1 256 ? 4.094 -22.859 -7.031 1 76.88 256 LEU B CA 1
ATOM 4759 C C . LEU B 1 256 ? 5.477 -23.312 -6.574 1 76.88 256 LEU B C 1
ATOM 4761 O O . LEU B 1 256 ? 5.66 -24.469 -6.191 1 76.88 256 LEU B O 1
ATOM 4765 N N . LYS B 1 257 ? 6.324 -22.391 -6.652 1 66.88 257 LYS B N 1
ATOM 4766 C CA . LYS B 1 257 ? 7.699 -22.703 -6.262 1 66.88 257 LYS B CA 1
ATOM 4767 C C . LYS B 1 257 ? 7.793 -23 -4.766 1 66.88 257 LYS B C 1
ATOM 4769 O O . LYS B 1 257 ? 8.602 -23.828 -4.34 1 66.88 257 LYS B O 1
ATOM 4774 N N . ARG B 1 258 ? 7.004 -22.359 -4.086 1 66.5 258 ARG B N 1
ATOM 4775 C CA . ARG B 1 258 ? 7.004 -22.547 -2.639 1 66.5 258 ARG B CA 1
ATOM 4776 C C . ARG B 1 258 ? 6.379 -23.875 -2.256 1 66.5 258 ARG B C 1
ATOM 4778 O O . ARG B 1 258 ? 6.82 -24.531 -1.307 1 66.5 258 ARG B O 1
ATOM 4785 N N . GLU B 1 259 ? 5.41 -24.281 -2.99 1 65.94 259 GLU B N 1
ATOM 4786 C CA . GLU B 1 259 ? 4.664 -25.5 -2.682 1 65.94 259 GLU B CA 1
ATOM 4787 C C . GLU B 1 259 ? 5.348 -26.734 -3.275 1 65.94 259 GLU B C 1
ATOM 4789 O O . GLU B 1 259 ? 4.812 -27.844 -3.197 1 65.94 259 GLU B O 1
ATOM 4794 N N . GLN B 1 260 ? 6.473 -26.734 -3.805 1 61.31 260 GLN B N 1
ATOM 4795 C CA . GLN B 1 260 ? 7.199 -27.734 -4.582 1 61.31 260 GLN B CA 1
ATOM 4796 C C . GLN B 1 260 ? 7.25 -29.078 -3.848 1 61.31 260 GLN B C 1
ATOM 4798 O O . GLN B 1 260 ? 7.219 -30.141 -4.473 1 61.31 260 GLN B O 1
ATOM 4803 N N . GLY B 1 261 ? 7.312 -28.922 -2.574 1 58.81 261 GLY B N 1
ATOM 4804 C CA . GLY B 1 261 ? 7.547 -30.172 -1.883 1 58.81 261 GLY B CA 1
ATOM 4805 C C . GLY B 1 261 ? 6.375 -31.125 -1.975 1 58.81 261 GLY B C 1
ATOM 4806 O O . GLY B 1 261 ? 6.539 -32.344 -1.791 1 58.81 261 GLY B O 1
ATOM 4807 N N . HIS B 1 262 ? 5.305 -30.625 -2.461 1 67.94 262 HIS B N 1
ATOM 4808 C CA . HIS B 1 262 ? 4.156 -31.516 -2.307 1 67.94 262 HIS B CA 1
ATOM 4809 C C . HIS B 1 262 ? 3.453 -31.75 -3.641 1 67.94 262 HIS B C 1
ATOM 4811 O O . HIS B 1 262 ? 2.258 -32.031 -3.674 1 67.94 262 HIS B O 1
ATOM 4817 N N . VAL B 1 263 ? 4.234 -31.781 -4.652 1 77.69 263 VAL B N 1
ATOM 4818 C CA . VAL B 1 263 ? 3.607 -31.938 -5.961 1 77.69 263 VAL B CA 1
ATOM 4819 C C . VAL B 1 263 ? 3.711 -33.406 -6.41 1 77.69 263 VAL B C 1
ATOM 4821 O O . VAL B 1 263 ? 4.801 -33.969 -6.422 1 77.69 263 VAL B O 1
ATOM 4824 N N . ASP B 1 264 ? 2.568 -34.094 -6.637 1 81.62 264 ASP B N 1
ATOM 4825 C CA . ASP B 1 264 ? 2.607 -35.469 -7.148 1 81.62 264 ASP B CA 1
ATOM 4826 C C . ASP B 1 264 ? 2.752 -35.469 -8.664 1 81.62 264 ASP B C 1
ATOM 4828 O O . ASP B 1 264 ? 2.809 -34.406 -9.297 1 81.62 264 ASP B O 1
ATOM 4832 N N . ILE B 1 265 ? 2.93 -36.656 -9.234 1 86.5 265 ILE B N 1
ATOM 4833 C CA . ILE B 1 265 ? 3.279 -36.812 -10.641 1 86.5 265 ILE B CA 1
ATOM 4834 C C . ILE B 1 265 ? 2.141 -36.281 -11.516 1 86.5 265 ILE B C 1
ATOM 4836 O O . ILE B 1 265 ? 2.379 -35.688 -12.57 1 86.5 265 ILE B O 1
ATOM 4840 N N . GLU B 1 266 ? 0.908 -36.562 -11.117 1 84.62 266 GLU B N 1
ATOM 4841 C CA . GLU B 1 266 ? -0.238 -36.094 -11.883 1 84.62 266 GLU B CA 1
ATOM 4842 C C . GLU B 1 266 ? -0.262 -34.562 -11.93 1 84.62 266 GLU B C 1
ATOM 4844 O O . GLU B 1 266 ? -0.521 -33.969 -12.984 1 84.62 266 GLU B O 1
ATOM 4849 N N . GLN B 1 267 ? 0.033 -34 -10.812 1 85.56 267 GLN B N 1
ATOM 4850 C CA . GLN B 1 267 ? 0.064 -32.562 -10.703 1 85.56 267 GLN B CA 1
ATOM 4851 C C . GLN B 1 267 ? 1.217 -31.969 -11.508 1 85.56 267 GLN B C 1
ATOM 4853 O O . GLN B 1 267 ? 1.069 -30.922 -12.133 1 85.56 267 GLN B O 1
ATOM 4858 N N . ALA B 1 268 ? 2.277 -32.625 -11.484 1 87.31 268 ALA B N 1
ATOM 4859 C CA . ALA B 1 268 ? 3.441 -32.156 -12.234 1 87.31 268 ALA B CA 1
ATOM 4860 C C . ALA B 1 268 ? 3.17 -32.188 -13.734 1 87.31 268 ALA B C 1
ATOM 4862 O O . ALA B 1 268 ? 3.547 -31.234 -14.445 1 87.31 268 ALA B O 1
ATOM 4863 N N . ILE B 1 269 ? 2.543 -33.219 -14.141 1 88.38 269 ILE B N 1
ATOM 4864 C CA . ILE B 1 269 ? 2.219 -33.344 -15.562 1 88.38 269 ILE B CA 1
ATOM 4865 C C . ILE B 1 269 ? 1.204 -32.281 -15.945 1 88.38 269 ILE B C 1
ATOM 4867 O O . ILE B 1 269 ? 1.321 -31.641 -17 1 88.38 269 ILE B O 1
ATOM 4871 N N . TYR B 1 270 ? 0.265 -32.094 -15.094 1 87.38 270 TYR B N 1
ATOM 4872 C CA . TYR B 1 270 ? -0.731 -31.062 -15.328 1 87.38 270 TYR B CA 1
ATOM 4873 C C . TYR B 1 270 ? -0.073 -29.688 -15.43 1 87.38 270 TYR B C 1
ATOM 4875 O O . TYR B 1 270 ? -0.381 -28.906 -16.328 1 87.38 270 TYR B O 1
ATOM 4883 N N . LEU B 1 271 ? 0.765 -29.422 -14.539 1 87.19 271 LEU B N 1
ATOM 4884 C CA . LEU B 1 271 ? 1.502 -28.156 -14.508 1 87.19 271 LEU B CA 1
ATOM 4885 C C . LEU B 1 271 ? 2.309 -27.969 -15.789 1 87.19 271 LEU B C 1
ATOM 4887 O O . LEU B 1 271 ? 2.344 -26.875 -16.359 1 87.19 271 LEU B O 1
ATOM 4891 N N . TRP B 1 272 ? 2.889 -29.016 -16.188 1 90.06 272 TRP B N 1
ATOM 4892 C CA . TRP B 1 272 ? 3.676 -28.984 -17.422 1 90.06 272 TRP B CA 1
ATOM 4893 C C . TRP B 1 272 ? 2.799 -28.641 -18.625 1 90.06 272 TRP B C 1
ATOM 4895 O O . TRP B 1 272 ? 3.148 -27.781 -19.438 1 90.06 272 TRP B O 1
ATOM 4905 N N . ARG B 1 273 ? 1.731 -29.312 -18.719 1 89.56 273 ARG B N 1
ATOM 4906 C CA . ARG B 1 273 ? 0.826 -29.109 -19.844 1 89.56 273 ARG B CA 1
ATOM 4907 C C . ARG B 1 273 ? 0.338 -27.656 -19.891 1 89.56 273 ARG B C 1
ATOM 4909 O O . ARG B 1 273 ? 0.302 -27.047 -20.953 1 89.56 273 ARG B O 1
ATOM 4916 N N . LYS B 1 274 ? -0.051 -27.141 -18.734 1 86.31 274 LYS B N 1
ATOM 4917 C CA . LYS B 1 274 ? -0.538 -25.766 -18.656 1 86.31 274 LYS B CA 1
ATOM 4918 C C . LYS B 1 274 ? 0.564 -24.766 -19.016 1 86.31 274 LYS B C 1
ATOM 4920 O O . LYS B 1 274 ? 0.303 -23.75 -19.656 1 86.31 274 LYS B O 1
ATOM 4925 N N . SER B 1 275 ? 1.774 -25.047 -18.578 1 86.81 275 SER B N 1
ATOM 4926 C CA . SER B 1 275 ? 2.895 -24.156 -18.891 1 86.81 275 SER B CA 1
ATOM 4927 C C . SER B 1 275 ? 3.217 -24.172 -20.375 1 86.81 275 SER B C 1
ATOM 4929 O O . SER B 1 275 ? 3.617 -23.141 -20.938 1 86.81 275 SER B O 1
ATOM 4931 N N . LEU B 1 276 ? 3.047 -25.375 -20.984 1 87.94 276 LEU B N 1
ATOM 4932 C CA . LEU B 1 276 ? 3.234 -25.5 -22.422 1 87.94 276 LEU B CA 1
ATOM 4933 C C . LEU B 1 276 ? 2.211 -24.656 -23.172 1 87.94 276 LEU B C 1
ATOM 4935 O O . LEU B 1 276 ? 2.566 -23.922 -24.109 1 87.94 276 LEU B O 1
ATOM 4939 N N . GLU B 1 277 ? 1.016 -24.75 -22.734 1 85.06 277 GLU B N 1
ATOM 4940 C CA . GLU B 1 277 ? -0.064 -23.969 -23.344 1 85.06 277 GLU B CA 1
ATOM 4941 C C . GLU B 1 277 ? 0.151 -22.469 -23.172 1 85.06 277 GLU B C 1
ATOM 4943 O O . GLU B 1 277 ? -0.125 -21.688 -24.078 1 85.06 277 GLU B O 1
ATOM 4948 N N . ALA B 1 278 ? 0.61 -22.109 -22 1 79.94 278 ALA B N 1
ATOM 4949 C CA . ALA B 1 278 ? 0.813 -20.703 -21.656 1 79.94 278 ALA B CA 1
ATOM 4950 C C . ALA B 1 278 ? 2.137 -20.188 -22.219 1 79.94 278 ALA B C 1
ATOM 4952 O O . ALA B 1 278 ? 2.414 -18.984 -22.156 1 79.94 278 ALA B O 1
ATOM 4953 N N . GLU B 1 279 ? 2.932 -21.062 -22.719 1 82.25 279 GLU B N 1
ATOM 4954 C CA . GLU B 1 279 ? 4.266 -20.719 -23.203 1 82.25 279 GLU B CA 1
ATOM 4955 C C . GLU B 1 279 ? 5.094 -20.047 -22.125 1 82.25 279 GLU B C 1
ATOM 4957 O O . GLU B 1 279 ? 5.723 -19.016 -22.375 1 82.25 279 GLU B O 1
ATOM 4962 N N . ASN B 1 280 ? 4.977 -20.531 -20.984 1 82.69 280 ASN B N 1
ATOM 4963 C CA . ASN B 1 280 ? 5.777 -20.062 -19.859 1 82.69 280 ASN B CA 1
ATOM 4964 C C . ASN B 1 280 ? 6.977 -20.984 -19.609 1 82.69 280 ASN B C 1
ATOM 4966 O O . ASN B 1 280 ? 6.848 -22.016 -18.938 1 82.69 280 ASN B O 1
ATOM 4970 N N . ASP B 1 281 ? 8.055 -20.578 -19.953 1 80.12 281 ASP B N 1
ATOM 4971 C CA . ASP B 1 281 ? 9.242 -21.422 -19.953 1 80.12 281 ASP B CA 1
ATOM 4972 C C . ASP B 1 281 ? 9.703 -21.719 -18.516 1 80.12 281 ASP B C 1
ATOM 4974 O O . ASP B 1 281 ? 10.172 -22.812 -18.234 1 80.12 281 ASP B O 1
ATOM 4978 N N . HIS B 1 282 ? 9.562 -20.781 -17.75 1 75.44 282 HIS B N 1
ATOM 4979 C CA . HIS B 1 282 ? 10.047 -20.953 -16.375 1 75.44 282 HIS B CA 1
ATOM 4980 C C . HIS B 1 282 ? 9.273 -22.062 -15.664 1 75.44 282 HIS B C 1
ATOM 4982 O O . HIS B 1 282 ? 9.875 -22.953 -15.055 1 75.44 282 HIS B O 1
ATOM 4988 N N . VAL B 1 283 ? 8.055 -22 -15.773 1 80.5 283 VAL B N 1
ATOM 4989 C CA . VAL B 1 283 ? 7.223 -22.984 -15.094 1 80.5 283 VAL B CA 1
ATOM 4990 C C . VAL B 1 283 ? 7.34 -24.328 -15.805 1 80.5 283 VAL B C 1
ATOM 4992 O O . VAL B 1 283 ? 7.297 -25.391 -15.164 1 80.5 283 VAL B O 1
ATOM 4995 N N . ARG B 1 284 ? 7.508 -24.188 -17.078 1 87 284 ARG B N 1
ATOM 4996 C CA . ARG B 1 284 ? 7.688 -25.406 -17.859 1 87 284 ARG B CA 1
ATOM 4997 C C . ARG B 1 284 ? 8.938 -26.156 -17.422 1 87 284 ARG B C 1
ATOM 4999 O O . ARG B 1 284 ? 8.906 -27.375 -17.234 1 87 284 ARG B O 1
ATOM 5006 N N . ASP B 1 285 ? 9.945 -25.438 -17.25 1 81.44 285 ASP B N 1
ATOM 5007 C CA . ASP B 1 285 ? 11.203 -26.016 -16.781 1 81.44 285 ASP B CA 1
ATOM 5008 C C . ASP B 1 285 ? 11.047 -26.641 -15.398 1 81.44 285 ASP B C 1
ATOM 5010 O O . ASP B 1 285 ? 11.555 -27.734 -15.133 1 81.44 285 ASP B O 1
ATOM 5014 N N . PHE B 1 286 ? 10.445 -25.953 -14.633 1 78.56 286 PHE B N 1
ATOM 5015 C CA . PHE B 1 286 ? 10.195 -26.422 -13.281 1 78.56 286 PHE B CA 1
ATOM 5016 C C . PHE B 1 286 ? 9.406 -27.734 -13.305 1 78.56 286 PHE B C 1
ATOM 5018 O O . PHE B 1 286 ? 9.773 -28.703 -12.641 1 78.56 286 PHE B O 1
ATOM 5025 N N . ALA B 1 287 ? 8.328 -27.766 -13.953 1 86.94 287 ALA B N 1
ATOM 5026 C CA . ALA B 1 287 ? 7.465 -28.938 -14.031 1 86.94 287 ALA B CA 1
ATOM 5027 C C . ALA B 1 287 ? 8.211 -30.125 -14.641 1 86.94 287 ALA B C 1
ATOM 5029 O O . ALA B 1 287 ? 8.078 -31.25 -14.164 1 86.94 287 ALA B O 1
ATOM 5030 N N . SER B 1 288 ? 9.031 -29.828 -15.641 1 87.25 288 SER B N 1
ATOM 5031 C CA . SER B 1 288 ? 9.781 -30.891 -16.297 1 87.25 288 SER B CA 1
ATOM 5032 C C . SER B 1 288 ? 10.797 -31.516 -15.344 1 87.25 288 SER B C 1
ATOM 5034 O O . SER B 1 288 ? 10.984 -32.75 -15.344 1 87.25 288 SER B O 1
ATOM 5036 N N . LYS B 1 289 ? 11.406 -30.734 -14.609 1 80.69 289 LYS B N 1
ATOM 5037 C CA . LYS B 1 289 ? 12.367 -31.234 -13.625 1 80.69 289 LYS B CA 1
ATOM 5038 C C . LYS B 1 289 ? 11.68 -32.094 -12.578 1 80.69 289 LYS B C 1
ATOM 5040 O O . LYS B 1 289 ? 12.227 -33.125 -12.156 1 80.69 289 LYS B O 1
ATOM 5045 N N . LYS B 1 290 ? 10.586 -31.703 -12.148 1 83.25 290 LYS B N 1
ATOM 5046 C CA . LYS B 1 290 ? 9.836 -32.469 -11.164 1 83.25 290 LYS B CA 1
ATOM 5047 C C . LYS B 1 290 ? 9.406 -33.812 -11.727 1 83.25 290 LYS B C 1
ATOM 5049 O O . LYS B 1 290 ? 9.445 -34.844 -11.031 1 83.25 290 LYS B O 1
ATOM 5054 N N . ILE B 1 291 ? 8.961 -33.781 -12.922 1 87.62 291 ILE B N 1
ATOM 5055 C CA . ILE B 1 291 ? 8.555 -35.031 -13.586 1 87.62 291 ILE B CA 1
ATOM 5056 C C . ILE B 1 291 ? 9.75 -35.969 -13.711 1 87.62 291 ILE B C 1
ATOM 5058 O O . ILE B 1 291 ? 9.641 -37.156 -13.43 1 87.62 291 ILE B O 1
ATOM 5062 N N . GLU B 1 292 ? 10.828 -35.375 -14.141 1 84.19 292 GLU B N 1
ATOM 5063 C CA . GLU B 1 292 ? 12.055 -36.156 -14.273 1 84.19 292 GLU B CA 1
ATOM 5064 C C . GLU B 1 292 ? 12.438 -36.812 -12.953 1 84.19 292 GLU B C 1
ATOM 5066 O O . GLU B 1 292 ? 12.836 -37.969 -12.93 1 84.19 292 GLU B O 1
ATOM 5071 N N . GLN B 1 293 ? 12.305 -36.125 -11.938 1 79.5 293 GLN B N 1
ATOM 5072 C CA . GLN B 1 293 ? 12.672 -36.594 -10.609 1 79.5 293 GLN B CA 1
ATOM 5073 C C . GLN B 1 293 ? 11.727 -37.688 -10.148 1 79.5 293 GLN B C 1
ATOM 5075 O O . GLN B 1 293 ? 12.141 -38.625 -9.461 1 79.5 293 GLN B O 1
ATOM 5080 N N . MET B 1 294 ? 10.57 -37.625 -10.562 1 83 294 MET B N 1
ATOM 5081 C CA . MET B 1 294 ? 9.555 -38.531 -10.016 1 83 294 MET B CA 1
ATOM 5082 C C . MET B 1 294 ? 9.344 -39.719 -10.93 1 83 294 MET B C 1
ATOM 5084 O O . MET B 1 294 ? 8.859 -40.781 -10.484 1 83 294 MET B O 1
ATOM 5088 N N . MET B 1 295 ? 9.688 -39.594 -12.117 1 83.69 295 MET B N 1
ATOM 5089 C CA . MET B 1 295 ? 9.422 -40.562 -13.164 1 83.69 295 MET B CA 1
ATOM 5090 C C . MET B 1 295 ? 9.93 -41.938 -12.758 1 83.69 295 MET B C 1
ATOM 5092 O O . MET B 1 295 ? 9.219 -42.938 -12.898 1 83.69 295 MET B O 1
ATOM 5096 N N . PRO B 1 296 ? 11.164 -41.906 -12.148 1 79.62 296 PRO B N 1
ATOM 5097 C CA . PRO B 1 296 ? 11.68 -43.25 -11.789 1 79.62 296 PRO B CA 1
ATOM 5098 C C . PRO B 1 296 ? 10.898 -43.906 -10.656 1 79.62 296 PRO B C 1
ATOM 5100 O O . PRO B 1 296 ? 10.883 -45.125 -10.531 1 79.62 296 PRO B O 1
ATOM 5103 N N . GLU B 1 297 ? 10.18 -43.188 -9.93 1 79.81 297 GLU B N 1
ATOM 5104 C CA . GLU B 1 297 ? 9.516 -43.688 -8.734 1 79.81 297 GLU B CA 1
ATOM 5105 C C . GLU B 1 297 ? 8.062 -44.062 -9.023 1 79.81 297 GLU B C 1
ATOM 5107 O O . GLU B 1 297 ? 7.402 -44.688 -8.188 1 79.81 297 GLU B O 1
ATOM 5112 N N . VAL B 1 298 ? 7.68 -43.781 -10.195 1 81.81 298 VAL B N 1
ATOM 5113 C CA . VAL B 1 298 ? 6.273 -44 -10.516 1 81.81 298 VAL B CA 1
ATOM 5114 C C . VAL B 1 298 ? 6.141 -45.281 -11.359 1 81.81 298 VAL B C 1
ATOM 5116 O O . VAL B 1 298 ? 6.711 -45.375 -12.445 1 81.81 298 VAL B O 1
ATOM 5119 N N . GLU B 1 299 ? 5.527 -46.375 -10.859 1 79 299 GLU B N 1
ATOM 5120 C CA . GLU B 1 299 ? 5.395 -47.656 -11.523 1 79 299 GLU B CA 1
ATOM 5121 C C . GLU B 1 299 ? 4.516 -47.562 -12.766 1 79 299 GLU B C 1
ATOM 5123 O O . GLU B 1 299 ? 4.805 -48.188 -13.789 1 79 299 GLU B O 1
ATOM 5128 N N . ASP B 1 300 ? 3.467 -46.812 -12.758 1 82.5 300 ASP B N 1
ATOM 5129 C CA . ASP B 1 300 ? 2.529 -46.719 -13.875 1 82.5 300 ASP B CA 1
ATOM 5130 C C . ASP B 1 300 ? 2.562 -45.312 -14.492 1 82.5 300 ASP B C 1
ATOM 5132 O O . ASP B 1 300 ? 1.521 -44.656 -14.648 1 82.5 300 ASP B O 1
ATOM 5136 N N . PHE B 1 301 ? 3.781 -44.938 -14.914 1 83.94 301 PHE B N 1
ATOM 5137 C CA . PHE B 1 301 ? 3.934 -43.625 -15.492 1 83.94 301 PHE B CA 1
ATOM 5138 C C . PHE B 1 301 ? 3.186 -43.5 -16.812 1 83.94 301 PHE B C 1
ATOM 5140 O O . PHE B 1 301 ? 2.617 -42.469 -17.141 1 83.94 301 PHE B O 1
ATOM 5147 N N . ASP B 1 302 ? 3.154 -44.656 -17.578 1 80.88 302 ASP B N 1
ATOM 5148 C CA . ASP B 1 302 ? 2.48 -44.719 -18.859 1 80.88 302 ASP B CA 1
ATOM 5149 C C . ASP B 1 302 ? 1.003 -44.344 -18.719 1 80.88 302 ASP B C 1
ATOM 5151 O O . ASP B 1 302 ? 0.435 -43.688 -19.594 1 80.88 302 ASP B O 1
ATOM 5155 N N . ASP B 1 303 ? 0.451 -44.719 -17.625 1 85.25 303 ASP B N 1
ATOM 5156 C CA . ASP B 1 303 ? -0.962 -44.438 -17.375 1 85.25 303 ASP B CA 1
ATOM 5157 C C . ASP B 1 303 ? -1.198 -42.969 -17.125 1 85.25 303 ASP B C 1
ATOM 5159 O O . ASP B 1 303 ? -2.27 -42.438 -17.422 1 85.25 303 ASP B O 1
ATOM 5163 N N . GLN B 1 304 ? -0.127 -42.344 -16.672 1 84.81 304 GLN B N 1
ATOM 5164 C CA . GLN B 1 304 ? -0.256 -40.938 -16.281 1 84.81 304 GLN B CA 1
ATOM 5165 C C . GLN B 1 304 ? -0.202 -40.031 -17.5 1 84.81 304 GLN B C 1
ATOM 5167 O O . GLN B 1 304 ? -0.724 -38.906 -17.469 1 84.81 304 GLN B O 1
ATOM 5172 N N . ILE B 1 305 ? 0.337 -40.562 -18.594 1 88.25 305 ILE B N 1
ATOM 5173 C CA . ILE B 1 305 ? 0.557 -39.656 -19.734 1 88.25 305 ILE B CA 1
ATOM 5174 C C . ILE B 1 305 ? -0.301 -40.094 -20.906 1 88.25 305 ILE B C 1
ATOM 5176 O O . ILE B 1 305 ? -0.212 -39.531 -22 1 88.25 305 ILE B O 1
ATOM 5180 N N . GLN B 1 306 ? -1.12 -41.031 -20.703 1 86 306 GLN B N 1
ATOM 5181 C CA . GLN B 1 306 ? -1.913 -41.625 -21.781 1 86 306 GLN B CA 1
ATOM 5182 C C . GLN B 1 306 ? -2.871 -40.594 -22.375 1 86 306 GLN B C 1
ATOM 5184 O O . GLN B 1 306 ? -3.215 -40.656 -23.562 1 86 306 GLN B O 1
ATOM 5189 N N . HIS B 1 307 ? -3.246 -39.656 -21.625 1 85.88 307 HIS B N 1
ATOM 5190 C CA . HIS B 1 307 ? -4.242 -38.656 -22.062 1 85.88 307 HIS B CA 1
ATOM 5191 C C . HIS B 1 307 ? -3.6 -37.531 -22.859 1 85.88 307 HIS B C 1
ATOM 5193 O O . HIS B 1 307 ? -4.301 -36.75 -23.469 1 85.88 307 HIS B O 1
ATOM 5199 N N . LEU B 1 308 ? -2.297 -37.531 -22.938 1 89.38 308 LEU B N 1
ATOM 5200 C CA . LEU B 1 308 ? -1.596 -36.469 -23.672 1 89.38 308 LEU B CA 1
ATOM 5201 C C . LEU B 1 308 ? -1.598 -36.75 -25.172 1 89.38 308 LEU B C 1
ATOM 5203 O O . LEU B 1 308 ? -1.541 -37.906 -25.578 1 89.38 308 LEU B O 1
ATOM 5207 N N . LYS B 1 309 ? -1.76 -35.688 -25.922 1 90.19 309 LYS B N 1
ATOM 5208 C CA . LYS B 1 309 ? -1.656 -35.812 -27.375 1 90.19 309 LYS B CA 1
ATOM 5209 C C . LYS B 1 309 ? -0.228 -36.125 -27.797 1 90.19 309 LYS B C 1
ATOM 5211 O O . LYS B 1 309 ? 0.716 -35.938 -27.031 1 90.19 309 LYS B O 1
ATOM 5216 N N . LYS B 1 310 ? -0.144 -36.656 -29.031 1 87.56 310 LYS B N 1
ATOM 5217 C CA . LYS B 1 310 ? 1.153 -37.062 -29.547 1 87.56 310 LYS B CA 1
ATOM 5218 C C . LYS B 1 310 ? 2.162 -35.938 -29.5 1 87.56 310 LYS B C 1
ATOM 5220 O O . LYS B 1 310 ? 3.299 -36.125 -29.062 1 87.56 310 LYS B O 1
ATOM 5225 N N . ASN B 1 311 ? 1.729 -34.812 -29.969 1 88.5 311 ASN B N 1
ATOM 5226 C CA . ASN B 1 311 ? 2.631 -33.656 -29.969 1 88.5 311 ASN B CA 1
ATOM 5227 C C . ASN B 1 311 ? 3.037 -33.25 -28.562 1 88.5 311 ASN B C 1
ATOM 5229 O O . ASN B 1 311 ? 4.168 -32.812 -28.328 1 88.5 311 ASN B O 1
ATOM 5233 N N . GLU B 1 312 ? 2.174 -33.406 -27.562 1 90.56 312 GLU B N 1
ATOM 5234 C CA . GLU B 1 312 ? 2.465 -33.094 -26.172 1 90.56 312 GLU B CA 1
ATOM 5235 C 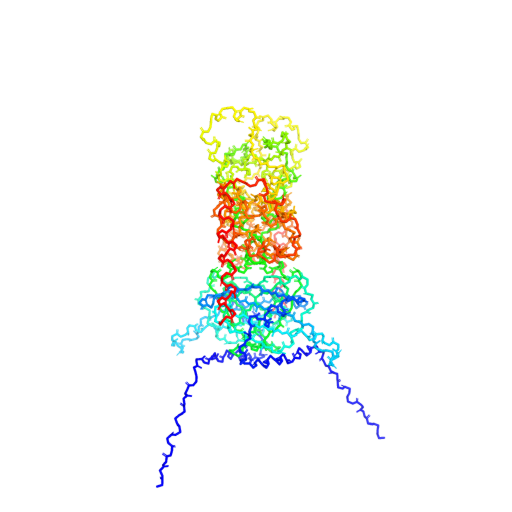C . GLU B 1 312 ? 3.471 -34.094 -25.594 1 90.56 312 GLU B C 1
ATOM 5237 O O . GLU B 1 312 ? 4.363 -33.688 -24.828 1 90.56 312 GLU B O 1
ATOM 5242 N N . LEU B 1 313 ? 3.254 -35.344 -26.047 1 88.19 313 LEU B N 1
ATOM 5243 C CA . LEU B 1 313 ? 4.156 -36.406 -25.562 1 88.19 313 LEU B CA 1
ATOM 5244 C C . LEU B 1 313 ? 5.582 -36.125 -26.031 1 88.19 313 LEU B C 1
ATOM 5246 O O . LEU B 1 313 ? 6.531 -36.25 -25.25 1 88.19 313 LEU B O 1
ATOM 5250 N N . ILE B 1 314 ? 5.691 -35.781 -27.234 1 87.19 314 ILE B N 1
ATOM 5251 C CA . ILE B 1 314 ? 7.004 -35.5 -27.797 1 87.19 314 ILE B CA 1
ATOM 5252 C C . ILE B 1 314 ? 7.648 -34.312 -27.031 1 87.19 314 ILE B C 1
ATOM 5254 O O . ILE B 1 314 ? 8.828 -34.406 -26.672 1 87.19 314 ILE B O 1
ATOM 5258 N N . SER B 1 315 ? 6.941 -33.312 -26.828 1 90.19 315 SER B N 1
ATOM 5259 C CA . SER B 1 315 ? 7.449 -32.125 -26.125 1 90.19 315 SER B CA 1
ATOM 5260 C C . SER B 1 315 ? 7.859 -32.469 -24.703 1 90.19 315 SER B C 1
ATOM 5262 O O . SER B 1 315 ? 8.875 -32 -24.203 1 90.19 315 SER B O 1
ATOM 5264 N N . LEU B 1 316 ? 7.027 -33.25 -24.062 1 90 316 LEU B N 1
ATOM 5265 C CA . LEU B 1 316 ? 7.309 -33.656 -22.688 1 90 316 LEU B CA 1
ATOM 5266 C C . LEU B 1 316 ? 8.625 -34.406 -22.609 1 90 316 LEU B C 1
ATOM 5268 O O . LEU B 1 316 ? 9.453 -34.125 -21.734 1 90 316 LEU B O 1
ATOM 5272 N N . PHE B 1 317 ? 8.758 -35.344 -23.5 1 85.5 317 PHE B N 1
ATOM 5273 C CA . PHE B 1 317 ? 9.961 -36.156 -23.484 1 85.5 317 PHE B CA 1
ATOM 5274 C C . PHE B 1 317 ? 11.195 -35.312 -23.797 1 85.5 317 PHE B C 1
ATOM 5276 O O . PHE B 1 317 ? 12.258 -35.531 -23.219 1 85.5 317 PHE B O 1
ATOM 5283 N N . SER B 1 318 ? 10.992 -34.469 -24.703 1 86.06 318 SER B N 1
ATOM 5284 C CA . SER B 1 318 ? 12.086 -33.531 -25.016 1 86.06 318 SER B CA 1
ATOM 5285 C C . SER B 1 318 ? 12.477 -32.719 -23.797 1 86.06 318 SER B C 1
ATOM 5287 O O . SER B 1 318 ? 13.664 -32.562 -23.5 1 86.06 318 SER B O 1
ATOM 5289 N N . ASP B 1 319 ? 11.516 -32.25 -23.062 1 87.69 319 ASP B N 1
ATOM 5290 C CA . ASP B 1 319 ? 11.766 -31.391 -21.906 1 87.69 319 ASP B CA 1
ATOM 5291 C C . ASP B 1 319 ? 12.398 -32.188 -20.766 1 87.69 319 ASP B C 1
ATOM 5293 O O . ASP B 1 319 ? 13.312 -31.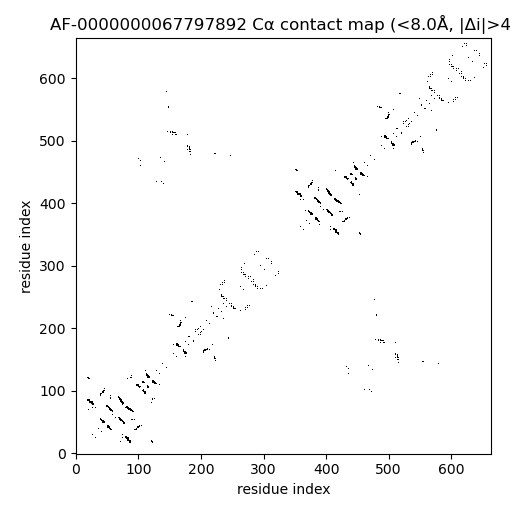688 -20.094 1 87.69 319 ASP B O 1
ATOM 5297 N N . VAL B 1 320 ? 11.914 -33.375 -20.516 1 83.88 320 VAL B N 1
ATOM 5298 C CA . VAL B 1 320 ? 12.43 -34.219 -19.453 1 83.88 320 VAL B CA 1
ATOM 5299 C C . VAL B 1 320 ? 13.852 -34.656 -19.766 1 83.88 320 VAL B C 1
ATOM 5301 O O . VAL B 1 320 ? 14.703 -34.719 -18.875 1 83.88 320 VAL B O 1
ATOM 5304 N N . SER B 1 321 ? 14.062 -34.938 -21.047 1 73.5 321 SER B N 1
ATOM 5305 C CA . SER B 1 321 ? 15.398 -35.312 -21.484 1 73.5 321 SER B CA 1
ATOM 5306 C C . SER B 1 321 ? 16.406 -34.188 -21.25 1 73.5 321 SER B C 1
ATOM 5308 O O . SER B 1 321 ? 17.531 -34.438 -20.828 1 73.5 321 SER B O 1
ATOM 5310 N N . VAL B 1 322 ? 16.031 -33.062 -21.562 1 67 322 VAL B N 1
ATOM 5311 C CA . VAL B 1 322 ? 16.875 -31.891 -21.328 1 67 322 VAL B CA 1
ATOM 5312 C C . VAL B 1 322 ? 17.156 -31.719 -19.844 1 67 322 VAL B C 1
ATOM 5314 O O . VAL B 1 322 ? 18.281 -31.422 -19.438 1 67 322 VAL B O 1
ATOM 5317 N N . ALA B 1 323 ? 16.172 -31.984 -19.125 1 68.62 323 ALA B N 1
ATOM 5318 C CA . ALA B 1 323 ? 16.328 -31.906 -17.672 1 68.62 323 ALA B CA 1
ATOM 5319 C C . ALA B 1 323 ? 17.297 -32.969 -17.156 1 68.62 323 ALA B C 1
ATOM 5321 O O . ALA B 1 323 ? 18.094 -32.688 -16.25 1 68.62 323 ALA B O 1
ATOM 5322 N N . MET B 1 324 ? 17.25 -34.062 -17.734 1 65.44 324 MET B N 1
ATOM 5323 C CA . MET B 1 324 ? 18.141 -35.156 -17.359 1 65.44 324 MET B CA 1
ATOM 5324 C C . MET B 1 324 ? 19.578 -34.875 -17.766 1 65.44 324 MET B C 1
ATOM 5326 O O . MET B 1 324 ? 20.516 -35.156 -17.031 1 65.44 324 MET B O 1
ATOM 5330 N N . SER B 1 325 ? 19.656 -34.25 -18.938 1 57.97 325 SER B N 1
ATOM 5331 C CA . SER B 1 325 ? 20.984 -33.938 -19.438 1 57.97 325 SER B CA 1
ATOM 5332 C C . SER B 1 325 ? 21.641 -32.844 -18.625 1 57.97 325 SER B C 1
ATOM 5334 O O . SER B 1 325 ? 22.844 -32.875 -18.391 1 57.97 325 SER B O 1
ATOM 5336 N N . ARG B 1 326 ? 20.891 -31.875 -18.312 1 50.5 326 ARG B N 1
ATOM 5337 C CA . ARG B 1 326 ? 21.406 -30.797 -17.484 1 50.5 326 ARG B CA 1
ATOM 5338 C C . ARG B 1 326 ? 21.875 -31.312 -16.141 1 50.5 326 ARG B C 1
ATOM 5340 O O . ARG B 1 326 ? 22.875 -30.828 -15.594 1 50.5 326 ARG B O 1
ATOM 5347 N N . LYS B 1 327 ? 21.25 -32.219 -15.672 1 49.66 327 LYS B N 1
ATOM 5348 C CA . LYS B 1 327 ? 21.656 -32.875 -14.445 1 49.66 327 LYS B CA 1
ATOM 5349 C C . LYS B 1 327 ? 22.969 -33.656 -14.641 1 49.66 327 LYS B C 1
ATOM 5351 O O . LYS B 1 327 ? 23.828 -33.656 -13.758 1 49.66 327 LYS B O 1
ATOM 5356 N N . ARG B 1 328 ? 23.062 -34.344 -15.781 1 44.91 328 ARG B N 1
ATOM 5357 C CA . ARG B 1 328 ? 24.266 -35.094 -16.062 1 44.91 328 ARG B CA 1
ATOM 5358 C C . ARG B 1 328 ? 25.469 -34.188 -16.266 1 44.91 328 ARG B C 1
ATOM 5360 O O . ARG B 1 328 ? 26.594 -34.531 -15.859 1 44.91 328 ARG B O 1
ATOM 5367 N N . ARG B 1 329 ? 25.297 -33.156 -16.938 1 43.19 329 ARG B N 1
ATOM 5368 C CA . ARG B 1 329 ? 26.422 -32.25 -17.109 1 43.19 329 ARG B CA 1
ATOM 5369 C C . ARG B 1 329 ? 26.844 -31.641 -15.781 1 43.19 329 ARG B C 1
ATOM 5371 O O . ARG B 1 329 ? 27.984 -31.188 -15.633 1 43.19 329 ARG B O 1
ATOM 5378 N N . LYS B 1 330 ? 26 -31.469 -14.969 1 40.41 330 LYS B N 1
ATOM 5379 C CA . LYS B 1 330 ? 26.312 -30.922 -13.656 1 40.41 330 LYS B CA 1
ATOM 5380 C C . LYS B 1 330 ? 27.094 -31.922 -12.812 1 40.41 330 LYS B C 1
ATOM 5382 O O . LYS B 1 330 ? 27.781 -31.547 -11.859 1 40.41 330 LYS B O 1
ATOM 5387 N N . VAL B 1 331 ? 26.828 -33.219 -13.055 1 34.81 331 VAL B N 1
ATOM 5388 C CA . VAL B 1 331 ? 27.547 -34.281 -12.367 1 34.81 331 VAL B CA 1
ATOM 5389 C C . VAL B 1 331 ? 28.922 -34.469 -13 1 34.81 331 VAL B C 1
ATOM 5391 O O . VAL B 1 331 ? 29.875 -34.875 -12.328 1 34.81 331 VAL B O 1
ATOM 5394 N N . GLU B 1 332 ? 29.172 -34.188 -14.211 1 30.55 332 GLU B N 1
ATOM 5395 C CA . GLU B 1 332 ? 30.547 -34.312 -14.695 1 30.55 332 GLU B CA 1
ATOM 5396 C C . GLU B 1 332 ? 31.359 -33.094 -14.344 1 30.55 332 GLU B C 1
ATOM 5398 O O . GLU B 1 332 ? 30.859 -31.953 -14.422 1 30.55 332 GLU B O 1
#

Sequence (664 aa):
MARRKSTRKTSPNSLKSLSLGGDETPATREQFDQDIEGNVYAQCELQNVGIFYFVFGDPVEGDREERSDIWLKFYNNKENVVHSSAHSIMMASRDSTDTCFAIDQDTFLFSGFLLTLDNAWSTVDFRKFDSHIESGMADFLTGQTSIHKTGLSRIRQDSEPDFTLICEDGDKIEVHRSVMEGLWPFFKGMMVSKNMREIEQKRRVKLSMPKTTLEALVRYLYGEVLDLTLMDAANLILYAQRYELPELVQLATTWLKREQGHVDIEQAIYLWRKSLEAENDHVRDFASKKIEQMMPEVEDFDDQIQHLKKNELISLFSDVSVAMSRKRRKVEMARRKSTRKTSPNSLKSLSLGGDETPATREQFDQDIEGNVYAQCELQNVGIFYFVFGDPVEGDREERSDIWLKFYNNKENVVHSSAHSIMMASRDSTDTCFAIDQDTFLFSGFLLTLDNAWSTVDFRKFDSHIESGMADFLTGQTSIHKTGLSRIRQDSEPDFTLICEDGDKIEVHRSVMEGLWPFFKGMMVSKNMREIEQKRRVKLSMPKTTLEALVRYLYGEVLDLTLMDAANLILYAQRYELPELVQLATTWLKREQGHVDIEQAIYLWRKSLEAENDHVRDFASKKIEQMMPEVEDFDDQIQHLKKNELISLFSDVSVAMSRKRRKVE

Foldseek 3Di:
DDPPDPPPPCPDDPPDDQQQVFDQDLDAPVNVVVQVVPWQKEWEQAPPQGIKMWTWAFDDPDPPPPQRFTFIKMGGPPPSGTRGRRGGDRDPDSPFFHYWYDPHPAWIHTVFKIFGADPSRTTPDIGGHDPVVVVVVVCVVVVDDPCRLQVLVCCVVPPDFQAWEAEQVGDIDGHHLVLCLVQFVLSVVCCVPPPVVVCVVVRYDYDHHDPLLVVQVRCVSSVHDGDDDLLSLLQCLQVCLVRVNVVSNVVSLSVCVVCVVDADLLSLLSSLVSCVNSVPVVSNLVSLLSNLVCVVVDPPVVVSCVPPDPVSVVVSVVSNVVNVVVVVVSVD/DDDPPPPPPPPDDPPDPLFLVFDQDFDAPVRVVVQVVPWQKAWEQAPPQGIKMWTWAFDDPPVPPDQRFTFIWMQGPPPSGTRTRRGGHRDPDSPQFHYWYDPHPAWIHTVFKIFGADPSRGTPDIGGHDPVVVVVVVCVVVVDDPCRLQVLVCCVVPPDFQAWEAEQVGDIDGHHLCLCLVQFVLSVVCCVPPPVVVCVVVRYDYDHHDPLLVVQVRCVSSVHDGDDDLLSLLQCLQVCLVRVNVVSNVVSLVVCVVVVVDADLLSLLSSLVSCVNSVPVVSNLVSLLSNLVCVVVDPPVVVSCVPPDPVSVVVSVVSNVVSVVVVVVVVD

Secondary structure (DSSP, 8-state):
-----------S---------EE-----HHHHHHHHTTSEEEEEEETTTEEEEEEEEPPPTT---SS--EEEEEEETTTTEEEEEEEEE--S-STT-SBEEESSSSEEEETTEEEEE-TT--EEEEEE--HHHHHHHHHHHH---HHHHHHHHHHHHHS---EEEE-TTS-EEEE-HHHHHHH-HHHHHHHHHS-HHHHHHHTEEE-SS-HHHHHHHHHHHTTPPP---HHHHHHHHHHHHHTT-HHHHHHHHHHHHHGGGG--HHHHHHHHHHHHHHT-HHHHHHHHHHHHHHGGG-TTHHHHHTTS-HHHHHHHHHHHHHHHHHHHHHH-/-----------S---------B----B-HHHHHHHHTTSEEEEEEETTTEEEEEEEE---TT--SSS-EEEEEEEETTTTEEEEEEEEEE-S-GGG-SBEEESSSSEEEETTEEEEE-TTS-EEEEEE--HHHHHHHHHHHH---HHHHHHHHHHHHHS---EEEE-TTS-EEEE-HHHHHHH-HHHHHHHHHS-HHHHHHHTEEE-SS-HHHHHHHHHHHTTPPP---HHHHHHHHHHHHHTT-HHHHHHHHHHHHHGGGG--HHHHHHHHHHHHHHT-HHHHHHHHHHHHHHGGG-TTHHHHHTTS-HHHHHHHHHHHHHHHHHHHHHH-

Nearest PDB structures (foldseek):
  4j8z-assembly1_A  TM=6.935E-01  e=3.369E-06  Homo sapiens
  7mk2-assembly1_B  TM=6.887E-01  e=8.388E-05  Arabidopsis thaliana
  8p2o-assembly1_B  TM=7.719E-01  e=3.732E-04  Xenopus laevis
  8p2n-assembly1_B  TM=7.457E-01  e=1.111E-03  Xenopus laevis
  2vq2-assembly1_A-2  TM=3.476E-01  e=4.849E+00  Neisseria meningitidis

InterPro domains:
  IPR000210 BTB/POZ domain [PF00651] (158-257)
  IPR000210 BTB/POZ domain [PS50097] (161-230)
  IPR000210 BTB/POZ domain [SM00225] (161-260)
  IPR011333 SKP1/BTB/POZ domain superfamily [G3DSA:3.30.710.10] (151-283)
  IPR011333 SKP1/BTB/POZ domain superfamily [SSF54695] (155-258)